Protein AF-A0A482VA42-F1 (afdb_monomer_lite)

Radius of gyration: 31.92 Å; chains: 1; bounding box: 86×44×91 Å

pLDDT: mean 88.84, std 9.42, range [51.97, 98.12]

Sequence (417 aa):
MNITETLIDIFECDCSTSEVISRLQKSSRRYNEFVSIDVYLVGKILGKVHQDNEINLKALVEIVSNLHQIQRKILLKSQEDMRSTDTILYYIDQILMNHRYDQQVHITSDNFYILISDINESNFSGLALLEHNQTFQMQILEGDIEIEEVANYENLTGAVVLSAELKKQMDEDAKIVVTFFPDDAFFNENTTKSKDVSKIFGVILPNLTEFSGPVSVLHKVTKNHYQDQCSYWYYNQSVAGFWFDDRIGKRLASMVNCEFWHTTHFALLLLDQDKFHDEALKWITYINCSISLVSLFGIILTAVLFKKWRKNAGNQILLNFTCVMVIQIGLLYVSNAINQTSQHNVLCIVTGSLLHYSVISEFCWMLVISFLQYKRFVKVLEATPTHVLLKACLCGWLLPLIPVVSLLLSNPSSYIH

Foldseek 3Di:
DQLLVQLVCLLPDPDDLAVSLVSLLVSLQVLARDALVSLQSVLSSLVVNLQDQAHPVQSVQSSVQSPLPRPLVRLLVSCVPPVRLVSSVVSVLSNLLSHDDPAWDWYDDLFKTKTKDQCQVQQFFKWWWAADPNDTDIDTDHHDDDVLVSLPDPRTAKMKGDDPQQSVVDDRRWMKMKMWGQACSSQHDPDPDDWGKGIKIFIDGPVDDWGRFWTKMKHFDDDDFPFFFKWFWDDDPVDRTDTDTDDTFDDRPRITIDTHGDTGMIITTGDHPVVVVVVVVVVVLVVVLVVLVVVLVVLVVCVVVDVVQVPDLLSVLVVVLSVLSVQLSVLVVQCVVVVVVPDDQPSLLVSQLSNQLSVQLNVQSVVLNVVVVCCVPPVVPDPDDPPSNVVSCCRNHVVSVVVSVVCCVVPSCVSRD

InterPro domains:
  IPR000832 GPCR, family 2, secretin-like [PF00002] (279-415)
  IPR017981 GPCR, family 2-like, 7TM [PS50261] (281-417)
  IPR046338 GAIN domain superfamily [G3DSA:2.60.220.50] (102-274)
  IPR053066 Adhesion G-protein coupled receptor G7 [PTHR47767] (16-410)

Structure (mmCIF, N/CA/C/O backbone):
data_AF-A0A482VA42-F1
#
_entry.id   AF-A0A482VA42-F1
#
loop_
_atom_site.group_PDB
_atom_site.id
_atom_site.type_symbol
_atom_site.label_atom_id
_atom_site.label_alt_id
_atom_site.label_comp_id
_atom_site.label_asym_id
_atom_site.label_entity_id
_atom_site.label_seq_id
_atom_site.pdbx_PDB_ins_code
_atom_site.Cartn_x
_atom_site.Cartn_y
_atom_site.Cartn_z
_atom_site.occupancy
_atom_site.B_iso_or_equiv
_atom_site.auth_seq_id
_atom_site.auth_comp_id
_atom_site.auth_asym_id
_atom_site.auth_atom_id
_atom_site.pdbx_PDB_model_num
ATOM 1 N N . MET A 1 1 ? -28.825 -18.520 -5.391 1.00 64.94 1 MET A N 1
ATOM 2 C CA . MET A 1 1 ? -29.106 -17.074 -5.401 1.00 64.94 1 MET A CA 1
ATOM 3 C C . MET A 1 1 ? -27.804 -16.362 -5.703 1.00 64.94 1 MET A C 1
ATOM 5 O O . MET A 1 1 ? -26.773 -16.760 -5.152 1.00 64.94 1 MET A O 1
ATOM 9 N N . ASN A 1 2 ? -27.832 -15.409 -6.633 1.00 90.75 2 ASN A N 1
ATOM 10 C CA . ASN A 1 2 ? -26.654 -14.605 -6.949 1.00 90.75 2 ASN A CA 1
ATOM 11 C C . ASN A 1 2 ? -26.266 -13.757 -5.713 1.00 90.75 2 ASN A C 1
ATOM 13 O O . ASN A 1 2 ? -27.133 -13.454 -4.886 1.00 90.75 2 ASN A O 1
ATOM 17 N N . ILE A 1 3 ? -24.983 -13.411 -5.544 1.00 94.25 3 ILE A N 1
ATOM 18 C CA . ILE A 1 3 ? -24.530 -12.591 -4.403 1.00 94.25 3 ILE A CA 1
ATOM 19 C C . ILE A 1 3 ? -25.252 -11.252 -4.396 1.00 94.25 3 ILE A C 1
ATOM 21 O O . ILE A 1 3 ? -25.805 -10.878 -3.366 1.00 94.25 3 ILE A O 1
ATOM 25 N N . THR A 1 4 ? -25.340 -10.597 -5.551 1.00 95.81 4 THR A N 1
ATOM 26 C CA . THR A 1 4 ? -26.015 -9.305 -5.692 1.00 95.81 4 THR A CA 1
ATOM 27 C C . THR A 1 4 ? -27.456 -9.346 -5.189 1.00 95.81 4 THR A C 1
ATOM 29 O O . THR A 1 4 ? -27.848 -8.510 -4.385 1.00 95.81 4 THR A O 1
ATOM 32 N N . GLU A 1 5 ? -28.235 -10.358 -5.581 1.00 95.94 5 GLU A N 1
ATOM 33 C CA . GLU A 1 5 ? -29.622 -10.527 -5.116 1.00 95.94 5 GLU A CA 1
ATOM 34 C C . GLU A 1 5 ? -29.692 -10.746 -3.601 1.00 95.94 5 GLU A C 1
ATOM 36 O O . GLU A 1 5 ? -30.587 -10.237 -2.937 1.00 95.94 5 GLU A O 1
ATOM 41 N N . THR A 1 6 ? -28.728 -11.486 -3.047 1.00 96.25 6 THR A N 1
ATOM 42 C CA . THR A 1 6 ? -28.658 -11.747 -1.604 1.00 96.25 6 THR A CA 1
ATOM 43 C C . THR A 1 6 ? -28.338 -10.469 -0.829 1.00 96.25 6 THR A C 1
ATOM 45 O O . THR A 1 6 ? -28.927 -10.231 0.220 1.00 96.25 6 THR A O 1
ATOM 48 N N . LEU A 1 7 ? -27.422 -9.638 -1.336 1.00 97.19 7 LEU A N 1
ATOM 49 C CA . LEU A 1 7 ? -27.067 -8.358 -0.721 1.00 97.19 7 LEU A CA 1
ATOM 50 C C . LEU A 1 7 ? -28.205 -7.338 -0.826 1.00 97.19 7 LEU A C 1
ATOM 52 O O . LEU A 1 7 ? -28.447 -6.621 0.140 1.00 97.19 7 LEU A O 1
ATOM 56 N N . ILE A 1 8 ? -28.931 -7.304 -1.948 1.00 97.19 8 ILE A N 1
ATOM 57 C CA . ILE A 1 8 ? -30.141 -6.480 -2.088 1.00 97.19 8 ILE A CA 1
ATOM 58 C C . ILE A 1 8 ? -31.188 -6.907 -1.055 1.00 97.19 8 ILE A C 1
ATOM 60 O O . ILE A 1 8 ? -31.688 -6.059 -0.326 1.00 97.19 8 ILE A O 1
ATOM 64 N N . ASP A 1 9 ? -31.450 -8.209 -0.912 1.00 96.88 9 ASP A N 1
ATOM 65 C CA . ASP A 1 9 ? -32.397 -8.714 0.091 1.00 96.88 9 ASP A CA 1
ATOM 66 C C . ASP A 1 9 ? -31.972 -8.358 1.528 1.00 96.88 9 ASP A C 1
ATOM 68 O O . ASP A 1 9 ? -32.798 -7.948 2.340 1.00 96.88 9 ASP A O 1
ATOM 72 N N . ILE A 1 10 ? -30.673 -8.438 1.848 1.00 96.50 10 ILE A N 1
ATOM 73 C CA . ILE A 1 10 ? -30.147 -7.996 3.152 1.00 96.50 10 ILE A CA 1
ATOM 74 C C . ILE A 1 10 ? -30.359 -6.489 3.350 1.00 96.50 10 ILE A C 1
ATOM 76 O O . ILE A 1 10 ? -30.734 -6.059 4.441 1.00 96.50 10 ILE A O 1
ATOM 80 N N . PHE A 1 11 ? -30.116 -5.687 2.313 1.00 96.00 11 PHE A N 1
ATOM 81 C CA . PHE A 1 11 ? -30.267 -4.236 2.366 1.00 96.00 11 PHE A CA 1
ATOM 82 C C . PHE A 1 11 ? -31.733 -3.812 2.553 1.00 96.00 11 PHE A C 1
ATOM 84 O O . PHE A 1 11 ? -32.027 -2.946 3.384 1.00 96.00 11 PHE A O 1
ATOM 91 N N . GLU A 1 12 ? -32.649 -4.450 1.827 1.00 95.25 12 GLU A N 1
ATOM 92 C CA . GLU A 1 12 ? -34.086 -4.164 1.856 1.00 95.25 12 GLU A CA 1
ATOM 93 C C . GLU A 1 12 ? -34.799 -4.774 3.069 1.00 95.25 12 GLU A C 1
ATOM 95 O O . GLU A 1 12 ? -35.849 -4.272 3.459 1.00 95.25 12 GLU A O 1
ATOM 100 N N . CYS A 1 13 ? -34.237 -5.802 3.715 1.00 92.38 13 CYS A N 1
ATOM 101 C CA . CYS A 1 13 ? -34.879 -6.422 4.872 1.00 92.38 13 CYS A CA 1
ATOM 102 C C . CYS A 1 13 ? -35.039 -5.445 6.049 1.00 92.38 13 CYS A C 1
ATOM 104 O O . CYS A 1 13 ? -34.057 -4.864 6.520 1.00 92.38 13 CYS A O 1
ATOM 106 N N . ASP A 1 14 ? -36.237 -5.379 6.632 1.00 91.50 14 ASP A N 1
ATOM 107 C CA . ASP A 1 14 ? -36.506 -4.779 7.951 1.00 91.50 14 ASP A CA 1
ATOM 108 C C . ASP A 1 14 ? -36.104 -5.731 9.098 1.00 91.50 14 ASP A C 1
ATOM 110 O O . ASP A 1 14 ? -36.857 -6.022 10.027 1.00 91.50 14 ASP A O 1
ATOM 114 N N . CYS A 1 15 ? -34.896 -6.278 8.984 1.00 91.88 15 CYS A N 1
ATOM 115 C CA . CYS A 1 15 ? -34.277 -7.195 9.930 1.00 91.88 15 CYS A CA 1
ATOM 116 C C . CYS A 1 15 ? -33.627 -6.416 11.089 1.00 91.88 15 CYS A C 1
ATOM 118 O O . CYS A 1 15 ? -33.268 -5.247 10.945 1.00 91.88 15 CYS A O 1
ATOM 120 N N . SER A 1 16 ? -33.392 -7.079 12.226 1.00 94.62 16 SER A N 1
ATOM 121 C CA . SER A 1 16 ? -32.540 -6.513 13.280 1.00 94.62 16 SER A CA 1
ATOM 122 C C . SER A 1 16 ? -31.086 -6.394 12.808 1.00 94.62 16 SER A C 1
ATOM 124 O O . SER A 1 16 ? -30.632 -7.173 11.966 1.00 94.62 16 SER A O 1
ATOM 126 N N . THR A 1 17 ? -30.323 -5.466 13.388 1.00 94.06 17 THR A N 1
ATOM 127 C CA . THR A 1 17 ? -28.899 -5.272 13.068 1.00 94.06 17 THR A CA 1
ATOM 128 C C . THR A 1 17 ? -28.083 -6.558 13.184 1.00 94.06 17 THR A C 1
ATOM 130 O O . THR A 1 17 ? -27.279 -6.869 12.306 1.00 94.06 17 THR A O 1
ATOM 133 N N . SER A 1 18 ? -28.319 -7.340 14.241 1.00 94.56 18 SER A N 1
ATOM 134 C CA . SER A 1 18 ? -27.634 -8.619 14.464 1.00 94.56 18 SER A CA 1
ATOM 135 C C . SER A 1 18 ? -27.883 -9.612 13.322 1.00 94.56 18 SER A C 1
ATOM 137 O O . SER A 1 18 ? -26.946 -10.249 12.834 1.00 94.56 18 SER A O 1
ATOM 139 N N . GLU A 1 19 ? -29.121 -9.683 12.823 1.00 95.62 19 GLU A N 1
ATOM 140 C CA . GLU A 1 19 ? -29.465 -10.536 11.683 1.00 95.62 19 GLU A CA 1
ATOM 141 C C . GLU A 1 19 ? -28.823 -10.025 10.386 1.00 95.62 19 GLU A C 1
ATOM 143 O O . GLU A 1 19 ? -28.248 -10.810 9.632 1.00 95.62 19 GLU A O 1
ATOM 148 N N . VAL A 1 20 ? -28.841 -8.708 10.144 1.00 97.00 20 VAL A N 1
ATOM 149 C CA . VAL A 1 20 ? -28.183 -8.089 8.978 1.00 97.00 20 VAL A CA 1
ATOM 150 C C . VAL A 1 20 ? -26.689 -8.424 8.951 1.00 97.00 20 VAL A C 1
ATOM 152 O O . VAL A 1 20 ? -26.186 -8.899 7.932 1.00 97.00 20 VAL A O 1
ATOM 155 N N . ILE A 1 21 ? -25.988 -8.243 10.075 1.00 97.25 21 ILE A N 1
ATOM 156 C CA . ILE A 1 21 ? -24.553 -8.534 10.199 1.00 97.25 21 ILE A CA 1
ATOM 157 C C . ILE A 1 21 ? -24.269 -10.030 10.022 1.00 97.25 21 ILE A C 1
ATOM 159 O O . ILE A 1 21 ? -23.360 -10.392 9.277 1.00 97.25 21 ILE A O 1
ATOM 163 N N . SER A 1 22 ? -25.069 -10.909 10.629 1.00 96.94 22 SER A N 1
ATOM 164 C CA . SER A 1 22 ? -24.937 -12.367 10.482 1.00 96.94 22 SER A CA 1
ATOM 165 C C . SER A 1 22 ? -25.094 -12.820 9.022 1.00 96.94 22 SER A C 1
ATOM 167 O O . SER A 1 22 ? -24.274 -13.574 8.478 1.00 96.94 22 SER A O 1
ATOM 169 N N . ARG A 1 23 ? -26.118 -12.309 8.326 1.00 97.00 23 ARG A N 1
ATOM 170 C CA . ARG A 1 23 ? -26.357 -12.612 6.907 1.00 97.00 23 ARG A CA 1
ATOM 171 C C . ARG A 1 23 ? -25.270 -12.032 6.000 1.00 97.00 23 ARG A C 1
ATOM 173 O O . ARG A 1 23 ? -24.865 -12.691 5.033 1.00 97.00 23 ARG A O 1
ATOM 180 N N . LEU A 1 24 ? -24.772 -10.836 6.316 1.00 97.56 24 LEU A N 1
ATOM 181 C CA . LEU A 1 24 ? -23.669 -10.202 5.596 1.00 97.56 24 LEU A CA 1
ATOM 182 C C . LEU A 1 24 ? -22.364 -10.994 5.762 1.00 97.56 24 LEU A C 1
ATOM 184 O O . LEU A 1 24 ? -21.707 -11.272 4.762 1.00 97.56 24 LEU A O 1
ATOM 188 N N . GLN A 1 25 ? -22.047 -11.456 6.975 1.00 97.69 25 GLN A N 1
ATOM 189 C CA . GLN A 1 25 ? -20.894 -12.321 7.271 1.00 97.69 25 GLN A CA 1
ATOM 190 C C . GLN A 1 25 ? -20.934 -13.623 6.471 1.00 97.69 25 GLN A C 1
ATOM 192 O O . GLN A 1 25 ? -19.932 -14.062 5.906 1.00 97.69 25 GLN A O 1
ATOM 197 N N . LYS A 1 26 ? -22.110 -14.248 6.353 1.00 97.00 26 LYS A N 1
ATOM 198 C CA . LYS A 1 26 ? -22.260 -15.445 5.516 1.00 97.00 26 LYS A CA 1
ATOM 199 C C . LYS A 1 26 ? -22.018 -15.144 4.034 1.00 97.00 26 LYS A C 1
ATOM 201 O O . LYS A 1 26 ? -21.452 -15.980 3.329 1.00 97.00 26 LYS A O 1
ATOM 206 N N . SER A 1 27 ? -22.444 -13.972 3.569 1.00 97.19 27 SER A N 1
ATOM 207 C CA . SER A 1 27 ? -22.295 -13.548 2.173 1.00 97.19 27 SER A CA 1
ATOM 208 C C . SER A 1 27 ? -20.850 -13.165 1.840 1.00 97.19 27 SER A C 1
ATOM 210 O O . SER A 1 27 ? -20.357 -13.547 0.779 1.00 97.19 27 SER A O 1
ATOM 212 N N . SER A 1 28 ? -20.135 -12.504 2.759 1.00 97.12 28 SER A N 1
ATOM 213 C CA . SER A 1 28 ? -18.742 -12.076 2.564 1.00 97.12 28 SER A CA 1
ATOM 214 C C . SER A 1 28 ? -17.780 -13.248 2.358 1.00 97.12 28 SER A C 1
ATOM 216 O O . SER A 1 28 ? -16.800 -13.108 1.639 1.00 97.12 28 SER A O 1
ATOM 218 N N . ARG A 1 29 ? -18.075 -14.439 2.897 1.00 96.81 29 ARG A N 1
ATOM 219 C CA . ARG A 1 29 ? -17.264 -15.656 2.679 1.00 96.81 29 ARG A CA 1
ATOM 220 C C . ARG A 1 29 ? -17.160 -16.083 1.212 1.00 96.81 29 ARG A C 1
ATOM 222 O O . ARG A 1 29 ? -16.255 -16.829 0.857 1.00 96.81 29 ARG A O 1
ATOM 229 N N . ARG A 1 30 ? -18.075 -15.624 0.354 1.00 96.19 30 ARG A N 1
ATOM 230 C CA . ARG A 1 30 ? -18.049 -15.855 -1.099 1.00 96.19 30 ARG A CA 1
ATOM 231 C C . ARG A 1 30 ? -17.419 -14.676 -1.854 1.00 96.19 30 ARG A C 1
ATOM 233 O O . ARG A 1 30 ? -17.802 -14.401 -2.986 1.00 96.19 30 ARG A O 1
ATOM 240 N N . TYR A 1 31 ? -16.450 -13.987 -1.243 1.00 94.94 31 TYR A N 1
ATOM 241 C CA . TYR A 1 31 ? -15.773 -12.803 -1.797 1.00 94.94 31 TYR A CA 1
ATOM 242 C C . TYR A 1 31 ? -15.255 -12.993 -3.236 1.00 94.94 31 TYR A C 1
ATOM 244 O O . TYR A 1 31 ? -15.248 -12.048 -4.017 1.00 94.94 31 TYR A O 1
ATOM 252 N N . ASN A 1 32 ? -14.886 -14.219 -3.626 1.00 95.31 32 ASN A N 1
ATOM 253 C CA . ASN A 1 32 ? -14.415 -14.549 -4.977 1.00 95.31 32 ASN A CA 1
ATOM 254 C C . ASN A 1 32 ? -15.461 -14.345 -6.088 1.00 95.31 32 ASN A C 1
ATOM 256 O O . ASN A 1 32 ? -15.091 -14.248 -7.256 1.00 95.31 32 ASN A O 1
ATOM 260 N N . GLU A 1 33 ? -16.750 -14.306 -5.749 1.00 95.94 33 GLU A N 1
ATOM 261 C CA . GLU A 1 33 ? -17.845 -14.112 -6.707 1.00 95.94 33 GLU A CA 1
ATOM 262 C C . GLU A 1 33 ? -18.352 -12.656 -6.740 1.00 95.94 33 GLU A C 1
ATOM 264 O O . GLU A 1 33 ? -19.265 -12.354 -7.506 1.00 95.94 33 GLU A O 1
ATOM 269 N N . PHE A 1 34 ? -17.792 -11.757 -5.918 1.00 96.94 34 PHE A N 1
ATOM 270 C CA . PHE A 1 34 ? -18.224 -10.358 -5.857 1.00 96.94 34 PHE A CA 1
ATOM 271 C C . PHE A 1 34 ? -17.914 -9.624 -7.159 1.00 96.94 34 PHE A C 1
ATOM 273 O O . PHE A 1 34 ? -16.850 -9.798 -7.751 1.00 96.94 34 PHE A O 1
ATOM 280 N N . VAL A 1 35 ? -18.807 -8.719 -7.551 1.00 95.75 35 VAL A N 1
ATOM 281 C CA . VAL A 1 35 ? -18.570 -7.714 -8.594 1.00 95.75 35 VAL A CA 1
ATOM 282 C C . VAL A 1 35 ? -18.676 -6.299 -8.010 1.00 95.75 35 VAL A C 1
ATOM 284 O O . VAL A 1 35 ? -19.013 -6.113 -6.844 1.00 95.75 35 VAL A O 1
ATOM 287 N N . SER A 1 36 ? -18.378 -5.264 -8.801 1.00 95.94 36 SER A N 1
ATOM 288 C CA . SER A 1 36 ? -18.240 -3.892 -8.280 1.00 95.94 36 SER A CA 1
ATOM 289 C C . SER A 1 36 ? -19.494 -3.355 -7.573 1.00 95.94 36 SER A C 1
ATOM 291 O O . SER A 1 36 ? -19.360 -2.606 -6.610 1.00 95.94 36 SER A O 1
ATOM 293 N N . ILE A 1 37 ? -20.699 -3.753 -8.008 1.00 96.44 37 ILE A N 1
ATOM 294 C CA . ILE A 1 37 ? -21.957 -3.352 -7.351 1.00 96.44 37 ILE A CA 1
ATOM 295 C C . ILE A 1 37 ? -22.140 -4.013 -5.980 1.00 96.44 37 ILE A C 1
ATOM 297 O O . ILE A 1 37 ? -22.754 -3.425 -5.096 1.00 96.44 37 ILE A O 1
ATOM 301 N N . ASP A 1 38 ? -21.581 -5.205 -5.771 1.00 97.75 38 ASP A N 1
ATOM 302 C CA . ASP A 1 38 ? -21.704 -5.919 -4.501 1.00 97.75 38 ASP A CA 1
ATOM 303 C C . ASP A 1 38 ? -20.930 -5.185 -3.404 1.00 97.75 38 ASP A C 1
ATOM 305 O O . ASP A 1 38 ? -21.446 -4.990 -2.308 1.00 97.75 38 ASP A O 1
ATOM 309 N N . VAL A 1 39 ? -19.731 -4.682 -3.721 1.00 97.69 39 VAL A N 1
ATOM 310 C CA . VAL A 1 39 ? -18.924 -3.857 -2.802 1.00 97.69 39 VAL A CA 1
ATOM 311 C C . VAL A 1 39 ? -19.684 -2.588 -2.403 1.00 97.69 39 VAL A C 1
ATOM 313 O O . VAL A 1 39 ? -19.739 -2.237 -1.225 1.00 97.69 39 VAL A O 1
ATOM 316 N N . TYR A 1 40 ? -20.335 -1.933 -3.369 1.00 97.25 40 TYR A N 1
ATOM 317 C CA . TYR A 1 40 ? -21.197 -0.780 -3.105 1.00 97.25 40 TYR A CA 1
ATOM 318 C C . TYR A 1 40 ? -22.350 -1.125 -2.152 1.00 97.25 40 TYR A C 1
ATOM 320 O O . TYR A 1 40 ? -22.581 -0.409 -1.173 1.00 97.25 40 TYR A O 1
ATOM 328 N N . LEU A 1 41 ? -23.053 -2.234 -2.409 1.00 98.06 41 LEU A N 1
ATOM 329 C CA . LEU A 1 41 ? -24.162 -2.692 -1.571 1.00 98.06 41 LEU A CA 1
ATOM 330 C C . LEU A 1 41 ? -23.702 -2.975 -0.141 1.00 98.06 41 LEU A C 1
ATOM 332 O O . LEU A 1 41 ? -24.385 -2.572 0.797 1.00 98.06 41 LEU A O 1
ATOM 336 N N . VAL A 1 42 ? -22.529 -3.584 0.048 1.00 98.12 42 VAL A N 1
ATOM 337 C CA . VAL A 1 42 ? -21.967 -3.789 1.390 1.00 98.12 42 VAL A CA 1
ATOM 338 C C . VAL A 1 42 ? -21.758 -2.464 2.120 1.00 98.12 42 VAL A C 1
ATOM 340 O O . VAL A 1 42 ? -22.185 -2.339 3.267 1.00 98.12 42 VAL A O 1
ATOM 343 N N . GLY A 1 43 ? -21.193 -1.450 1.457 1.00 96.88 43 GLY A N 1
ATOM 344 C CA . GLY A 1 43 ? -21.071 -0.110 2.038 1.00 96.88 43 GLY A CA 1
ATOM 345 C C . GLY A 1 43 ? -22.424 0.479 2.459 1.00 96.88 43 GLY A C 1
ATOM 346 O O . GLY A 1 43 ? -22.538 1.069 3.532 1.00 96.88 43 GLY A O 1
ATOM 347 N N . LYS A 1 44 ? -23.482 0.267 1.665 1.00 97.31 44 LYS A N 1
ATOM 348 C CA . LYS A 1 44 ? -24.847 0.701 2.014 1.00 97.31 44 LYS A CA 1
ATOM 349 C C . LYS A 1 44 ? -25.463 -0.084 3.168 1.00 97.31 44 LYS A C 1
ATOM 351 O O . LYS A 1 44 ? -26.140 0.518 3.997 1.00 97.31 44 LYS A O 1
ATOM 356 N N . ILE A 1 45 ? -25.207 -1.387 3.254 1.00 97.81 45 ILE A N 1
ATOM 357 C CA . ILE A 1 45 ? -25.659 -2.225 4.370 1.00 97.81 45 ILE A CA 1
ATOM 358 C C . ILE A 1 45 ? -24.978 -1.783 5.670 1.00 97.81 45 ILE A C 1
ATOM 360 O O . ILE A 1 45 ? -25.669 -1.575 6.664 1.00 97.81 45 ILE A O 1
ATOM 364 N N . LEU A 1 46 ? -23.659 -1.554 5.656 1.00 97.38 46 LEU A N 1
ATOM 365 C CA . LEU A 1 46 ? -22.936 -0.999 6.809 1.00 97.38 46 LEU A CA 1
ATOM 366 C C . LEU A 1 46 ? -23.493 0.377 7.204 1.00 97.38 46 LEU A C 1
ATOM 368 O O . LEU A 1 46 ? -23.744 0.638 8.378 1.00 97.38 46 LEU A O 1
ATOM 372 N N . GLY A 1 47 ? -23.810 1.215 6.214 1.00 96.00 47 GLY A N 1
ATOM 373 C CA . GLY A 1 47 ? -24.492 2.488 6.431 1.00 96.00 47 GLY A CA 1
ATOM 374 C C . GLY A 1 47 ? -25.901 2.377 7.017 1.00 96.00 47 GLY A C 1
ATOM 375 O O . GLY A 1 47 ? -26.353 3.317 7.659 1.00 96.00 47 GLY A O 1
ATOM 376 N N . LYS A 1 48 ? -26.600 1.248 6.872 1.00 95.12 48 LYS A N 1
ATOM 377 C CA . LYS A 1 48 ? -27.900 1.023 7.526 1.00 95.12 48 LYS A CA 1
ATOM 378 C C . LYS A 1 48 ? -27.741 0.705 9.014 1.00 95.12 48 LYS A C 1
ATOM 380 O O . LYS A 1 48 ? -28.581 1.106 9.810 1.00 95.12 48 LYS A O 1
ATOM 385 N N . VAL A 1 49 ? -26.668 0.006 9.383 1.00 95.81 49 VAL A N 1
ATOM 386 C CA . VAL A 1 49 ? -26.459 -0.500 10.750 1.00 95.81 49 VAL A CA 1
ATOM 387 C C . VAL A 1 49 ? -25.576 0.392 11.623 1.00 95.81 49 VAL A C 1
ATOM 389 O O . VAL A 1 49 ? -25.595 0.228 12.832 1.00 95.81 49 VAL A O 1
ATOM 392 N N . HIS A 1 50 ? -24.839 1.355 11.056 1.00 95.12 50 HIS A N 1
ATOM 393 C CA . HIS A 1 50 ? -23.799 2.119 11.771 1.00 95.12 50 HIS A CA 1
ATOM 394 C C . HIS A 1 50 ? -24.228 2.877 13.042 1.00 95.12 50 HIS A C 1
ATOM 396 O O . HIS A 1 50 ? -23.369 3.299 13.813 1.00 95.12 50 HIS A O 1
ATOM 402 N N . GLN A 1 51 ? -25.528 3.108 13.237 1.00 93.06 51 GLN A N 1
ATOM 403 C CA . GLN A 1 51 ? -26.064 3.791 14.421 1.00 93.06 51 GLN A CA 1
ATOM 404 C C . GLN A 1 51 ? -26.249 2.851 15.617 1.00 93.06 51 GLN A C 1
ATOM 406 O O . GLN A 1 51 ? -26.414 3.320 16.740 1.00 93.06 51 GLN A O 1
ATOM 411 N N . ASP A 1 52 ? -26.244 1.540 15.382 1.00 93.88 52 ASP A N 1
ATOM 412 C CA . ASP A 1 52 ? -26.349 0.533 16.428 1.00 93.88 52 ASP A CA 1
ATOM 413 C C . ASP A 1 52 ? -24.997 0.369 17.135 1.00 93.88 52 ASP A C 1
ATOM 415 O O . ASP A 1 52 ? -23.973 0.083 16.509 1.00 93.88 52 ASP A O 1
ATOM 419 N N . ASN A 1 53 ? -24.991 0.563 18.450 1.00 91.69 53 ASN A N 1
ATOM 420 C CA . ASN A 1 53 ? -23.791 0.503 19.273 1.00 91.69 53 ASN A CA 1
ATOM 421 C C . ASN A 1 53 ? -23.464 -0.910 19.789 1.00 91.69 53 ASN A C 1
ATOM 423 O O . ASN A 1 53 ? -22.390 -1.088 20.360 1.00 91.69 53 ASN A O 1
ATOM 427 N N . GLU A 1 54 ? -24.311 -1.916 19.551 1.00 91.88 54 GLU A N 1
ATOM 428 C CA . GLU A 1 54 ? -24.147 -3.302 20.029 1.00 91.88 54 GLU A CA 1
ATOM 429 C C . GLU A 1 54 ? -23.858 -4.299 18.884 1.00 91.88 54 GLU A C 1
ATOM 431 O O . GLU A 1 54 ? -24.119 -5.502 18.975 1.00 91.88 54 GLU A O 1
ATOM 436 N N . ILE A 1 55 ? -23.275 -3.817 17.781 1.00 93.81 55 ILE A N 1
ATOM 437 C CA . ILE A 1 55 ? -22.855 -4.661 16.654 1.00 93.81 55 ILE A CA 1
ATOM 438 C C . ILE A 1 55 ? -21.843 -5.727 17.100 1.00 93.81 55 ILE A C 1
ATOM 440 O O . ILE A 1 55 ? -20.856 -5.441 17.774 1.00 93.81 55 ILE A O 1
ATOM 444 N N . ASN A 1 56 ? -22.030 -6.968 16.635 1.00 94.88 56 ASN A N 1
ATOM 445 C CA . ASN A 1 56 ? -21.058 -8.043 16.830 1.00 94.88 56 ASN A CA 1
ATOM 446 C C . ASN A 1 56 ? -19.755 -7.754 16.060 1.00 94.88 56 ASN A C 1
ATOM 448 O O . ASN A 1 56 ? -19.635 -8.060 14.869 1.00 94.88 56 ASN A O 1
ATOM 452 N N . LEU A 1 57 ? -18.758 -7.204 16.758 1.00 95.81 57 LEU A N 1
ATOM 453 C CA . LEU A 1 57 ? -17.479 -6.813 16.166 1.00 95.81 57 LEU A CA 1
ATOM 454 C C . LEU A 1 57 ? -16.674 -7.986 15.600 1.00 95.81 57 LEU A C 1
ATOM 456 O O . LEU A 1 57 ? -15.950 -7.808 14.625 1.00 95.81 57 LEU A O 1
ATOM 460 N N . LYS A 1 58 ? -16.827 -9.203 16.134 1.00 96.25 58 LYS A N 1
ATOM 461 C CA . LYS A 1 58 ? -16.151 -10.383 15.574 1.00 96.25 58 LYS A CA 1
ATOM 462 C C . LYS A 1 58 ? -16.668 -10.704 14.172 1.00 96.25 58 LYS A C 1
ATOM 464 O O . LYS A 1 58 ? -15.882 -11.014 13.281 1.00 96.25 58 LYS A O 1
ATOM 469 N N . ALA A 1 59 ? -17.982 -10.596 13.974 1.00 97.00 59 ALA A N 1
ATOM 470 C CA . ALA A 1 59 ? -18.587 -10.755 12.658 1.00 97.00 59 ALA A CA 1
ATOM 471 C C . ALA A 1 59 ? -18.177 -9.618 11.711 1.00 97.00 59 ALA A C 1
ATOM 473 O O . ALA A 1 59 ? -17.847 -9.891 10.558 1.00 97.00 59 ALA A O 1
ATOM 474 N N . LEU A 1 60 ? -18.127 -8.371 12.199 1.00 97.38 60 LEU A N 1
ATOM 475 C CA . LEU A 1 60 ? -17.651 -7.225 11.418 1.00 97.38 60 LEU A CA 1
ATOM 476 C C . LEU A 1 60 ? -16.208 -7.424 10.936 1.00 97.38 60 LEU A C 1
ATOM 478 O O . LEU A 1 60 ? -15.939 -7.266 9.749 1.00 97.38 60 LEU A O 1
ATOM 482 N N . VAL A 1 61 ? -15.294 -7.822 11.824 1.00 97.44 61 VAL A N 1
ATOM 483 C CA . VAL A 1 61 ? -13.887 -8.053 11.470 1.00 97.44 61 VAL A CA 1
ATOM 484 C C . VAL A 1 61 ? -13.750 -9.162 10.422 1.00 97.44 61 VAL A C 1
ATOM 486 O O . VAL A 1 61 ? -13.014 -8.991 9.451 1.00 97.44 61 VAL A O 1
ATOM 489 N N . GLU A 1 62 ? -14.505 -10.260 10.547 1.00 97.69 62 GLU A N 1
ATOM 490 C CA . GLU A 1 62 ? -14.523 -11.324 9.532 1.00 97.69 62 GLU A CA 1
ATOM 491 C C . GLU A 1 62 ? -15.087 -10.824 8.189 1.00 97.69 62 GLU A C 1
ATOM 493 O O . GLU A 1 62 ? -14.562 -11.177 7.131 1.00 97.69 62 GLU A O 1
ATOM 498 N N . ILE A 1 63 ? -16.129 -9.982 8.199 1.00 98.00 63 ILE A N 1
ATOM 499 C CA . ILE A 1 63 ? -16.666 -9.354 6.981 1.00 98.00 63 ILE A CA 1
ATOM 500 C C . ILE A 1 63 ? -15.570 -8.541 6.290 1.00 98.00 63 ILE A C 1
ATOM 502 O O . ILE A 1 63 ? -15.266 -8.807 5.129 1.00 98.00 63 ILE A O 1
ATOM 506 N N . VAL A 1 64 ? -14.940 -7.601 6.999 1.00 97.81 64 VAL A N 1
ATOM 507 C CA . VAL A 1 64 ? -13.905 -6.719 6.435 1.00 97.81 64 VAL A CA 1
ATOM 508 C C . VAL A 1 64 ? -12.712 -7.530 5.928 1.00 97.81 64 VAL A C 1
ATOM 510 O O . VAL A 1 64 ? -12.271 -7.330 4.799 1.00 97.81 64 VAL A O 1
ATOM 513 N N . SER A 1 65 ? -12.261 -8.523 6.698 1.00 96.81 65 SER A N 1
ATOM 514 C CA . SER A 1 65 ? -11.148 -9.402 6.322 1.00 96.81 65 SER A CA 1
ATOM 515 C C . SER A 1 65 ? -11.432 -10.255 5.076 1.00 96.81 65 SER A C 1
ATOM 517 O O . SER A 1 65 ? -10.502 -10.595 4.341 1.00 96.81 65 SER A O 1
ATOM 519 N N . ASN A 1 66 ? -12.694 -10.625 4.830 1.00 97.62 66 ASN A N 1
ATOM 520 C CA . ASN A 1 66 ? -13.110 -11.314 3.605 1.00 97.62 66 ASN A CA 1
ATOM 521 C C . ASN A 1 66 ? -13.186 -10.354 2.412 1.00 97.62 66 ASN A C 1
ATOM 523 O O . ASN A 1 66 ? -12.717 -10.677 1.325 1.00 97.62 66 ASN A O 1
ATOM 527 N N . LEU A 1 67 ? -13.772 -9.170 2.608 1.00 97.44 67 LEU A N 1
ATOM 528 C CA . LEU A 1 67 ? -13.882 -8.144 1.568 1.00 97.44 67 LEU A CA 1
ATOM 529 C C . LEU A 1 67 ? -12.502 -7.674 1.085 1.00 97.44 67 LEU A C 1
ATOM 531 O O . LEU A 1 67 ? -12.332 -7.384 -0.096 1.00 97.44 67 LEU A O 1
ATOM 535 N N . HIS A 1 68 ? -11.513 -7.668 1.979 1.00 95.50 68 HIS A N 1
ATOM 536 C CA . HIS A 1 68 ? -10.115 -7.369 1.668 1.00 95.50 68 HIS A CA 1
ATOM 537 C C . HIS A 1 68 ? -9.507 -8.343 0.641 1.00 95.50 68 HIS A C 1
ATOM 539 O O . HIS A 1 68 ? -8.604 -7.979 -0.101 1.00 95.50 68 HIS A O 1
ATOM 545 N N . GLN A 1 69 ? -10.036 -9.569 0.538 1.00 95.88 69 GLN A N 1
ATOM 546 C CA . GLN A 1 69 ? -9.588 -10.583 -0.429 1.00 95.88 69 GLN A CA 1
ATOM 547 C C . GLN A 1 69 ? -10.269 -10.469 -1.803 1.00 95.88 69 GLN A C 1
ATOM 549 O O . GLN A 1 69 ? -9.957 -11.242 -2.714 1.00 95.88 69 GLN A O 1
ATOM 554 N N . ILE A 1 70 ? -11.213 -9.539 -1.985 1.00 96.38 70 ILE A N 1
ATOM 555 C CA . ILE A 1 70 ? -11.824 -9.290 -3.295 1.00 96.38 70 ILE A CA 1
ATOM 556 C C . ILE A 1 70 ? -10.732 -8.848 -4.274 1.00 96.38 70 ILE A C 1
ATOM 558 O O . ILE A 1 70 ? -9.827 -8.087 -3.938 1.00 96.38 70 ILE A O 1
ATOM 562 N N . GLN A 1 71 ? -10.828 -9.303 -5.524 1.00 94.00 71 GLN A N 1
ATOM 563 C CA . GLN A 1 71 ? -9.856 -8.956 -6.560 1.00 94.00 71 GLN A CA 1
ATOM 564 C C . GLN A 1 71 ? -9.654 -7.435 -6.655 1.00 94.00 71 GLN A C 1
ATOM 566 O O . GLN A 1 71 ? -10.615 -6.687 -6.858 1.00 94.00 71 GLN A O 1
ATOM 571 N N . ARG A 1 72 ? -8.391 -6.984 -6.618 1.00 91.12 72 ARG A N 1
ATOM 572 C CA . ARG A 1 72 ? -8.013 -5.556 -6.636 1.00 91.12 72 ARG A CA 1
ATOM 573 C C . ARG A 1 72 ? -8.694 -4.764 -7.756 1.00 91.12 72 ARG A C 1
ATOM 575 O O . ARG A 1 72 ? -9.164 -3.660 -7.524 1.00 91.12 72 ARG A O 1
ATOM 582 N N . LYS A 1 73 ? -8.836 -5.346 -8.953 1.00 91.31 73 LYS A N 1
ATOM 583 C CA . LYS A 1 73 ? -9.532 -4.718 -10.095 1.00 91.31 73 LYS A CA 1
ATOM 584 C C . LYS A 1 73 ? -11.002 -4.387 -9.800 1.00 91.31 73 LYS A C 1
ATOM 586 O O . LYS A 1 73 ? -11.519 -3.396 -10.306 1.00 91.31 73 LYS A O 1
ATOM 591 N N . ILE A 1 74 ? -11.681 -5.226 -9.021 1.00 93.94 74 ILE A N 1
ATOM 592 C CA . ILE A 1 74 ? -13.091 -5.050 -8.658 1.00 93.94 74 ILE A CA 1
ATOM 593 C C . ILE A 1 74 ? -13.224 -3.949 -7.608 1.00 93.94 74 ILE A C 1
ATOM 595 O O . ILE A 1 74 ? -14.094 -3.092 -7.764 1.00 93.94 74 ILE A O 1
ATOM 599 N N . LEU A 1 75 ? -12.334 -3.940 -6.606 1.00 94.62 75 LEU A N 1
ATOM 600 C CA . LEU A 1 75 ? -12.250 -2.893 -5.584 1.00 94.62 75 LEU A CA 1
ATOM 601 C C . LEU A 1 75 ? -11.952 -1.526 -6.215 1.00 94.62 75 LEU A C 1
ATOM 603 O O . LEU A 1 75 ? -12.749 -0.607 -6.028 1.00 94.62 75 LEU A O 1
ATOM 607 N N . LEU A 1 76 ? -10.917 -1.432 -7.061 1.00 92.00 76 LEU A N 1
ATOM 608 C CA . LEU A 1 76 ? -10.576 -0.229 -7.836 1.00 92.00 76 LEU A CA 1
ATOM 609 C C . LEU A 1 76 ? -11.781 0.288 -8.625 1.00 92.00 76 LEU A C 1
ATOM 611 O O . LEU A 1 76 ? -12.203 1.426 -8.443 1.00 92.00 76 LEU A O 1
ATOM 615 N N . LYS A 1 77 ? -12.407 -0.576 -9.432 1.00 92.62 77 LYS A N 1
ATOM 616 C CA . LYS A 1 77 ? -13.571 -0.187 -10.233 1.00 92.62 77 LYS A CA 1
ATOM 617 C C . LYS A 1 77 ? -14.755 0.262 -9.368 1.00 92.62 77 LYS A C 1
ATOM 619 O O . LYS A 1 77 ? -15.420 1.239 -9.685 1.00 92.62 77 LYS A O 1
ATOM 624 N N . SER A 1 78 ? -15.024 -0.428 -8.257 1.00 94.62 78 SER A N 1
ATOM 625 C CA . SER A 1 78 ? -16.103 -0.048 -7.332 1.00 94.62 78 SER A CA 1
ATOM 626 C C . SER A 1 78 ? -15.848 1.293 -6.638 1.00 94.62 78 SER A C 1
ATOM 628 O O . SER A 1 78 ? -16.797 2.002 -6.289 1.00 94.62 78 SER A O 1
ATOM 630 N N . GLN A 1 79 ? -14.577 1.635 -6.430 1.00 93.06 79 GLN A N 1
ATOM 631 C CA . GLN A 1 79 ? -14.157 2.907 -5.871 1.00 93.06 79 GLN A CA 1
ATOM 632 C C . GLN A 1 79 ? -14.282 4.031 -6.907 1.00 93.06 79 GLN A C 1
ATOM 634 O O . GLN A 1 79 ? -14.854 5.071 -6.594 1.00 93.06 79 GLN A O 1
ATOM 639 N N . GLU A 1 80 ? -13.827 3.809 -8.140 1.00 91.00 80 GLU A N 1
ATOM 640 C CA . GLU A 1 80 ? -13.944 4.775 -9.240 1.00 91.00 80 GLU A CA 1
ATOM 641 C C . GLU A 1 80 ? -15.405 5.090 -9.585 1.00 91.00 80 GLU A C 1
ATOM 643 O O . GLU A 1 80 ? -15.780 6.258 -9.680 1.00 91.00 80 GLU A O 1
ATOM 648 N N . ASP A 1 81 ? -16.239 4.055 -9.730 1.00 90.88 81 ASP A N 1
ATOM 649 C CA . ASP A 1 81 ? -17.622 4.210 -10.185 1.00 90.88 81 ASP A CA 1
ATOM 650 C C . ASP A 1 81 ? -18.550 4.722 -9.067 1.00 90.88 81 ASP A C 1
ATOM 652 O O . ASP A 1 81 ? -19.492 5.474 -9.324 1.00 90.88 81 ASP A O 1
ATOM 656 N N . MET A 1 82 ? -18.337 4.271 -7.822 1.00 92.75 82 MET A N 1
ATOM 657 C CA . MET A 1 82 ? -19.328 4.393 -6.738 1.00 92.75 82 MET A CA 1
ATOM 658 C C . MET A 1 82 ? -18.739 4.742 -5.365 1.00 92.75 82 MET A C 1
ATOM 660 O O . MET A 1 82 ? -19.491 4.830 -4.393 1.00 92.75 82 MET A O 1
ATOM 664 N N . ARG A 1 83 ? -17.418 4.950 -5.260 1.00 92.75 83 ARG A N 1
ATOM 665 C CA . ARG A 1 83 ? -16.717 5.307 -4.009 1.00 92.75 83 ARG A CA 1
ATOM 666 C C . ARG A 1 83 ? -16.943 4.298 -2.882 1.00 92.75 83 ARG A C 1
ATOM 668 O O . ARG A 1 83 ? -17.137 4.642 -1.712 1.00 92.75 83 ARG A O 1
ATOM 675 N N . SER A 1 84 ? -17.002 3.029 -3.276 1.00 93.94 84 SER A N 1
ATOM 676 C CA . SER A 1 84 ? -17.473 1.947 -2.416 1.00 93.94 84 SER A CA 1
ATOM 677 C C . SER A 1 84 ? -16.499 1.636 -1.283 1.00 93.94 84 SER A C 1
ATOM 679 O O . SER A 1 84 ? -16.945 1.419 -0.160 1.00 93.94 84 SER A O 1
ATOM 681 N N . THR A 1 85 ? -15.185 1.643 -1.540 1.00 95.19 85 THR A N 1
ATOM 682 C CA . THR A 1 85 ? -14.193 1.296 -0.511 1.00 95.19 85 THR A CA 1
ATOM 683 C C . THR A 1 85 ? -14.066 2.396 0.536 1.00 95.19 85 THR A C 1
ATOM 685 O O . THR A 1 85 ? -14.073 2.083 1.722 1.00 95.19 85 THR A O 1
ATOM 688 N N . ASP A 1 86 ? -14.101 3.672 0.134 1.00 95.06 86 ASP A N 1
ATOM 689 C CA . ASP A 1 86 ? -14.178 4.792 1.088 1.00 95.06 86 ASP A CA 1
ATOM 690 C C . ASP A 1 86 ? -15.448 4.736 1.939 1.00 95.06 86 ASP A C 1
ATOM 692 O O . ASP A 1 86 ? -15.415 5.008 3.133 1.00 95.06 86 ASP A O 1
ATOM 696 N N . THR A 1 87 ? -16.584 4.384 1.327 1.00 95.00 87 THR A N 1
ATOM 697 C CA . THR A 1 87 ? -17.861 4.273 2.045 1.00 95.00 87 THR A CA 1
ATOM 698 C C . THR A 1 87 ? -17.801 3.168 3.101 1.00 95.00 87 THR A C 1
ATOM 700 O O . THR A 1 87 ? -18.316 3.342 4.204 1.00 95.00 87 THR A O 1
ATOM 703 N N . ILE A 1 88 ? -17.163 2.039 2.780 1.00 96.25 88 ILE A N 1
ATOM 704 C CA . ILE A 1 88 ? -16.937 0.946 3.729 1.00 96.25 88 ILE A CA 1
ATOM 705 C C . ILE A 1 88 ? -16.024 1.410 4.870 1.00 96.25 88 ILE A C 1
ATOM 707 O O . ILE A 1 88 ? -16.413 1.250 6.023 1.00 96.25 88 ILE A O 1
ATOM 711 N N . LEU A 1 89 ? -14.871 2.021 4.565 1.00 95.75 89 LEU A N 1
ATOM 712 C CA . LEU A 1 89 ? -13.946 2.556 5.576 1.00 95.75 89 LEU A CA 1
ATOM 713 C C . LEU A 1 89 ? -14.658 3.541 6.512 1.00 95.75 89 LEU A C 1
ATOM 715 O O . LEU A 1 89 ? -14.632 3.360 7.725 1.00 95.75 89 LEU A O 1
ATOM 719 N N . TYR A 1 90 ? -15.401 4.497 5.948 1.00 95.06 90 TYR A N 1
ATOM 720 C CA . TYR A 1 90 ? -16.170 5.474 6.714 1.00 95.06 90 TYR A CA 1
ATOM 721 C C . TYR A 1 90 ? -17.134 4.818 7.707 1.00 95.06 90 TYR A C 1
ATOM 723 O O . TYR A 1 90 ? -17.167 5.184 8.879 1.00 95.06 90 TYR A O 1
ATOM 731 N N . TYR A 1 91 ? -17.941 3.852 7.258 1.00 96.50 91 TYR A N 1
ATOM 732 C CA . TYR A 1 91 ? -18.917 3.222 8.145 1.00 96.50 91 TYR A CA 1
ATOM 733 C C . TYR A 1 91 ? -18.284 2.251 9.139 1.00 96.50 91 TYR A C 1
ATOM 735 O O . TYR A 1 91 ? -18.819 2.117 10.236 1.00 96.50 91 TYR A O 1
ATOM 743 N N . ILE A 1 92 ? -17.149 1.623 8.815 1.00 96.25 92 ILE A N 1
ATOM 744 C CA . ILE A 1 92 ? -16.357 0.878 9.804 1.00 96.25 92 ILE A CA 1
ATOM 745 C C . ILE A 1 92 ? -15.900 1.831 10.911 1.00 96.25 92 ILE A C 1
ATOM 747 O O . ILE A 1 92 ? -16.143 1.539 12.080 1.00 96.25 92 ILE A O 1
ATOM 751 N N . ASP A 1 93 ? -15.335 2.988 10.556 1.00 95.12 93 ASP A N 1
ATOM 752 C CA . ASP A 1 93 ? -14.891 3.994 11.526 1.00 95.12 93 ASP A CA 1
ATOM 753 C C . ASP A 1 93 ? -16.050 4.453 12.420 1.00 95.12 93 ASP A C 1
ATOM 755 O O . ASP A 1 93 ? -15.916 4.480 13.642 1.00 95.12 93 ASP A O 1
ATOM 759 N N . GLN A 1 94 ? -17.219 4.746 11.834 1.00 95.12 94 GLN A N 1
ATOM 760 C CA . GLN A 1 94 ? -18.412 5.138 12.596 1.00 95.12 94 GLN A CA 1
ATOM 761 C C . GLN A 1 94 ? -18.901 4.030 13.539 1.00 95.12 94 GLN A C 1
ATOM 763 O O . GLN A 1 94 ? -19.236 4.315 14.689 1.00 95.12 94 GLN A O 1
ATOM 768 N N . ILE A 1 95 ? -18.922 2.773 13.084 1.00 96.25 95 ILE A N 1
ATOM 769 C CA . ILE A 1 95 ? -19.319 1.630 13.917 1.00 96.25 95 ILE A CA 1
ATOM 770 C C . ILE A 1 95 ? -18.358 1.478 15.097 1.00 96.25 95 ILE A C 1
ATOM 772 O O . ILE A 1 95 ? -18.801 1.394 16.240 1.00 96.25 95 ILE A O 1
ATOM 776 N N . LEU A 1 96 ? -17.046 1.472 14.844 1.00 95.88 96 LEU A N 1
ATOM 777 C CA . LEU A 1 96 ? -16.042 1.298 15.894 1.00 95.88 96 LEU A CA 1
ATOM 778 C C . LEU A 1 96 ? -16.054 2.469 16.883 1.00 95.88 96 LEU A C 1
ATOM 780 O O . LEU A 1 96 ? -15.958 2.256 18.094 1.00 95.88 96 LEU A O 1
ATOM 784 N N . MET A 1 97 ? -16.240 3.694 16.385 1.00 92.81 97 MET A N 1
ATOM 785 C CA . MET A 1 97 ? -16.358 4.902 17.197 1.00 92.81 97 MET A CA 1
ATOM 786 C C . MET A 1 97 ? -17.573 4.854 18.131 1.00 92.81 97 MET A C 1
ATOM 788 O O . MET A 1 97 ? -17.428 5.135 19.320 1.00 92.81 97 MET A O 1
ATOM 792 N N . ASN A 1 98 ? -18.735 4.418 17.641 1.00 92.56 98 ASN A N 1
ATOM 793 C CA . ASN A 1 98 ? -19.981 4.400 18.414 1.00 92.56 98 ASN A CA 1
ATOM 794 C C . ASN A 1 98 ? -20.185 3.123 19.245 1.00 92.56 98 ASN A C 1
ATOM 796 O O . ASN A 1 98 ? -21.077 3.088 20.091 1.00 92.56 98 ASN A O 1
ATOM 800 N N . HIS A 1 99 ? -19.383 2.076 19.021 1.00 94.00 99 HIS A N 1
ATOM 801 C CA . HIS A 1 99 ? -19.548 0.797 19.707 1.00 94.00 99 HIS A CA 1
ATOM 802 C C . HIS A 1 99 ? -19.404 0.927 21.225 1.00 94.00 99 HIS A C 1
ATOM 804 O O . HIS A 1 99 ? -18.438 1.527 21.717 1.00 94.00 99 HIS A O 1
ATOM 810 N N . ARG A 1 100 ? -20.338 0.311 21.952 1.00 92.25 100 ARG A N 1
ATOM 811 C CA . ARG A 1 100 ? -20.308 0.205 23.407 1.00 92.25 100 ARG A CA 1
ATOM 812 C C . ARG A 1 100 ? -19.578 -1.070 23.814 1.00 92.25 100 ARG A C 1
ATOM 814 O O . ARG A 1 100 ? -19.899 -2.148 23.331 1.00 92.25 100 ARG A O 1
ATOM 821 N N . TYR A 1 101 ? -18.636 -0.940 24.736 1.00 89.94 101 TYR A N 1
ATOM 822 C CA . TYR A 1 101 ? -17.883 -2.050 25.302 1.00 89.94 101 TYR A CA 1
ATOM 823 C C . TYR A 1 101 ? -17.745 -1.841 26.809 1.00 89.94 101 TYR A C 1
ATOM 825 O O . TYR A 1 101 ? -17.685 -0.706 27.270 1.00 89.94 101 TYR A O 1
ATOM 833 N N . ASP A 1 102 ? -17.724 -2.939 27.563 1.00 85.19 102 ASP A N 1
ATOM 834 C CA . ASP A 1 102 ? -17.490 -2.914 29.016 1.00 85.19 102 ASP A CA 1
ATOM 835 C C . ASP A 1 102 ? -16.033 -3.259 29.367 1.00 85.19 102 ASP A C 1
ATOM 837 O O . ASP A 1 102 ? -15.587 -3.058 30.491 1.00 85.19 102 ASP A O 1
ATOM 841 N N . GLN A 1 103 ? -15.306 -3.856 28.420 1.00 85.12 103 GLN A N 1
ATOM 842 C CA . GLN A 1 103 ? -13.909 -4.253 28.548 1.00 85.12 103 GLN A CA 1
ATOM 843 C C . GLN A 1 103 ? -13.193 -3.990 27.232 1.00 85.12 103 GLN A C 1
ATOM 845 O O . GLN A 1 103 ? -13.815 -4.019 26.167 1.00 85.12 103 GLN A O 1
ATOM 850 N N . GLN A 1 104 ? -11.880 -3.794 27.317 1.00 87.44 104 GLN A N 1
ATOM 851 C CA . GLN A 1 104 ? -11.009 -3.641 26.161 1.00 87.44 104 GLN A CA 1
ATOM 852 C C . GLN A 1 104 ? -11.301 -4.705 25.090 1.00 87.44 104 GLN A C 1
ATOM 854 O O . GLN A 1 104 ? -11.330 -5.909 25.361 1.00 87.44 104 GLN A O 1
ATOM 859 N N . VAL A 1 105 ? -11.502 -4.253 23.853 1.00 91.69 105 VAL A N 1
ATOM 860 C CA . VAL A 1 105 ? -11.807 -5.118 22.714 1.00 91.69 105 VAL A CA 1
ATOM 861 C C . VAL A 1 105 ? -10.551 -5.308 21.887 1.00 91.69 105 VAL A C 1
ATOM 863 O O . VAL A 1 105 ? -9.984 -4.348 21.378 1.00 91.69 105 VAL A O 1
ATOM 866 N N . HIS A 1 106 ? -10.154 -6.559 21.692 1.00 92.00 106 HIS A N 1
ATOM 867 C CA . HIS A 1 106 ? -9.031 -6.932 20.844 1.00 92.00 106 HIS A CA 1
ATOM 868 C C . HIS A 1 106 ? -9.445 -8.099 19.943 1.00 92.00 106 HIS A C 1
ATOM 870 O O . HIS A 1 106 ? -9.679 -9.213 20.423 1.00 92.00 106 HIS A O 1
ATOM 876 N N . ILE A 1 107 ? -9.572 -7.843 18.638 1.00 93.69 107 ILE A N 1
ATOM 877 C CA . ILE A 1 107 ? -10.012 -8.845 17.659 1.00 93.69 107 ILE A CA 1
ATOM 878 C C . ILE A 1 107 ? -9.061 -8.838 16.468 1.00 93.69 107 ILE A C 1
ATOM 880 O O . ILE A 1 107 ? -8.786 -7.797 15.872 1.00 93.69 107 ILE A O 1
ATOM 884 N N . THR A 1 108 ? -8.591 -10.029 16.109 1.00 90.88 108 THR A N 1
ATOM 885 C CA . THR A 1 108 ? -7.661 -10.260 15.006 1.00 90.88 108 THR A CA 1
ATOM 886 C C . THR A 1 108 ? -8.282 -11.172 13.953 1.00 90.88 108 THR A C 1
ATOM 888 O O . THR A 1 108 ? -9.090 -12.051 14.263 1.00 90.88 108 THR A O 1
ATOM 891 N N . SER A 1 109 ? -7.908 -10.948 12.699 1.00 91.56 109 SER A N 1
ATOM 892 C CA . SER A 1 109 ? -8.227 -11.783 11.538 1.00 91.56 109 SER A CA 1
ATOM 893 C C . SER A 1 109 ? -7.067 -11.696 10.548 1.00 91.56 109 SER A C 1
ATOM 895 O O . SER A 1 109 ? -6.115 -10.970 10.799 1.00 91.56 109 SER A O 1
ATOM 897 N N . ASP A 1 110 ? -7.125 -12.408 9.426 1.00 89.44 110 ASP A N 1
ATOM 898 C CA . ASP A 1 110 ? -6.005 -12.467 8.478 1.00 89.44 110 ASP A CA 1
ATOM 899 C C . ASP A 1 110 ? -5.666 -11.100 7.855 1.00 89.44 110 ASP A C 1
ATOM 901 O O . ASP A 1 110 ? -4.495 -10.775 7.677 1.00 89.44 110 ASP A O 1
ATOM 905 N N . ASN A 1 111 ? -6.684 -10.285 7.546 1.00 93.06 111 ASN A N 1
ATOM 906 C CA . ASN A 1 111 ? -6.515 -9.040 6.784 1.00 93.06 111 ASN A CA 1
ATOM 907 C C . ASN A 1 111 ? -7.050 -7.779 7.475 1.00 93.06 111 ASN A C 1
ATOM 909 O O . ASN A 1 111 ? -7.054 -6.707 6.877 1.00 93.06 111 ASN A O 1
ATOM 913 N N . PHE A 1 112 ? -7.549 -7.889 8.705 1.00 95.44 112 PHE A N 1
ATOM 914 C CA . PHE A 1 112 ? -8.068 -6.739 9.438 1.00 95.44 112 PHE A CA 1
ATOM 915 C C . PHE A 1 112 ? -8.050 -6.999 10.938 1.00 95.44 112 PHE A C 1
ATOM 917 O O . PHE A 1 112 ? -8.419 -8.081 11.401 1.00 95.44 112 PHE A O 1
ATOM 924 N N . TYR A 1 113 ? -7.616 -5.996 11.689 1.00 95.06 113 TYR A N 1
ATOM 925 C CA . TYR A 1 113 ? -7.411 -6.085 13.124 1.00 95.06 113 TYR A CA 1
ATOM 926 C C . TYR A 1 113 ? -7.953 -4.822 13.776 1.00 95.06 113 TYR A C 1
ATOM 928 O O . TYR A 1 113 ? -7.808 -3.731 13.220 1.00 95.06 113 TYR A O 1
ATOM 936 N N . ILE A 1 114 ? -8.555 -4.972 14.953 1.00 95.94 114 ILE A N 1
ATOM 937 C CA . ILE A 1 114 ? -9.071 -3.848 15.732 1.00 95.94 114 ILE A CA 1
ATOM 938 C C . ILE A 1 114 ? -8.653 -3.961 17.196 1.00 95.94 114 ILE A C 1
ATOM 940 O O . ILE A 1 114 ? -8.634 -5.050 17.781 1.00 95.94 114 ILE A O 1
ATOM 944 N N . LEU A 1 115 ? -8.381 -2.804 17.781 1.00 95.00 115 LEU A N 1
ATOM 945 C CA . LEU A 1 115 ? -8.225 -2.586 19.206 1.00 95.00 115 LEU A CA 1
ATOM 946 C C . LEU A 1 115 ? -9.128 -1.418 19.609 1.00 95.00 115 LEU A C 1
ATOM 948 O O . LEU A 1 115 ? -9.068 -0.357 18.992 1.00 95.00 115 LEU A O 1
ATOM 952 N N . ILE A 1 116 ? -9.936 -1.607 20.646 1.00 94.56 116 ILE A N 1
ATOM 953 C CA . ILE A 1 116 ? -10.708 -0.546 21.294 1.00 94.56 116 ILE A CA 1
ATOM 954 C C . ILE A 1 116 ? -10.363 -0.573 22.778 1.00 94.56 116 ILE A C 1
ATOM 956 O O . ILE A 1 116 ? -10.467 -1.627 23.405 1.00 94.56 116 ILE A O 1
ATOM 960 N N . SER A 1 117 ? -9.933 0.560 23.324 1.00 91.44 117 SER A N 1
ATOM 961 C CA . SER A 1 117 ? -9.485 0.657 24.714 1.00 91.44 117 SER A CA 1
ATOM 962 C C . SER A 1 117 ? -9.788 2.028 25.299 1.00 91.44 117 SER A C 1
ATOM 964 O O . SER A 1 117 ? -9.771 3.021 24.571 1.00 91.44 117 SER A O 1
ATOM 966 N N . ASP A 1 118 ? -9.972 2.084 26.615 1.00 89.06 118 ASP A N 1
ATOM 967 C CA . ASP A 1 118 ? -9.959 3.332 27.378 1.00 89.06 118 ASP A CA 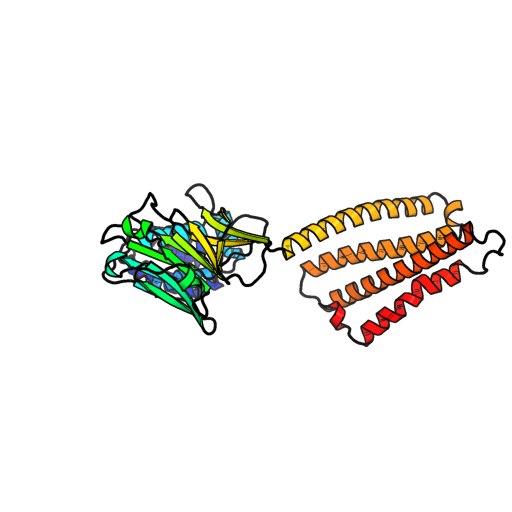1
ATOM 968 C C . ASP A 1 118 ? -8.530 3.648 27.799 1.00 89.06 118 ASP A C 1
ATOM 970 O O . ASP A 1 118 ? -7.835 2.802 28.372 1.00 89.06 118 ASP A O 1
ATOM 974 N N . ILE A 1 119 ? -8.061 4.853 27.485 1.00 83.75 119 ILE A N 1
ATOM 975 C CA . ILE A 1 119 ? -6.636 5.183 27.574 1.00 83.75 119 ILE A CA 1
ATOM 976 C C . ILE A 1 119 ? -6.127 5.120 29.013 1.00 83.75 119 ILE A C 1
ATOM 978 O O . ILE A 1 119 ? -5.084 4.518 29.263 1.00 83.75 119 ILE A O 1
ATOM 982 N N . ASN A 1 120 ? -6.867 5.687 29.966 1.00 78.25 120 ASN A N 1
ATOM 983 C CA . ASN A 1 120 ? -6.404 5.781 31.348 1.00 78.25 120 ASN A CA 1
ATOM 984 C C . ASN A 1 120 ? -6.666 4.500 32.154 1.00 78.25 120 ASN A C 1
ATOM 986 O O . ASN A 1 120 ? -5.783 4.087 32.905 1.00 78.25 120 ASN A O 1
ATOM 990 N N . GLU A 1 121 ? -7.797 3.809 31.953 1.00 74.38 121 GLU A N 1
ATOM 991 C CA . GLU A 1 121 ? -8.064 2.530 32.640 1.00 74.38 121 GLU A CA 1
ATOM 992 C C . GLU A 1 121 ? -7.022 1.454 32.305 1.00 74.38 121 GLU A C 1
ATOM 994 O O . GLU A 1 121 ? -6.639 0.662 33.166 1.00 74.38 121 GLU A O 1
ATOM 999 N N . SER A 1 122 ? -6.533 1.448 31.061 1.00 70.12 122 SER A N 1
ATOM 1000 C CA . SER A 1 122 ? -5.546 0.475 30.581 1.00 70.12 122 SER A CA 1
ATOM 1001 C C . SER A 1 122 ? -4.101 0.982 30.605 1.00 70.12 122 SER A C 1
ATOM 1003 O O . SER A 1 122 ? -3.206 0.277 30.148 1.00 70.12 122 SER A O 1
ATOM 1005 N N . ASN A 1 123 ? -3.853 2.197 31.121 1.00 84.94 123 ASN A N 1
ATOM 1006 C CA . ASN A 1 123 ? -2.546 2.863 31.047 1.00 84.94 123 ASN A CA 1
ATOM 1007 C C . ASN A 1 123 ? -1.955 2.831 29.616 1.00 84.94 123 ASN A C 1
ATOM 1009 O O . ASN A 1 123 ? -0.748 2.658 29.416 1.00 84.94 123 ASN A O 1
ATOM 1013 N N . PHE A 1 124 ? -2.826 2.943 28.610 1.00 88.50 124 PHE A N 1
ATOM 1014 C CA . PHE A 1 124 ? -2.503 2.721 27.209 1.00 88.50 124 PHE A CA 1
ATOM 1015 C C . PHE A 1 124 ? -1.540 3.781 26.699 1.00 88.50 124 PHE A C 1
ATOM 1017 O O . PHE A 1 124 ? -1.761 4.985 26.834 1.00 88.50 124 PHE A O 1
ATOM 1024 N N . SER A 1 125 ? -0.489 3.325 26.033 1.00 90.81 125 SER A N 1
ATOM 1025 C CA . SER A 1 125 ? 0.490 4.199 25.386 1.00 90.81 125 SER A CA 1
ATOM 1026 C C . SER A 1 125 ? 0.748 3.851 23.939 1.00 90.81 125 SER A C 1
ATOM 1028 O O . SER A 1 125 ? 1.291 4.669 23.200 1.00 90.81 125 SER A O 1
ATOM 1030 N N . GLY A 1 126 ? 0.305 2.682 23.496 1.00 92.12 126 GLY A N 1
ATOM 1031 C CA . GLY A 1 126 ? 0.418 2.308 22.105 1.00 92.12 126 GLY A CA 1
ATOM 1032 C C . GLY A 1 126 ? 0.090 0.853 21.831 1.00 92.12 126 GLY A C 1
ATOM 1033 O O . GLY A 1 126 ? -0.342 0.092 22.693 1.00 92.12 126 GLY A O 1
ATOM 1034 N N . LEU A 1 127 ? 0.336 0.469 20.591 1.00 94.38 127 LEU A N 1
ATOM 1035 C CA . LEU A 1 127 ? 0.156 -0.866 20.062 1.00 94.38 127 LEU A CA 1
ATOM 1036 C C . LEU A 1 127 ? 1.375 -1.204 19.209 1.00 94.38 127 LEU A C 1
ATOM 1038 O O . LEU A 1 127 ? 1.649 -0.510 18.233 1.00 94.38 127 LEU A O 1
ATOM 1042 N N . ALA A 1 128 ? 2.087 -2.271 19.547 1.00 94.69 128 ALA A N 1
ATOM 1043 C CA . ALA A 1 128 ? 3.144 -2.837 18.723 1.00 94.69 128 ALA A CA 1
ATOM 1044 C C . ALA A 1 128 ? 2.614 -4.036 17.931 1.00 94.69 128 ALA A C 1
ATOM 1046 O O . ALA A 1 128 ? 1.874 -4.871 18.450 1.00 94.69 128 ALA A O 1
ATOM 1047 N N . LEU A 1 129 ? 3.022 -4.132 16.670 1.00 94.12 129 LEU A N 1
ATOM 1048 C CA . LEU A 1 129 ? 2.729 -5.249 15.787 1.00 94.12 129 LEU A CA 1
ATOM 1049 C C . LEU A 1 129 ? 4.004 -6.056 15.550 1.00 94.12 129 LEU A C 1
ATOM 1051 O O . LEU A 1 129 ? 4.955 -5.576 14.925 1.00 94.12 129 LEU A O 1
ATOM 1055 N N . LEU A 1 130 ? 4.005 -7.289 16.036 1.00 92.94 130 LEU A N 1
ATOM 1056 C CA . LEU A 1 130 ? 5.114 -8.227 15.930 1.00 92.94 130 LEU A CA 1
ATOM 1057 C C . LEU A 1 130 ? 4.783 -9.292 14.885 1.00 92.94 130 LEU A C 1
ATOM 1059 O O . LEU A 1 130 ? 3.665 -9.799 14.840 1.00 92.94 130 LEU A O 1
ATOM 1063 N N . GLU A 1 131 ? 5.748 -9.654 14.045 1.00 89.19 131 GLU A N 1
ATOM 1064 C CA . GLU A 1 131 ? 5.571 -10.690 13.024 1.00 89.19 131 GLU A CA 1
ATOM 1065 C C . GLU A 1 131 ? 6.263 -11.989 13.448 1.00 89.19 131 GLU A C 1
ATOM 1067 O O . GLU A 1 131 ? 7.482 -12.043 13.596 1.00 89.19 131 GLU A O 1
ATOM 1072 N N . HIS A 1 132 ? 5.497 -13.067 13.601 1.00 86.00 132 HIS A N 1
ATOM 1073 C CA . HIS A 1 132 ? 6.034 -14.387 13.915 1.00 86.00 132 HIS A CA 1
ATOM 1074 C C . HIS A 1 132 ? 5.460 -15.434 12.960 1.00 86.00 132 HIS A C 1
ATOM 1076 O O . HIS A 1 132 ? 4.246 -15.596 12.868 1.00 86.00 132 HIS A O 1
ATOM 1082 N N . ASN A 1 133 ? 6.324 -16.153 12.236 1.00 82.44 133 ASN A N 1
ATOM 1083 C CA . ASN A 1 133 ? 5.925 -17.188 11.270 1.00 82.44 133 ASN A CA 1
ATOM 1084 C C . ASN A 1 133 ? 4.824 -16.730 10.289 1.00 82.44 133 ASN A C 1
ATOM 1086 O O . ASN A 1 133 ? 3.860 -17.456 10.071 1.00 82.44 133 ASN A O 1
ATOM 1090 N N . GLN A 1 134 ? 4.961 -15.524 9.718 1.00 75.81 134 GLN A N 1
ATOM 1091 C CA . GLN A 1 134 ? 3.985 -14.915 8.791 1.00 75.81 134 GLN A CA 1
ATOM 1092 C C . GLN A 1 134 ? 2.616 -14.588 9.414 1.00 75.81 134 GLN A C 1
ATOM 1094 O O . GLN A 1 134 ? 1.659 -14.315 8.695 1.00 75.81 134 GLN A O 1
ATOM 1099 N N . THR A 1 135 ? 2.514 -14.592 10.744 1.00 82.50 135 THR A N 1
ATOM 1100 C CA . THR A 1 135 ? 1.328 -14.135 11.476 1.00 82.50 135 THR A CA 1
ATOM 1101 C C . THR A 1 135 ? 1.662 -12.893 12.284 1.00 82.50 135 THR A C 1
ATOM 1103 O O . THR A 1 135 ? 2.753 -12.790 12.850 1.00 82.50 135 THR A O 1
ATOM 1106 N N . PHE A 1 136 ? 0.730 -11.945 12.339 1.00 86.12 136 PHE A N 1
ATOM 1107 C CA . PHE A 1 136 ? 0.891 -10.744 13.148 1.00 86.12 136 PHE A CA 1
ATOM 1108 C C . PHE A 1 136 ? 0.298 -10.941 14.541 1.00 86.12 136 PHE A C 1
ATOM 1110 O O . PHE A 1 136 ? -0.845 -11.379 14.691 1.00 86.12 136 PHE A O 1
ATOM 1117 N N . GLN A 1 137 ? 1.077 -10.589 15.557 1.00 88.25 137 GLN A N 1
ATOM 1118 C CA . GLN A 1 137 ? 0.664 -10.530 16.950 1.00 88.25 137 GLN A CA 1
ATOM 1119 C C . GLN A 1 137 ? 0.662 -9.074 17.399 1.00 88.25 137 GLN A C 1
ATOM 1121 O O . GLN A 1 137 ? 1.643 -8.355 17.216 1.00 88.25 137 GLN A O 1
ATOM 1126 N N . MET A 1 138 ? -0.455 -8.641 17.973 1.00 88.00 138 MET A N 1
ATOM 1127 C CA . MET A 1 138 ? -0.583 -7.308 18.546 1.00 88.00 138 MET A CA 1
ATOM 1128 C C . MET A 1 138 ? -0.225 -7.365 20.029 1.00 88.00 138 MET A C 1
ATOM 1130 O O . MET A 1 138 ? -0.721 -8.220 20.763 1.00 88.00 138 MET A O 1
ATOM 1134 N N . GLN A 1 139 ? 0.641 -6.454 20.454 1.00 91.00 139 GLN A N 1
ATOM 1135 C CA . GLN A 1 139 ? 1.035 -6.263 21.840 1.00 91.00 139 GLN A CA 1
ATOM 1136 C C . GLN A 1 139 ? 0.670 -4.840 22.257 1.00 91.00 139 GLN A C 1
ATOM 1138 O O . GLN A 1 139 ? 1.116 -3.873 21.640 1.00 91.00 139 GLN A O 1
ATOM 1143 N N . ILE A 1 140 ? -0.143 -4.713 23.301 1.00 91.38 140 ILE A N 1
ATOM 1144 C CA . ILE A 1 140 ? -0.475 -3.414 23.888 1.00 91.38 140 ILE A CA 1
ATOM 1145 C C . ILE A 1 140 ? 0.750 -2.894 24.647 1.00 91.38 140 ILE A C 1
ATOM 1147 O O . ILE A 1 140 ? 1.450 -3.650 25.322 1.00 91.38 140 ILE A O 1
ATOM 1151 N N . LEU A 1 141 ? 1.024 -1.606 24.479 1.00 92.12 141 LEU A N 1
ATOM 1152 C CA . LEU A 1 141 ? 2.104 -0.876 25.125 1.00 92.12 141 LEU A CA 1
ATOM 1153 C C . LEU A 1 141 ? 1.497 -0.040 26.254 1.00 92.12 141 LEU A C 1
ATOM 1155 O O . LEU A 1 141 ? 0.589 0.755 26.005 1.00 92.12 141 LEU A O 1
ATOM 1159 N N . GLU A 1 142 ? 1.995 -0.209 27.476 1.00 90.62 142 GLU A N 1
ATOM 1160 C CA . GLU A 1 142 ? 1.446 0.411 28.688 1.00 90.62 142 GLU A CA 1
ATOM 1161 C C . GLU A 1 142 ? 2.494 1.279 29.404 1.00 90.62 142 GLU A C 1
ATOM 1163 O O . GLU A 1 142 ? 3.675 0.936 29.437 1.00 90.62 142 GLU A O 1
ATOM 1168 N N . GLY A 1 143 ? 2.069 2.379 30.029 1.00 85.81 143 GLY A N 1
ATOM 1169 C CA . GLY A 1 143 ? 2.944 3.244 30.831 1.00 85.81 143 GLY A CA 1
ATOM 1170 C C . GLY A 1 143 ? 3.791 4.235 30.030 1.00 85.81 143 GLY A C 1
ATOM 1171 O O . GLY A 1 143 ? 3.448 4.639 28.929 1.00 85.81 143 GLY A O 1
ATOM 1172 N N . ASP A 1 144 ? 4.896 4.711 30.589 1.00 83.81 144 ASP A N 1
ATOM 1173 C CA . ASP A 1 144 ? 5.734 5.696 29.897 1.00 83.81 144 ASP A CA 1
ATOM 1174 C C . ASP A 1 144 ? 6.784 4.987 29.044 1.00 83.81 144 ASP A C 1
ATOM 1176 O O . ASP A 1 144 ? 7.837 4.591 29.536 1.00 83.81 144 ASP A O 1
ATOM 1180 N N . ILE A 1 145 ? 6.453 4.800 27.765 1.00 87.56 145 ILE A N 1
ATOM 1181 C CA . ILE A 1 145 ? 7.291 4.112 26.781 1.00 87.56 145 ILE A CA 1
ATOM 1182 C C . ILE A 1 145 ? 7.891 5.129 25.811 1.00 87.56 145 ILE A C 1
ATOM 1184 O O . ILE A 1 145 ? 7.179 5.947 25.224 1.00 87.56 145 ILE A O 1
ATOM 1188 N N . GLU A 1 146 ? 9.206 5.046 25.618 1.00 89.81 146 GLU A N 1
ATOM 1189 C CA . GLU A 1 146 ? 9.927 5.830 24.616 1.00 89.81 146 GLU A CA 1
ATOM 1190 C C . GLU A 1 146 ? 9.870 5.145 23.247 1.00 89.81 146 GLU A C 1
ATOM 1192 O O . GLU A 1 146 ? 9.951 3.919 23.124 1.00 89.81 146 GLU A O 1
ATOM 1197 N N . ILE A 1 147 ? 9.754 5.933 22.180 1.00 90.38 147 ILE A N 1
ATOM 1198 C CA . ILE A 1 147 ? 9.591 5.378 20.833 1.00 90.38 147 ILE A CA 1
ATOM 1199 C C . ILE A 1 147 ? 10.855 4.674 20.329 1.00 90.38 147 ILE A C 1
ATOM 1201 O O . ILE A 1 147 ? 10.772 3.710 19.566 1.00 90.38 147 ILE A O 1
ATOM 1205 N N . GLU A 1 148 ? 12.024 5.119 20.786 1.00 91.31 148 GLU A N 1
ATOM 1206 C CA . GLU A 1 148 ? 13.316 4.490 20.535 1.00 91.31 148 GLU A CA 1
ATOM 1207 C C . GLU A 1 148 ? 13.394 3.082 21.138 1.00 91.31 148 GLU A C 1
ATOM 1209 O O . GLU A 1 148 ? 14.030 2.204 20.553 1.00 91.31 148 GLU A O 1
ATOM 1214 N N . GLU A 1 149 ? 12.738 2.843 22.277 1.00 91.62 149 GLU A N 1
ATOM 1215 C CA . GLU A 1 149 ? 12.657 1.515 22.884 1.00 91.62 149 GLU A CA 1
ATOM 1216 C C . GLU A 1 149 ? 11.821 0.582 22.004 1.00 91.62 149 GLU A C 1
ATOM 1218 O O . GLU A 1 149 ? 12.287 -0.492 21.616 1.00 91.62 149 GLU A O 1
ATOM 1223 N N . VAL A 1 150 ? 10.627 1.039 21.606 1.00 92.88 150 VAL A N 1
ATOM 1224 C CA . VAL A 1 150 ? 9.715 0.274 20.743 1.00 92.88 150 VAL A CA 1
ATOM 1225 C C . VAL A 1 150 ? 10.391 -0.062 19.421 1.00 92.88 150 VAL A C 1
ATOM 1227 O O . VAL A 1 150 ? 10.362 -1.213 19.003 1.00 92.88 150 VAL A O 1
ATOM 1230 N N . ALA A 1 151 ? 11.066 0.900 18.784 1.00 92.31 151 ALA A N 1
ATOM 1231 C CA . ALA A 1 151 ? 11.735 0.703 17.496 1.00 92.31 151 ALA A CA 1
ATOM 1232 C C . ALA A 1 151 ? 12.807 -0.408 17.500 1.00 92.31 151 ALA A C 1
ATOM 1234 O O . ALA A 1 151 ? 13.180 -0.890 16.427 1.00 92.31 151 ALA A O 1
ATOM 1235 N N . ASN A 1 152 ? 13.287 -0.821 18.678 1.00 91.81 152 ASN A N 1
ATOM 1236 C CA . ASN A 1 152 ? 14.268 -1.891 18.850 1.00 91.81 152 ASN A CA 1
ATOM 1237 C C . ASN A 1 152 ? 13.650 -3.259 19.199 1.00 91.81 152 ASN A C 1
ATOM 1239 O O . ASN A 1 152 ? 14.396 -4.221 19.385 1.00 91.81 152 ASN A O 1
ATOM 1243 N N . TYR A 1 153 ? 12.321 -3.379 19.279 1.00 92.44 153 TYR A N 1
ATOM 1244 C CA . TYR A 1 153 ? 11.662 -4.659 19.549 1.00 92.44 153 TYR A CA 1
ATOM 1245 C C . TYR A 1 153 ? 11.962 -5.680 18.445 1.00 92.44 153 TYR A C 1
ATOM 1247 O O . TYR A 1 153 ? 11.881 -5.394 17.245 1.00 92.44 153 TYR A O 1
ATOM 1255 N N . GLU A 1 154 ? 12.291 -6.908 18.847 1.00 89.69 154 GLU A N 1
ATOM 1256 C CA . GLU A 1 154 ? 12.533 -7.989 17.897 1.00 89.69 154 GLU A CA 1
ATOM 1257 C C . GLU A 1 154 ? 11.265 -8.309 17.103 1.00 89.69 154 GLU A C 1
ATOM 1259 O O . GLU A 1 154 ? 10.169 -8.400 17.648 1.00 89.69 154 GLU A O 1
ATOM 1264 N N . ASN A 1 155 ? 11.422 -8.522 15.796 1.00 90.69 155 ASN A N 1
ATOM 1265 C CA . ASN A 1 155 ? 10.326 -8.827 14.874 1.00 90.69 155 ASN A CA 1
ATOM 1266 C C . ASN A 1 155 ? 9.228 -7.754 14.774 1.00 90.69 155 ASN A C 1
ATOM 1268 O O . ASN A 1 155 ? 8.155 -8.027 14.227 1.00 90.69 155 ASN A O 1
ATOM 1272 N N . LEU A 1 156 ? 9.499 -6.521 15.208 1.00 93.38 156 LEU A N 1
ATOM 1273 C CA . LEU A 1 156 ? 8.583 -5.411 14.990 1.00 93.38 156 LEU A CA 1
ATOM 1274 C C . LEU A 1 156 ? 8.338 -5.200 13.489 1.00 93.38 156 LEU A C 1
ATOM 1276 O O . LEU A 1 156 ? 9.266 -5.202 12.671 1.00 93.38 156 LEU A O 1
ATOM 1280 N N . THR A 1 157 ? 7.067 -5.054 13.122 1.00 92.62 157 THR A N 1
ATOM 1281 C CA . THR A 1 157 ? 6.618 -4.727 11.759 1.00 92.62 157 THR A CA 1
ATOM 1282 C C . THR A 1 157 ? 5.953 -3.365 11.661 1.00 92.62 157 THR A C 1
ATOM 1284 O O . THR A 1 157 ? 5.994 -2.744 10.597 1.00 92.62 157 THR A O 1
ATOM 1287 N N . GLY A 1 158 ? 5.398 -2.883 12.765 1.00 94.44 158 GLY A N 1
ATOM 1288 C CA . GLY A 1 158 ? 4.956 -1.509 12.923 1.00 94.44 158 GLY A CA 1
ATOM 1289 C C . GLY A 1 158 ? 4.433 -1.266 14.329 1.00 94.44 158 GLY A C 1
ATOM 1290 O O . GLY A 1 158 ? 4.280 -2.209 15.100 1.00 94.44 158 GLY A O 1
ATOM 1291 N N . ALA A 1 159 ? 4.190 -0.011 14.674 1.00 95.88 159 ALA A N 1
ATOM 1292 C CA . ALA A 1 159 ? 3.592 0.344 15.954 1.00 95.88 159 ALA A CA 1
ATOM 1293 C C . ALA A 1 159 ? 2.843 1.669 15.854 1.00 95.88 159 ALA A C 1
ATOM 1295 O O . ALA A 1 159 ? 3.173 2.501 15.015 1.00 95.88 159 ALA A O 1
ATOM 1296 N N . VAL A 1 160 ? 1.889 1.878 16.749 1.00 96.50 160 VAL A N 1
ATOM 1297 C CA . VAL A 1 160 ? 1.255 3.169 17.020 1.00 96.50 160 VAL A CA 1
ATOM 1298 C C . VAL A 1 160 ? 1.588 3.532 18.459 1.00 96.50 160 VAL A C 1
ATOM 1300 O O . VAL A 1 160 ? 1.373 2.715 19.346 1.00 96.50 160 VAL A O 1
ATOM 1303 N N . VAL A 1 161 ? 2.109 4.728 18.708 1.00 95.62 161 VAL A N 1
ATOM 1304 C CA . VAL A 1 161 ? 2.492 5.208 20.041 1.00 95.62 161 VAL A CA 1
ATOM 1305 C C . VAL A 1 161 ? 1.938 6.616 20.239 1.00 95.62 161 VAL A C 1
ATOM 1307 O O . VAL A 1 161 ? 2.138 7.493 19.398 1.00 95.62 161 VAL A O 1
ATOM 1310 N N . LEU A 1 162 ? 1.232 6.842 21.344 1.00 93.69 162 LEU A N 1
ATOM 1311 C CA . LEU A 1 162 ? 0.729 8.162 21.724 1.00 93.69 162 LEU A CA 1
ATOM 1312 C C . LEU A 1 162 ? 1.814 8.927 22.484 1.00 93.69 162 LEU A C 1
ATOM 1314 O O . LEU A 1 162 ? 2.431 8.379 23.399 1.00 93.69 162 LEU A O 1
ATOM 1318 N N . SER A 1 163 ? 2.033 10.200 22.148 1.00 93.00 163 SER A N 1
ATOM 1319 C CA . SER A 1 163 ? 2.978 11.021 22.909 1.00 93.00 163 SER A CA 1
ATOM 1320 C C . SER A 1 163 ? 2.484 11.286 24.337 1.00 93.00 163 SER A C 1
ATOM 1322 O O . SER A 1 163 ? 1.283 11.276 24.623 1.00 93.00 163 SER A O 1
ATOM 1324 N N . ALA A 1 164 ? 3.412 11.569 25.253 1.00 90.25 164 ALA A N 1
ATOM 1325 C CA . ALA A 1 164 ? 3.070 11.879 26.639 1.00 90.25 164 ALA A CA 1
ATOM 1326 C C . ALA A 1 164 ? 2.215 13.155 26.763 1.00 90.25 164 ALA A C 1
ATOM 1328 O O . ALA A 1 164 ? 1.358 13.240 27.642 1.00 90.25 164 ALA A O 1
ATOM 1329 N N . GLU A 1 165 ? 2.430 14.147 25.895 1.00 90.81 165 GLU A N 1
ATOM 1330 C CA . GLU A 1 165 ? 1.622 15.370 25.828 1.00 90.81 165 GLU A CA 1
ATOM 1331 C C . GLU A 1 165 ? 0.187 15.065 25.405 1.00 90.81 165 GLU A C 1
ATOM 1333 O O . GLU A 1 165 ? -0.747 15.591 26.015 1.00 90.81 165 GLU A O 1
ATOM 1338 N N . LEU A 1 166 ? 0.025 14.190 24.404 1.00 90.56 166 LEU A N 1
ATOM 1339 C CA . LEU A 1 166 ? -1.280 13.770 23.911 1.00 90.56 166 LEU A CA 1
ATOM 1340 C C . LEU A 1 166 ? -2.040 13.017 25.004 1.00 90.56 166 LEU A C 1
ATOM 1342 O O . LEU A 1 166 ? -3.150 13.414 25.333 1.00 90.56 166 LEU A O 1
ATOM 1346 N N . LYS A 1 167 ? -1.410 12.027 25.655 1.00 89.31 167 LYS A N 1
ATOM 1347 C CA . LYS A 1 167 ? -2.013 11.291 26.784 1.00 89.31 167 LYS A CA 1
ATOM 1348 C C . LYS A 1 167 ? -2.495 12.226 27.901 1.00 89.31 167 LYS A C 1
ATOM 1350 O O . LYS A 1 167 ? -3.596 12.058 28.406 1.00 89.31 167 LYS A O 1
ATOM 1355 N N . LYS A 1 168 ? -1.703 13.246 28.261 1.00 88.06 168 LYS A N 1
ATOM 1356 C CA . LYS A 1 168 ? -2.051 14.220 29.319 1.00 88.06 168 LYS A CA 1
ATOM 1357 C C . LYS A 1 168 ? -3.241 15.118 28.984 1.00 88.06 168 LYS A C 1
ATOM 1359 O O . LYS A 1 168 ? -3.824 15.687 29.902 1.00 88.06 168 LYS A O 1
ATOM 1364 N N . GLN A 1 169 ? -3.550 15.311 27.703 1.00 89.81 169 GLN A N 1
ATOM 1365 C CA . GLN A 1 169 ? -4.698 16.111 27.276 1.00 89.81 169 GLN A CA 1
ATOM 1366 C C . GLN A 1 169 ? -6.020 15.339 27.411 1.00 89.81 169 GLN A C 1
ATOM 1368 O O . GLN A 1 169 ? -7.078 15.959 27.438 1.00 89.81 169 GLN A O 1
ATOM 1373 N N . MET A 1 170 ? -5.969 14.009 27.455 1.00 86.12 170 MET A N 1
ATOM 1374 C CA . MET A 1 170 ? -7.148 13.158 27.334 1.00 86.12 170 MET A CA 1
ATOM 1375 C C . MET A 1 170 ? -7.799 12.870 28.690 1.00 86.12 170 MET A C 1
ATOM 1377 O O . MET A 1 170 ? -7.112 12.645 29.687 1.00 86.12 170 MET A O 1
ATOM 1381 N N . ASP A 1 171 ? -9.133 12.863 28.699 1.00 82.19 171 ASP A N 1
ATOM 1382 C CA . ASP A 1 171 ? -9.955 12.556 29.873 1.00 82.19 171 ASP A CA 1
ATOM 1383 C C . ASP A 1 171 ? -9.818 11.083 30.325 1.00 82.19 171 ASP A C 1
ATOM 1385 O O . ASP A 1 171 ? -9.287 10.232 29.610 1.00 82.19 171 ASP A O 1
ATOM 1389 N N . GLU A 1 172 ? -10.290 10.762 31.536 1.00 75.25 172 GLU A N 1
ATOM 1390 C CA . GLU A 1 172 ? -10.222 9.408 32.126 1.00 75.25 172 GLU A CA 1
ATOM 1391 C C . GLU A 1 172 ? -10.951 8.333 31.304 1.00 75.25 172 GLU A C 1
ATOM 1393 O O . GLU A 1 172 ? -10.455 7.214 31.194 1.00 75.25 172 GLU A O 1
ATOM 1398 N N . ASP A 1 173 ? -12.059 8.688 30.658 1.00 80.38 173 ASP A N 1
ATOM 1399 C CA . ASP A 1 173 ? -12.889 7.823 29.811 1.00 80.38 173 ASP A CA 1
ATOM 1400 C C . ASP A 1 173 ? -12.591 7.991 28.310 1.00 80.38 173 ASP A C 1
ATOM 1402 O O . ASP A 1 173 ? -13.408 7.671 27.441 1.00 80.38 173 ASP A O 1
ATOM 1406 N N . ALA A 1 174 ? -11.416 8.531 27.974 1.00 88.75 174 ALA A N 1
ATOM 1407 C CA . ALA A 1 174 ? -11.038 8.735 26.590 1.00 88.75 174 ALA A CA 1
ATOM 1408 C C . ALA A 1 174 ? -10.854 7.402 25.850 1.00 88.75 174 ALA A C 1
ATOM 1410 O O . ALA A 1 174 ? -9.896 6.656 26.071 1.00 88.75 174 ALA A O 1
ATOM 1411 N N . LYS A 1 175 ? -11.754 7.162 24.898 1.00 91.62 175 LYS A N 1
ATOM 1412 C CA . LYS A 1 175 ? -11.725 6.026 23.979 1.00 91.62 175 LYS A CA 1
ATOM 1413 C C . LYS A 1 175 ? -10.660 6.201 22.896 1.00 91.62 175 LYS A C 1
ATOM 1415 O O . LYS A 1 175 ? -10.610 7.233 22.222 1.00 91.62 175 LYS A O 1
ATOM 1420 N N . ILE A 1 176 ? -9.886 5.148 22.645 1.00 93.25 176 ILE A N 1
ATOM 1421 C CA . ILE A 1 176 ? -9.067 4.994 21.440 1.00 93.25 176 ILE A CA 1
ATOM 1422 C C . ILE A 1 176 ? -9.529 3.787 20.631 1.00 93.25 176 ILE A C 1
ATOM 1424 O O . ILE A 1 176 ? -9.801 2.714 21.170 1.00 93.25 176 ILE A O 1
ATOM 1428 N N . VAL A 1 177 ? -9.575 3.961 19.312 1.00 95.62 177 VAL A N 1
ATOM 1429 C CA . VAL A 1 177 ? -9.707 2.865 18.354 1.00 95.62 177 VAL A CA 1
ATOM 1430 C C . VAL A 1 177 ? -8.453 2.832 17.493 1.00 95.62 177 VAL A C 1
ATOM 1432 O O . VAL A 1 177 ? -8.101 3.832 16.868 1.00 95.62 177 VAL A O 1
ATOM 1435 N N . VAL A 1 178 ? -7.801 1.675 17.437 1.00 96.25 178 VAL A N 1
ATOM 1436 C CA . VAL A 1 178 ? -6.707 1.406 16.503 1.00 96.25 178 VAL A CA 1
ATOM 1437 C C . VAL A 1 178 ? -7.142 0.294 15.562 1.00 96.25 178 VAL A C 1
ATOM 1439 O O . VAL A 1 178 ? -7.572 -0.771 16.005 1.00 96.25 178 VAL A O 1
ATOM 1442 N N . THR A 1 179 ? -7.037 0.533 14.262 1.00 96.81 179 THR A N 1
ATOM 1443 C CA . THR A 1 179 ? -7.280 -0.465 13.223 1.00 96.81 179 THR A CA 1
ATOM 1444 C C . THR A 1 179 ? -6.001 -0.734 12.451 1.00 96.81 179 THR A C 1
ATOM 1446 O O . THR A 1 179 ? -5.126 0.125 12.335 1.00 96.81 179 THR A O 1
ATOM 1449 N N . PHE A 1 180 ? -5.868 -1.944 11.925 1.00 95.62 180 PHE A N 1
ATOM 1450 C CA . PHE A 1 180 ? -4.699 -2.319 11.147 1.00 95.62 180 PHE A CA 1
ATOM 1451 C C . PHE A 1 180 ? -5.093 -3.114 9.902 1.00 95.62 180 PHE A C 1
ATOM 1453 O O . PHE A 1 180 ? -5.841 -4.094 9.984 1.00 95.62 180 PHE A O 1
ATOM 1460 N N . PHE A 1 181 ? -4.556 -2.677 8.761 1.00 95.38 181 PHE A N 1
ATOM 1461 C CA . PHE A 1 181 ? -4.690 -3.320 7.458 1.00 95.38 181 PHE A CA 1
ATOM 1462 C C . PHE A 1 181 ? -3.297 -3.737 6.953 1.00 95.38 181 PHE A C 1
ATOM 1464 O O . PHE A 1 181 ? -2.406 -2.885 6.843 1.00 95.38 181 PHE A O 1
ATOM 1471 N N . PRO A 1 182 ? -3.079 -5.024 6.620 1.00 92.44 182 PRO A N 1
ATOM 1472 C CA . PRO A 1 182 ? -1.780 -5.495 6.140 1.00 92.44 182 PRO A CA 1
ATOM 1473 C C . PRO A 1 182 ? -1.335 -4.903 4.799 1.00 92.44 182 PRO A C 1
ATOM 1475 O O . PRO A 1 182 ? -0.131 -4.815 4.556 1.00 92.44 182 PRO A O 1
ATOM 1478 N N . ASP A 1 183 ? -2.280 -4.509 3.943 1.00 91.19 183 ASP A N 1
ATOM 1479 C CA . ASP A 1 183 ? -2.028 -3.924 2.625 1.00 91.19 183 ASP A CA 1
ATOM 1480 C C . ASP A 1 183 ? -3.100 -2.884 2.241 1.00 91.19 183 ASP A C 1
ATOM 1482 O O . ASP A 1 183 ? -4.042 -2.617 2.993 1.00 91.19 183 ASP A O 1
ATOM 1486 N N . ASP A 1 184 ? -2.947 -2.288 1.057 1.00 92.12 184 ASP A N 1
ATOM 1487 C CA . ASP A 1 184 ? -3.731 -1.157 0.576 1.00 92.12 184 ASP A CA 1
ATOM 1488 C C . ASP A 1 184 ? -5.049 -1.526 -0.136 1.00 92.12 184 ASP A C 1
ATOM 1490 O O . ASP A 1 184 ? -5.627 -0.650 -0.782 1.00 92.12 184 ASP A O 1
ATOM 1494 N N . ALA A 1 185 ? -5.573 -2.760 -0.025 1.00 92.75 185 ALA A N 1
ATOM 1495 C CA . ALA A 1 185 ? -6.721 -3.253 -0.808 1.00 92.75 185 ALA A CA 1
ATOM 1496 C C . ALA A 1 185 ? -7.968 -2.341 -0.790 1.00 92.75 185 ALA A C 1
ATOM 1498 O O . ALA A 1 185 ? -8.636 -2.212 -1.822 1.00 92.75 185 ALA A O 1
ATOM 1499 N N . PHE A 1 186 ? -8.260 -1.652 0.320 1.00 93.25 186 PHE A N 1
ATOM 1500 C CA . PHE A 1 186 ? -9.348 -0.660 0.406 1.00 93.25 186 PHE A CA 1
ATOM 1501 C C . PHE A 1 186 ? -8.940 0.783 0.070 1.00 93.25 186 PHE A C 1
ATOM 1503 O O . PHE A 1 186 ? -9.803 1.607 -0.231 1.00 93.25 186 PHE A O 1
ATOM 1510 N N . PHE A 1 187 ? -7.645 1.080 0.042 1.00 93.75 187 PHE A N 1
ATOM 1511 C CA . PHE A 1 187 ? -7.069 2.407 -0.176 1.00 93.75 187 PHE A CA 1
ATOM 1512 C C . PHE A 1 187 ? -6.736 2.596 -1.662 1.00 93.75 187 PHE A C 1
ATOM 1514 O O . PHE A 1 187 ? -5.589 2.531 -2.105 1.00 93.75 187 PHE A O 1
ATOM 1521 N N . ASN A 1 188 ? -7.792 2.726 -2.463 1.00 89.75 188 ASN A N 1
ATOM 1522 C CA . ASN A 1 188 ? -7.736 2.759 -3.923 1.00 89.75 188 ASN A CA 1
ATOM 1523 C C . ASN A 1 188 ? -7.719 4.211 -4.428 1.00 89.75 188 ASN A C 1
ATOM 1525 O O . ASN A 1 188 ? -8.771 4.846 -4.492 1.00 89.75 188 ASN A O 1
ATOM 1529 N N . GLU A 1 189 ? -6.548 4.746 -4.788 1.00 86.69 189 GLU A N 1
ATOM 1530 C CA . GLU A 1 189 ? -6.441 6.087 -5.387 1.00 86.69 189 GLU A CA 1
ATOM 1531 C C . GLU A 1 189 ? -6.503 6.025 -6.920 1.00 86.69 189 GLU A C 1
ATOM 1533 O O . GLU A 1 189 ? -5.934 5.131 -7.546 1.00 86.69 189 GLU A O 1
ATOM 1538 N N . ASN A 1 190 ? -7.160 7.003 -7.548 1.00 80.44 190 ASN A N 1
ATOM 1539 C CA . ASN A 1 190 ? -7.180 7.130 -9.007 1.00 80.44 190 ASN A CA 1
ATOM 1540 C C . ASN A 1 190 ? -5.896 7.822 -9.494 1.00 80.44 190 ASN A C 1
ATOM 1542 O O . ASN A 1 190 ? -5.902 9.001 -9.859 1.00 80.44 190 ASN A O 1
ATOM 1546 N N . THR A 1 191 ? -4.768 7.111 -9.433 1.00 71.06 191 THR A N 1
ATOM 1547 C CA . THR A 1 191 ? -3.484 7.607 -9.942 1.00 71.06 191 THR A CA 1
ATOM 1548 C C . THR A 1 191 ? -2.822 6.587 -10.862 1.00 71.06 191 THR A C 1
ATOM 1550 O O . THR A 1 191 ? -2.955 5.376 -10.711 1.00 71.06 191 THR A O 1
ATOM 1553 N N . THR A 1 192 ? -2.073 7.081 -11.849 1.00 58.56 192 THR A N 1
ATOM 1554 C CA . THR A 1 192 ? -1.309 6.229 -12.775 1.00 58.56 192 THR A CA 1
ATOM 1555 C C . THR A 1 192 ? 0.010 5.737 -12.178 1.00 58.56 192 THR A C 1
ATOM 1557 O O . THR A 1 192 ? 0.733 4.995 -12.838 1.00 58.56 192 THR A O 1
ATOM 1560 N N . LYS A 1 193 ? 0.370 6.178 -10.964 1.00 62.41 193 LYS A N 1
ATOM 1561 C CA . LYS A 1 193 ? 1.646 5.854 -10.323 1.00 62.41 193 LYS A CA 1
ATOM 1562 C C . LYS A 1 193 ? 1.422 4.768 -9.279 1.00 62.41 193 LYS A C 1
ATOM 1564 O O . LYS A 1 193 ? 0.801 5.014 -8.256 1.00 62.41 193 LYS A O 1
ATOM 1569 N N . SER A 1 194 ? 1.980 3.583 -9.512 1.00 61.88 194 SER A N 1
ATOM 1570 C CA . SER A 1 194 ? 2.025 2.530 -8.494 1.00 61.88 194 SER A CA 1
ATOM 1571 C C . SER A 1 194 ? 2.995 2.942 -7.384 1.00 61.88 194 SER A C 1
ATOM 1573 O O . SER A 1 194 ? 4.215 2.856 -7.556 1.00 61.88 194 SER A O 1
ATOM 1575 N N . LYS A 1 195 ? 2.447 3.409 -6.261 1.00 72.75 195 LYS A N 1
ATOM 1576 C CA . LYS A 1 195 ? 3.192 3.643 -5.022 1.00 72.75 195 LYS A CA 1
ATOM 1577 C C . LYS A 1 195 ? 3.217 2.348 -4.217 1.00 72.75 195 LYS A C 1
ATOM 1579 O O . LYS A 1 195 ? 2.199 1.664 -4.142 1.00 72.75 195 LYS A O 1
ATOM 1584 N N . ASP A 1 196 ? 4.361 2.019 -3.631 1.00 79.94 196 ASP A N 1
ATOM 1585 C CA . ASP A 1 196 ? 4.425 0.923 -2.669 1.00 79.94 196 ASP A CA 1
ATOM 1586 C C . ASP A 1 196 ? 3.960 1.487 -1.321 1.00 79.94 196 ASP A C 1
ATOM 1588 O O . ASP A 1 196 ? 4.571 2.407 -0.775 1.00 79.94 196 ASP A O 1
ATOM 1592 N N . VAL A 1 197 ? 2.831 0.991 -0.822 1.00 88.69 197 VAL A N 1
ATOM 1593 C CA . VAL A 1 197 ? 2.242 1.433 0.446 1.00 88.69 197 VAL A CA 1
ATOM 1594 C C . VAL A 1 197 ? 2.685 0.464 1.534 1.00 88.69 197 VAL A C 1
ATOM 1596 O O . VAL A 1 197 ? 2.605 -0.755 1.361 1.00 88.69 197 VAL A O 1
ATOM 1599 N N . SER A 1 198 ? 3.186 0.984 2.653 1.00 91.38 198 SER A N 1
ATOM 1600 C CA . SER A 1 198 ? 3.430 0.155 3.831 1.00 91.38 198 SER A CA 1
ATOM 1601 C C . SER A 1 198 ? 2.110 -0.323 4.454 1.00 91.38 198 SER A C 1
ATOM 1603 O O . SER A 1 198 ? 1.017 0.008 3.998 1.00 91.38 198 SER A O 1
ATOM 1605 N N . LYS A 1 199 ? 2.200 -1.117 5.522 1.00 92.69 199 LYS A N 1
ATOM 1606 C CA . LYS A 1 199 ? 1.010 -1.509 6.282 1.00 92.69 199 LYS A CA 1
ATOM 1607 C C . LYS A 1 199 ? 0.296 -0.266 6.834 1.00 92.69 199 LYS A C 1
ATOM 1609 O O . LYS A 1 199 ? 0.971 0.670 7.277 1.00 92.69 199 LYS A O 1
ATOM 1614 N N . ILE A 1 200 ? -1.035 -0.281 6.847 1.00 95.81 200 ILE A N 1
ATOM 1615 C CA . ILE A 1 200 ? -1.849 0.885 7.204 1.00 95.81 200 ILE A CA 1
ATOM 1616 C C . ILE A 1 200 ? -2.364 0.768 8.637 1.00 95.81 200 ILE A C 1
ATOM 1618 O O . ILE A 1 200 ? -2.932 -0.256 9.021 1.00 95.81 200 ILE A O 1
ATOM 1622 N N . PHE A 1 201 ? -2.203 1.844 9.404 1.00 96.94 201 PHE A N 1
ATOM 1623 C CA . PHE A 1 201 ? -2.711 1.972 10.768 1.00 96.94 201 PHE A CA 1
ATOM 1624 C C . PHE A 1 201 ? -3.791 3.053 10.815 1.00 96.94 201 PHE A C 1
ATOM 1626 O O . PHE A 1 201 ? -3.505 4.222 10.565 1.00 96.94 201 PHE A O 1
ATOM 1633 N N . GLY A 1 202 ? -5.028 2.677 11.127 1.00 96.75 202 GLY A N 1
ATOM 1634 C CA . GLY A 1 202 ? -6.085 3.628 11.454 1.00 96.75 202 GLY A CA 1
ATOM 1635 C C . GLY A 1 202 ? -6.048 3.968 12.935 1.00 96.75 202 GLY A C 1
ATOM 1636 O O . GLY A 1 202 ? -5.938 3.075 13.772 1.00 96.75 202 GLY A O 1
ATOM 1637 N N . VAL A 1 203 ? -6.126 5.252 13.271 1.00 96.38 203 VAL A N 1
ATOM 1638 C CA . VAL A 1 203 ? -6.190 5.715 14.663 1.00 96.38 203 VAL A CA 1
ATOM 1639 C C . VAL A 1 203 ? -7.325 6.712 14.782 1.00 96.38 203 VAL A C 1
ATOM 1641 O O . VAL A 1 203 ? -7.344 7.717 14.073 1.00 96.38 203 VAL A O 1
ATOM 1644 N N . ILE A 1 204 ? -8.258 6.442 15.692 1.00 95.12 204 ILE A N 1
ATOM 1645 C CA . ILE A 1 204 ? -9.422 7.287 15.952 1.00 95.12 204 ILE A CA 1
ATOM 1646 C C . ILE A 1 204 ? -9.466 7.610 17.444 1.00 95.12 204 ILE A C 1
ATOM 1648 O O . ILE A 1 204 ? -9.479 6.716 18.290 1.00 95.12 204 ILE A O 1
ATOM 1652 N N . LEU A 1 205 ? -9.524 8.907 17.743 1.00 93.31 205 LEU A N 1
ATOM 1653 C CA . LEU A 1 205 ? -9.714 9.474 19.077 1.00 93.31 205 LEU A CA 1
ATOM 1654 C C . LEU A 1 205 ? -11.003 10.312 19.024 1.00 93.31 205 LEU A C 1
ATOM 1656 O O . LEU A 1 205 ? -10.949 11.465 18.597 1.00 93.31 205 LEU A O 1
ATOM 1660 N N . PRO A 1 206 ? -12.176 9.745 19.365 1.00 89.12 206 PRO A N 1
ATOM 1661 C CA . PRO A 1 206 ? -13.477 10.362 19.079 1.00 89.12 206 PRO A CA 1
ATOM 1662 C C . PRO A 1 206 ? -13.699 11.716 19.764 1.00 89.12 206 PRO A C 1
ATOM 1664 O O . PRO A 1 206 ? -14.343 12.597 19.201 1.00 89.12 206 PRO A O 1
ATOM 1667 N N . ASN A 1 207 ? -13.142 11.887 20.965 1.00 84.31 207 ASN A N 1
ATOM 1668 C CA . ASN A 1 207 ? -13.355 13.071 21.802 1.00 84.31 207 ASN A CA 1
ATOM 1669 C C . ASN A 1 207 ? -12.302 14.170 21.572 1.00 84.31 207 ASN A C 1
ATOM 1671 O O . ASN A 1 207 ? -12.263 15.142 22.323 1.00 84.31 207 ASN A O 1
ATOM 1675 N N . LEU A 1 208 ? -11.438 14.032 20.557 1.00 86.81 208 LEU A N 1
ATOM 1676 C CA . LEU A 1 208 ? -10.302 14.926 20.352 1.00 86.81 208 LEU A CA 1
ATOM 1677 C C . LEU A 1 208 ? -10.324 15.591 18.972 1.00 86.81 208 LEU A C 1
ATOM 1679 O O . LEU A 1 208 ? -10.232 14.930 17.941 1.00 86.81 208 LEU A O 1
ATOM 1683 N N . THR A 1 209 ? -10.389 16.923 18.961 1.00 84.19 209 THR A N 1
ATOM 1684 C CA . THR A 1 209 ? -10.312 17.736 17.733 1.00 84.19 209 THR A CA 1
ATOM 1685 C C . THR A 1 209 ? -8.985 18.474 17.581 1.00 84.19 209 THR A C 1
ATOM 1687 O O . THR A 1 209 ? -8.560 18.744 16.462 1.00 84.19 209 THR A O 1
ATOM 1690 N N . GLU A 1 210 ? -8.328 18.810 18.693 1.00 89.50 210 GLU A N 1
ATOM 1691 C CA . GLU A 1 210 ? -7.038 19.504 18.728 1.00 89.50 210 GLU A CA 1
ATOM 1692 C C . GLU A 1 210 ? -6.007 18.638 19.452 1.00 89.50 210 GLU A C 1
ATOM 1694 O O . GLU A 1 210 ? -6.314 18.057 20.489 1.00 89.50 210 GLU A O 1
ATOM 1699 N N . PHE A 1 211 ? -4.787 18.570 18.919 1.00 93.56 211 PHE A N 1
ATOM 1700 C CA . PHE A 1 211 ? -3.739 17.665 19.390 1.00 93.56 211 PHE A CA 1
ATOM 1701 C C . PHE A 1 211 ? -2.603 18.462 20.038 1.00 93.56 211 PHE A C 1
ATOM 1703 O O . PHE A 1 211 ? -1.902 19.215 19.357 1.00 93.56 211 PHE A O 1
ATOM 1710 N N . SER A 1 212 ? -2.391 18.279 21.343 1.00 93.75 212 SER A N 1
ATOM 1711 C CA . SER A 1 212 ? -1.257 18.844 22.093 1.00 93.75 212 SER A CA 1
ATOM 1712 C C . SER A 1 212 ? 0.078 18.178 21.739 1.00 93.75 212 SER A C 1
ATOM 1714 O O . SER A 1 212 ? 1.137 18.784 21.908 1.00 93.75 212 SER A O 1
ATOM 1716 N N . GLY A 1 213 ? 0.028 16.947 21.228 1.00 93.75 213 GLY A N 1
ATOM 1717 C CA . GLY A 1 213 ? 1.174 16.141 20.833 1.00 93.75 213 GLY A CA 1
ATOM 1718 C C . GLY A 1 213 ? 0.821 15.137 19.731 1.00 93.75 213 GLY A C 1
ATOM 1719 O O . GLY A 1 213 ? -0.358 14.951 19.422 1.00 93.75 213 GLY A O 1
ATOM 1720 N N . PRO A 1 214 ? 1.829 14.520 19.096 1.00 95.12 214 PRO A N 1
ATOM 1721 C CA . PRO A 1 214 ? 1.605 13.647 17.956 1.00 95.12 214 PRO A CA 1
ATOM 1722 C C . PRO A 1 214 ? 1.184 12.222 18.332 1.00 95.12 214 PRO A C 1
ATOM 1724 O O . PRO A 1 214 ? 1.587 11.665 19.353 1.00 95.12 214 PRO A O 1
ATOM 1727 N N . VAL A 1 215 ? 0.466 11.586 17.410 1.00 95.38 215 VAL A N 1
ATOM 1728 C CA . VAL A 1 215 ? 0.404 10.130 17.273 1.00 95.38 215 VAL A CA 1
ATOM 1729 C C . VAL A 1 215 ? 1.595 9.700 16.421 1.00 95.38 215 VAL A C 1
ATOM 1731 O O . VAL A 1 215 ? 1.719 10.108 15.267 1.00 95.38 215 VAL A O 1
ATOM 1734 N N . SER A 1 216 ? 2.483 8.891 16.985 1.00 95.88 216 SER A N 1
ATOM 1735 C CA . SER A 1 216 ? 3.650 8.365 16.282 1.00 95.88 216 SER A CA 1
ATOM 1736 C C . SER A 1 216 ? 3.350 6.986 15.704 1.00 95.88 216 SER A C 1
ATOM 1738 O O . SER A 1 216 ? 2.915 6.092 16.426 1.00 95.88 216 SER A O 1
ATOM 1740 N N . VAL A 1 217 ? 3.604 6.791 14.414 1.00 96.62 217 VAL A N 1
ATOM 1741 C CA . VAL A 1 217 ? 3.426 5.512 13.722 1.00 96.62 217 VAL A CA 1
ATOM 1742 C C . VAL A 1 217 ? 4.773 5.035 13.197 1.00 96.62 217 VAL A C 1
ATOM 1744 O O . VAL A 1 217 ? 5.423 5.710 12.397 1.00 96.62 217 VAL A O 1
ATOM 1747 N N . LEU A 1 218 ? 5.199 3.861 13.656 1.00 95.56 218 LEU A N 1
ATOM 1748 C CA . LEU A 1 218 ? 6.409 3.192 13.201 1.00 95.56 218 LEU A CA 1
ATOM 1749 C C . LEU A 1 218 ? 6.081 2.245 12.050 1.00 95.56 218 LEU A C 1
ATOM 1751 O O . LEU A 1 218 ? 5.228 1.368 12.178 1.00 95.56 218 LEU A O 1
ATOM 1755 N N . HIS A 1 219 ? 6.828 2.361 10.958 1.00 94.06 219 HIS A N 1
ATOM 1756 C CA . HIS A 1 219 ? 6.752 1.453 9.817 1.00 94.06 219 HIS A CA 1
ATOM 1757 C C . HIS A 1 219 ? 8.097 0.763 9.601 1.00 94.06 219 HIS A C 1
ATOM 1759 O O . HIS A 1 219 ? 9.133 1.425 9.527 1.00 94.06 219 HIS A O 1
ATOM 1765 N N . LYS A 1 220 ? 8.092 -0.569 9.472 1.00 90.88 220 LYS A N 1
ATOM 1766 C CA . LYS A 1 220 ? 9.295 -1.324 9.104 1.00 90.88 220 LYS A CA 1
ATOM 1767 C C . LYS A 1 220 ? 9.658 -1.067 7.650 1.00 90.88 220 LYS A C 1
ATOM 1769 O O . LYS A 1 220 ? 8.818 -1.237 6.766 1.00 90.88 220 LYS A O 1
ATOM 1774 N N . VAL A 1 221 ? 10.921 -0.736 7.401 1.00 83.69 221 VAL A N 1
ATOM 1775 C CA . VAL A 1 221 ? 11.438 -0.506 6.049 1.00 83.69 221 VAL A CA 1
ATOM 1776 C C . VAL A 1 221 ? 12.453 -1.590 5.702 1.00 83.69 221 VAL A C 1
ATOM 1778 O O . VAL A 1 221 ? 13.416 -1.816 6.427 1.00 83.69 221 VAL A O 1
ATOM 1781 N N . THR A 1 222 ? 12.220 -2.298 4.596 1.00 71.62 222 THR A N 1
ATOM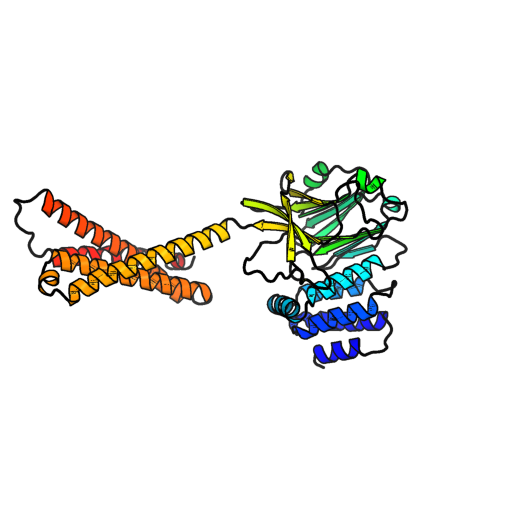 1782 C CA . THR A 1 222 ? 13.057 -3.431 4.159 1.00 71.62 222 THR A CA 1
ATOM 1783 C C . THR A 1 222 ? 13.986 -3.090 2.996 1.00 71.62 222 THR A C 1
ATOM 1785 O O . THR A 1 222 ? 14.955 -3.814 2.767 1.00 71.62 222 THR A O 1
ATOM 1788 N N . LYS A 1 223 ? 13.728 -1.997 2.269 1.00 68.25 223 LYS A N 1
ATOM 1789 C CA . LYS A 1 223 ? 14.528 -1.554 1.120 1.00 68.25 223 LYS A CA 1
ATOM 1790 C C . LYS A 1 223 ? 14.969 -0.100 1.284 1.00 68.25 223 LYS A C 1
ATOM 1792 O O . LYS A 1 223 ? 14.341 0.685 1.987 1.00 68.25 223 LYS A O 1
ATOM 1797 N N . ASN A 1 224 ? 16.055 0.271 0.611 1.00 62.34 224 ASN A N 1
ATOM 1798 C CA . ASN A 1 224 ? 16.472 1.667 0.535 1.00 62.34 224 ASN A CA 1
ATOM 1799 C C . ASN A 1 224 ? 15.581 2.404 -0.467 1.00 62.34 224 ASN A C 1
ATOM 1801 O O . ASN A 1 224 ? 15.711 2.199 -1.670 1.00 62.34 224 ASN A O 1
ATOM 1805 N N . HIS A 1 225 ? 14.695 3.260 0.033 1.00 67.81 225 HIS A N 1
ATOM 1806 C CA . HIS A 1 225 ? 13.876 4.146 -0.791 1.00 67.81 225 HIS A CA 1
ATOM 1807 C C . HIS A 1 225 ? 14.485 5.549 -0.856 1.00 67.81 225 HIS A C 1
ATOM 1809 O O . HIS A 1 225 ? 15.195 5.970 0.062 1.00 67.81 225 HIS A O 1
ATOM 1815 N N . TYR A 1 226 ? 14.212 6.265 -1.953 1.00 63.88 226 TYR A N 1
ATOM 1816 C CA . TYR A 1 226 ? 14.702 7.632 -2.171 1.00 63.88 226 TYR A CA 1
ATOM 1817 C C . TYR A 1 226 ? 14.141 8.609 -1.130 1.00 63.88 226 TYR A C 1
ATOM 1819 O O . TYR A 1 226 ? 14.843 9.514 -0.680 1.00 63.88 226 TYR A O 1
ATOM 1827 N N . GLN A 1 227 ? 12.882 8.411 -0.738 1.00 72.81 227 GLN A N 1
ATOM 1828 C CA . GLN A 1 227 ? 12.198 9.226 0.254 1.00 72.81 227 GLN A CA 1
ATOM 1829 C C . GLN A 1 227 ? 11.133 8.391 0.966 1.00 72.81 227 GLN A C 1
ATOM 1831 O O . GLN A 1 227 ? 10.294 7.766 0.318 1.00 72.81 227 GLN A O 1
ATOM 1836 N N . ASP A 1 228 ? 11.178 8.419 2.296 1.00 85.88 228 ASP A N 1
ATOM 1837 C CA . ASP A 1 228 ? 10.205 7.776 3.174 1.00 85.88 228 ASP A CA 1
ATOM 1838 C C . ASP A 1 228 ? 9.113 8.815 3.493 1.00 85.88 228 ASP A C 1
ATOM 1840 O O . ASP A 1 228 ? 9.256 9.632 4.410 1.00 85.88 228 ASP A O 1
ATOM 1844 N N . GLN A 1 229 ? 8.065 8.857 2.666 1.00 90.69 229 GLN A N 1
ATOM 1845 C CA . GLN A 1 229 ? 7.008 9.863 2.763 1.00 90.69 229 GLN A CA 1
ATOM 1846 C C . GLN A 1 229 ? 5.887 9.369 3.684 1.00 90.69 229 GLN A C 1
ATOM 1848 O O . GLN A 1 229 ? 5.214 8.386 3.383 1.00 90.69 229 GLN A O 1
ATOM 1853 N N . CYS A 1 230 ? 5.686 10.053 4.811 1.00 93.44 230 CYS A N 1
ATOM 1854 C CA . CYS A 1 230 ? 4.556 9.805 5.697 1.00 93.44 230 CYS A CA 1
ATOM 1855 C C . CYS A 1 230 ? 3.308 10.447 5.102 1.00 93.44 230 CYS A C 1
ATOM 1857 O O . CYS A 1 230 ? 3.296 11.654 4.813 1.00 93.44 230 CYS A O 1
ATOM 1859 N N . SER A 1 231 ? 2.260 9.648 4.962 1.00 94.44 231 SER A N 1
ATOM 1860 C CA . SER A 1 231 ? 1.032 10.067 4.305 1.00 94.44 231 SER A CA 1
ATOM 1861 C C . SER A 1 231 ? -0.181 9.500 5.024 1.00 94.44 231 SER A C 1
ATOM 1863 O O . SER A 1 231 ? -0.096 8.538 5.791 1.00 94.44 231 SER A O 1
ATOM 1865 N N . TYR A 1 232 ? -1.327 10.113 4.768 1.00 95.00 232 TYR A N 1
ATOM 1866 C CA . TYR A 1 232 ? -2.596 9.678 5.324 1.00 95.00 232 TYR A CA 1
ATOM 1867 C C . TYR A 1 232 ? -3.671 9.599 4.248 1.00 95.00 232 TYR A C 1
ATOM 1869 O O . TYR A 1 232 ? -3.603 10.283 3.224 1.00 95.00 232 TYR A O 1
ATOM 1877 N N . TRP A 1 233 ? -4.660 8.740 4.467 1.00 95.12 233 TRP A N 1
ATOM 1878 C CA . TRP A 1 233 ? -5.786 8.604 3.555 1.00 95.12 233 TRP A CA 1
ATOM 1879 C C . TRP A 1 233 ? -6.756 9.765 3.762 1.00 95.12 233 TRP A C 1
ATOM 1881 O O . TRP A 1 233 ? -7.458 9.826 4.774 1.00 95.12 233 TRP A O 1
ATOM 1891 N N . TYR A 1 234 ? -6.794 10.692 2.807 1.00 92.31 234 TYR A N 1
ATOM 1892 C CA . TYR A 1 234 ? -7.743 11.795 2.812 1.00 92.31 234 TYR A CA 1
ATOM 1893 C C . TYR A 1 234 ? -8.934 11.453 1.926 1.00 92.31 234 TYR A C 1
ATOM 1895 O O . TYR A 1 234 ? -8.796 11.270 0.718 1.00 92.31 234 TYR A O 1
ATOM 1903 N N . TYR A 1 235 ? -10.119 11.425 2.523 1.00 88.62 235 TYR A N 1
ATOM 1904 C CA . TYR A 1 235 ? -11.382 11.248 1.824 1.00 88.62 235 TYR A CA 1
ATOM 1905 C C . TYR A 1 235 ? -12.458 12.097 2.510 1.00 88.62 235 TYR A C 1
ATOM 1907 O O . TYR A 1 235 ? -12.420 12.325 3.718 1.00 88.62 235 TYR A O 1
ATOM 1915 N N . ASN A 1 236 ? -13.414 12.619 1.744 1.00 81.00 236 ASN A N 1
ATOM 1916 C CA . ASN A 1 236 ? -14.547 13.376 2.294 1.00 81.00 236 ASN A CA 1
ATOM 1917 C C . ASN A 1 236 ? -15.809 13.097 1.471 1.00 81.00 236 ASN A C 1
ATOM 1919 O O . ASN A 1 236 ? -15.717 12.459 0.437 1.00 81.00 236 ASN A O 1
ATOM 1923 N N . GLN A 1 237 ? -16.994 13.585 1.844 1.00 69.44 237 GLN A N 1
ATOM 1924 C CA . GLN A 1 237 ? -18.234 13.275 1.100 1.00 69.44 237 GLN A CA 1
ATOM 1925 C C . GLN A 1 237 ? -18.243 13.712 -0.379 1.00 69.44 237 GLN A C 1
ATOM 1927 O O . GLN A 1 237 ? -19.027 13.177 -1.159 1.00 69.44 237 GLN A O 1
ATOM 1932 N N . SER A 1 238 ? -17.345 14.600 -0.801 1.00 74.94 238 SER A N 1
ATOM 1933 C CA . SER A 1 238 ? -17.250 15.142 -2.165 1.00 74.94 238 SER A CA 1
ATOM 1934 C C . SER A 1 238 ? -16.025 14.655 -2.948 1.00 74.94 238 SER A C 1
ATOM 1936 O O . SER A 1 238 ? -15.997 14.774 -4.169 1.00 74.94 238 SER A O 1
ATOM 1938 N N . VAL A 1 239 ? -15.013 14.118 -2.268 1.00 77.94 239 VAL A N 1
ATOM 1939 C CA . VAL A 1 239 ? -13.699 13.788 -2.824 1.00 77.94 239 VAL A CA 1
ATOM 1940 C C . VAL A 1 239 ? -13.431 12.305 -2.601 1.00 77.94 239 VAL A C 1
ATOM 1942 O O . VAL A 1 239 ? -13.476 11.826 -1.467 1.00 77.94 239 VAL A O 1
ATOM 1945 N N . ALA A 1 240 ? -13.199 11.579 -3.698 1.00 86.50 240 ALA A N 1
ATOM 1946 C CA . ALA A 1 240 ? -12.735 10.197 -3.642 1.00 86.50 240 ALA A CA 1
ATOM 1947 C C . ALA A 1 240 ? -11.375 10.140 -2.945 1.00 86.50 240 ALA A C 1
ATOM 1949 O O . ALA A 1 240 ? -10.558 11.044 -3.118 1.00 86.50 240 ALA A O 1
ATOM 1950 N N . GLY A 1 241 ? -11.163 9.096 -2.156 1.00 90.38 241 GLY A N 1
ATOM 1951 C CA . GLY A 1 241 ? -9.992 8.957 -1.320 1.00 90.38 241 GLY A CA 1
ATOM 1952 C C . GLY A 1 241 ? -8.692 8.954 -2.114 1.00 90.38 241 GLY A C 1
ATOM 1953 O O . GLY A 1 241 ? -8.606 8.408 -3.219 1.00 90.38 241 GLY A O 1
ATOM 1954 N N . PHE A 1 242 ? -7.683 9.598 -1.542 1.00 91.75 242 PHE A N 1
ATOM 1955 C CA . PHE A 1 242 ? -6.323 9.595 -2.055 1.00 91.75 242 PHE A CA 1
ATOM 1956 C C . PHE A 1 242 ? -5.320 9.734 -0.911 1.00 91.75 242 PHE A C 1
ATOM 1958 O O . PHE A 1 242 ? -5.647 10.222 0.175 1.00 91.75 242 PHE A O 1
ATOM 1965 N N . TRP A 1 243 ? -4.078 9.325 -1.161 1.00 92.62 243 TRP A N 1
ATOM 1966 C CA . TRP A 1 243 ? -3.010 9.512 -0.190 1.00 92.62 243 TRP A CA 1
ATOM 1967 C C . TRP A 1 243 ? -2.511 10.959 -0.205 1.00 92.62 243 TRP A C 1
ATOM 1969 O O . TRP A 1 243 ? -1.997 11.429 -1.224 1.00 92.62 243 TRP A O 1
ATOM 1979 N N . PHE A 1 244 ? -2.647 11.653 0.924 1.00 91.44 244 PHE A N 1
ATOM 1980 C CA . PHE A 1 244 ? -2.137 13.004 1.124 1.00 91.44 244 PHE A CA 1
ATOM 1981 C C . PHE A 1 244 ? -0.808 12.963 1.883 1.00 91.44 244 PHE A C 1
ATOM 1983 O O . PHE A 1 244 ? -0.699 12.337 2.936 1.00 91.44 244 PHE A O 1
ATOM 1990 N N . ASP A 1 245 ? 0.195 13.653 1.352 1.00 91.62 245 ASP A N 1
ATOM 1991 C CA . ASP A 1 245 ? 1.532 13.736 1.936 1.00 91.62 245 ASP A CA 1
ATOM 1992 C C . ASP A 1 245 ? 1.544 14.692 3.139 1.00 91.62 245 ASP A C 1
ATOM 1994 O O . ASP A 1 245 ? 1.223 15.871 3.002 1.00 91.62 245 ASP A O 1
ATOM 1998 N N . ASP A 1 246 ? 1.921 14.195 4.321 1.00 91.44 246 ASP A N 1
ATOM 1999 C CA . ASP A 1 246 ? 2.010 15.002 5.549 1.00 91.44 246 ASP A CA 1
ATOM 2000 C C . ASP A 1 246 ? 3.440 15.519 5.746 1.00 91.44 246 ASP A C 1
ATOM 2002 O O . ASP A 1 246 ? 3.704 16.721 5.703 1.00 91.44 246 ASP A O 1
ATOM 2006 N N . ARG A 1 247 ? 4.395 14.594 5.910 1.00 90.94 247 ARG A N 1
ATOM 2007 C CA . ARG A 1 247 ? 5.786 14.914 6.259 1.00 90.94 247 ARG A CA 1
ATOM 2008 C C . ARG A 1 247 ? 6.770 13.831 5.856 1.00 90.94 247 ARG A C 1
ATOM 2010 O O . ARG A 1 247 ? 6.398 12.716 5.513 1.00 90.94 247 ARG A O 1
ATOM 2017 N N . ILE A 1 248 ? 8.049 14.162 5.950 1.00 89.62 248 ILE A N 1
ATOM 2018 C CA . ILE A 1 248 ? 9.130 13.196 5.768 1.00 89.62 248 ILE A CA 1
ATOM 2019 C C . ILE A 1 248 ? 9.316 12.419 7.073 1.00 89.62 248 ILE A C 1
ATOM 2021 O O . ILE A 1 248 ? 9.408 13.021 8.147 1.00 89.62 248 ILE A O 1
ATOM 2025 N N . GLY A 1 249 ? 9.370 11.093 6.971 1.00 90.19 249 GLY A N 1
ATOM 2026 C CA . GLY A 1 249 ? 9.574 10.216 8.115 1.00 90.19 249 GLY A CA 1
ATOM 2027 C C . GLY A 1 249 ? 10.984 10.312 8.694 1.00 90.19 249 GLY A C 1
ATOM 2028 O O . GLY A 1 249 ? 11.966 10.528 7.980 1.00 90.19 249 GLY A O 1
ATOM 2029 N N . LYS A 1 250 ? 11.096 10.136 10.012 1.00 91.69 250 LYS A N 1
ATOM 2030 C CA . LYS A 1 250 ? 12.382 10.089 10.719 1.00 91.69 250 LYS A CA 1
ATOM 2031 C C . LYS A 1 250 ? 12.839 8.636 10.818 1.00 91.69 250 LYS A C 1
ATOM 2033 O O . LYS A 1 250 ? 12.126 7.807 11.372 1.00 91.69 250 LYS A O 1
ATOM 2038 N N . ARG A 1 251 ? 14.027 8.308 10.308 1.00 89.12 251 ARG A N 1
ATOM 2039 C CA . ARG A 1 251 ? 14.582 6.950 10.441 1.00 89.12 251 ARG A CA 1
ATOM 2040 C C . ARG A 1 251 ? 15.038 6.681 11.874 1.00 89.12 251 ARG A C 1
ATOM 2042 O O . ARG A 1 251 ? 15.879 7.412 12.393 1.00 89.12 251 ARG A O 1
ATOM 2049 N N . LE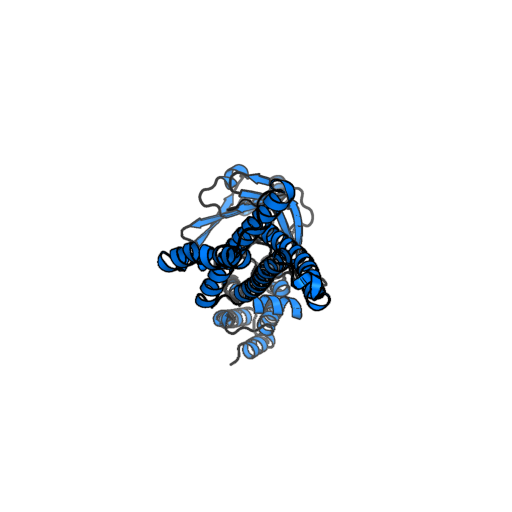U A 1 252 ? 14.523 5.608 12.469 1.00 87.88 252 LEU A N 1
ATOM 2050 C CA . LEU A 1 252 ? 14.932 5.061 13.761 1.00 87.88 252 LEU A CA 1
ATOM 2051 C C . LEU A 1 252 ? 15.314 3.588 13.565 1.00 87.88 252 LEU A C 1
ATOM 2053 O O . LEU A 1 252 ? 14.451 2.729 13.404 1.00 87.88 252 LEU A O 1
ATOM 2057 N N . ALA A 1 253 ? 16.615 3.292 13.570 1.00 83.00 253 ALA A N 1
ATOM 2058 C CA . ALA A 1 253 ? 17.146 1.950 13.313 1.00 83.00 253 ALA A CA 1
ATOM 2059 C C . ALA A 1 253 ? 16.620 1.339 11.991 1.00 83.00 253 ALA A C 1
ATOM 2061 O O . ALA A 1 253 ? 16.968 1.825 10.915 1.00 83.00 253 ALA A O 1
ATOM 2062 N N . SER A 1 254 ? 15.808 0.278 12.066 1.00 86.69 254 SER A N 1
ATOM 2063 C CA . SER A 1 254 ? 15.183 -0.396 10.908 1.00 86.69 254 SER A CA 1
ATOM 2064 C C . SER A 1 254 ? 13.742 0.061 10.626 1.00 86.69 254 SER A C 1
ATOM 2066 O O . SER A 1 254 ? 13.050 -0.501 9.771 1.00 86.69 254 SER A O 1
ATOM 2068 N N . MET A 1 255 ? 13.295 1.094 11.339 1.00 91.69 255 MET A N 1
ATOM 2069 C CA . MET A 1 255 ? 11.951 1.650 11.275 1.00 91.69 255 MET A CA 1
ATOM 2070 C C . MET A 1 255 ? 11.991 3.101 10.788 1.00 91.69 255 MET A C 1
ATOM 2072 O O . MET A 1 255 ? 12.999 3.805 10.892 1.00 91.69 255 MET A O 1
ATOM 2076 N N . VAL A 1 256 ? 10.856 3.571 10.289 1.00 93.31 256 VAL A N 1
ATOM 2077 C CA . VAL A 1 256 ? 10.587 4.986 10.039 1.00 93.31 256 VAL A CA 1
ATOM 2078 C C . VAL A 1 256 ? 9.458 5.423 10.956 1.00 93.31 256 VAL A C 1
ATOM 2080 O O . VAL A 1 256 ? 8.402 4.795 10.968 1.00 93.31 256 VAL A O 1
ATOM 2083 N N . ASN A 1 257 ? 9.691 6.493 11.711 1.00 95.12 257 ASN A N 1
ATOM 2084 C CA . ASN A 1 257 ? 8.696 7.149 12.544 1.00 95.12 257 ASN A CA 1
ATOM 2085 C C . ASN A 1 257 ? 7.997 8.279 11.782 1.00 95.12 257 ASN A C 1
ATOM 2087 O O . ASN A 1 257 ? 8.651 9.183 11.248 1.00 95.12 257 ASN A O 1
ATOM 2091 N N . CYS A 1 258 ? 6.671 8.233 11.793 1.00 95.38 258 CYS A N 1
ATOM 2092 C CA . CYS A 1 258 ? 5.775 9.241 11.258 1.00 95.38 258 CYS A CA 1
ATOM 2093 C C . CYS A 1 258 ? 4.931 9.838 12.388 1.00 95.38 258 CYS A C 1
ATOM 2095 O O . CYS A 1 258 ? 4.146 9.136 13.011 1.00 95.38 258 CYS A O 1
ATOM 2097 N N . GLU A 1 259 ? 5.077 11.136 12.643 1.00 95.44 259 GLU A N 1
ATOM 2098 C CA . GLU A 1 259 ? 4.345 11.854 13.696 1.00 95.44 259 GLU A CA 1
ATOM 2099 C C . GLU A 1 259 ? 3.154 12.619 13.095 1.00 95.44 259 GLU A C 1
ATOM 2101 O O . GLU A 1 259 ? 3.358 13.497 12.257 1.00 95.44 259 GLU A O 1
ATOM 2106 N N . PHE A 1 260 ? 1.928 12.339 13.537 1.00 95.19 260 PHE A N 1
ATOM 2107 C CA . PHE A 1 260 ? 0.697 12.955 13.024 1.00 95.19 260 PHE A CA 1
ATOM 2108 C C . PHE A 1 260 ? -0.062 13.720 14.118 1.00 95.19 260 PHE A C 1
ATOM 2110 O O . PHE A 1 260 ? -0.130 13.275 15.257 1.00 95.19 260 PHE A O 1
ATOM 2117 N N . TRP A 1 261 ? -0.664 14.861 13.768 1.00 95.00 261 TRP A N 1
ATOM 2118 C CA . TRP A 1 261 ? -1.463 15.717 14.674 1.00 95.00 261 TRP A CA 1
ATOM 2119 C C . TRP A 1 261 ? -2.964 15.650 14.356 1.00 95.00 261 TRP A C 1
ATOM 2121 O O . TRP A 1 261 ? -3.692 16.635 14.463 1.00 95.00 261 TRP A O 1
ATOM 2131 N N . HIS A 1 262 ? -3.415 14.497 13.877 1.00 93.56 262 HIS A N 1
ATOM 2132 C CA . HIS A 1 262 ? -4.808 14.223 13.539 1.00 93.56 262 HIS A CA 1
ATOM 2133 C C . HIS A 1 262 ? -5.070 12.721 13.645 1.00 93.56 262 HIS A C 1
ATOM 2135 O O . HIS A 1 262 ? -4.163 11.952 13.957 1.00 93.56 262 HIS A O 1
ATOM 2141 N N . THR A 1 263 ? -6.312 12.309 13.418 1.00 91.75 263 THR A N 1
ATOM 2142 C CA . THR A 1 263 ? -6.776 10.917 13.454 1.00 91.75 263 THR A CA 1
ATOM 2143 C C . THR A 1 263 ? -7.343 10.535 12.101 1.00 91.75 263 THR A C 1
ATOM 2145 O O . THR A 1 263 ? -8.343 11.090 11.652 1.00 91.75 263 THR A O 1
ATOM 2148 N N . THR A 1 264 ? -6.681 9.605 11.421 1.00 93.25 264 THR A N 1
ATOM 2149 C CA . THR A 1 264 ? -7.084 9.099 10.103 1.00 93.25 264 THR A CA 1
ATOM 2150 C C . THR A 1 264 ? -6.497 7.691 9.910 1.00 93.25 264 THR A C 1
ATOM 2152 O O . THR A 1 264 ? -6.317 6.950 10.876 1.00 93.25 264 THR A O 1
ATOM 2155 N N . HIS A 1 265 ? -6.203 7.314 8.664 1.00 96.44 265 HIS A N 1
ATOM 2156 C CA . HIS A 1 265 ? -5.470 6.110 8.304 1.00 96.44 265 HIS A CA 1
ATOM 2157 C C . HIS A 1 265 ? -4.085 6.496 7.799 1.00 96.44 265 HIS A C 1
ATOM 2159 O O . HIS A 1 265 ? -3.972 7.211 6.803 1.00 96.44 265 HIS A O 1
ATOM 2165 N N . PHE A 1 266 ? -3.047 6.010 8.468 1.00 96.75 266 PHE A N 1
ATOM 2166 C CA . PHE A 1 266 ? -1.655 6.361 8.223 1.00 96.75 266 PHE A CA 1
ATOM 2167 C C . PHE A 1 266 ? -0.912 5.259 7.490 1.00 96.75 266 PHE A C 1
ATOM 2169 O O . PHE A 1 266 ? -1.051 4.077 7.815 1.00 96.75 266 PHE A O 1
ATOM 2176 N N . ALA A 1 267 ? -0.070 5.661 6.546 1.00 94.56 267 ALA A N 1
ATOM 2177 C CA . ALA A 1 267 ? 0.851 4.774 5.862 1.00 94.56 267 ALA A CA 1
ATOM 2178 C C . ALA A 1 267 ? 2.152 5.499 5.508 1.00 94.56 267 ALA A C 1
ATOM 2180 O O . ALA A 1 267 ? 2.234 6.729 5.456 1.00 94.56 267 ALA A O 1
ATOM 2181 N N . LEU A 1 268 ? 3.173 4.704 5.211 1.00 92.31 268 LEU A N 1
ATOM 2182 C CA . LEU A 1 268 ? 4.409 5.170 4.607 1.00 92.31 268 LEU A CA 1
ATOM 2183 C C . LEU A 1 268 ? 4.347 4.866 3.110 1.00 92.31 268 LEU A C 1
ATOM 2185 O O . LEU A 1 268 ? 4.269 3.701 2.716 1.00 92.31 268 LEU A O 1
ATOM 2189 N N . LEU A 1 269 ? 4.377 5.908 2.284 1.00 88.31 269 LEU A N 1
ATOM 2190 C CA . LEU A 1 269 ? 4.491 5.779 0.838 1.00 88.31 269 LEU A CA 1
ATOM 2191 C C . LEU A 1 269 ? 5.963 5.688 0.464 1.00 88.31 269 LEU A C 1
ATOM 2193 O O . LEU A 1 269 ? 6.748 6.620 0.653 1.00 88.31 269 LEU A O 1
ATOM 2197 N N . LEU A 1 270 ? 6.318 4.543 -0.095 1.00 77.50 270 LEU A N 1
ATOM 2198 C CA . LEU A 1 270 ? 7.657 4.231 -0.539 1.00 77.50 270 LEU A CA 1
ATOM 2199 C C . LEU A 1 270 ? 7.726 4.523 -2.039 1.00 77.50 270 LEU A C 1
ATOM 2201 O O . LEU A 1 270 ? 7.160 3.812 -2.875 1.00 77.50 270 LEU A O 1
ATOM 2205 N N . LEU A 1 271 ? 8.399 5.618 -2.392 1.00 67.12 271 LEU A N 1
ATOM 2206 C CA . LEU A 1 271 ? 8.713 5.917 -3.785 1.00 67.12 271 LEU A CA 1
ATOM 2207 C C . LEU A 1 271 ? 9.855 4.994 -4.216 1.00 67.12 271 LEU A C 1
ATOM 2209 O O . LEU A 1 271 ? 11.012 5.182 -3.833 1.00 67.12 271 LEU A O 1
ATOM 2213 N N . ASP A 1 272 ? 9.497 3.958 -4.971 1.00 60.56 272 ASP A N 1
ATOM 2214 C CA . ASP A 1 272 ? 10.440 2.967 -5.472 1.00 60.56 272 ASP A CA 1
ATOM 2215 C C . ASP A 1 272 ? 11.437 3.615 -6.448 1.00 60.56 272 ASP A C 1
ATOM 2217 O O . ASP A 1 272 ? 11.064 4.159 -7.495 1.00 60.56 272 ASP A O 1
ATOM 2221 N N . GLN A 1 273 ? 12.719 3.579 -6.081 1.00 55.25 273 GLN A N 1
ATOM 2222 C CA . GLN A 1 273 ? 13.815 4.125 -6.878 1.00 55.25 273 GLN A CA 1
ATOM 2223 C C . GLN A 1 273 ? 13.951 3.378 -8.213 1.00 55.25 273 GLN A C 1
ATOM 2225 O O . GLN A 1 273 ? 14.279 3.998 -9.229 1.00 55.25 273 GLN A O 1
ATOM 2230 N N . ASP A 1 274 ? 13.632 2.081 -8.226 1.00 57.84 274 ASP A N 1
ATOM 2231 C CA . ASP A 1 274 ? 13.761 1.229 -9.406 1.00 57.84 274 ASP A CA 1
ATOM 2232 C C . ASP A 1 274 ? 12.695 1.585 -10.455 1.00 57.84 274 ASP A C 1
ATOM 2234 O O . ASP A 1 274 ? 13.013 1.758 -11.632 1.00 57.84 274 ASP A O 1
ATOM 2238 N N . LYS A 1 275 ? 11.449 1.856 -10.030 1.00 59.50 275 LYS A N 1
ATOM 2239 C CA . LYS A 1 275 ? 10.369 2.291 -10.939 1.00 59.50 275 LYS A CA 1
ATOM 2240 C C . LYS A 1 275 ? 10.664 3.640 -11.598 1.00 59.50 275 LYS A C 1
ATOM 2242 O O . LYS A 1 275 ? 10.401 3.812 -12.789 1.00 59.50 275 LYS A O 1
ATOM 2247 N N . PHE A 1 276 ? 11.223 4.599 -10.853 1.00 61.00 276 PHE A N 1
ATOM 2248 C CA . PHE A 1 276 ? 11.610 5.894 -11.423 1.00 61.00 276 PHE A CA 1
ATOM 2249 C C . PHE A 1 276 ? 12.747 5.743 -12.442 1.00 61.00 276 PHE A C 1
ATOM 2251 O O . PHE A 1 276 ? 12.716 6.368 -13.506 1.00 61.00 276 PHE A O 1
ATOM 2258 N N . HIS A 1 277 ? 13.738 4.900 -12.137 1.00 65.12 277 HIS A N 1
ATOM 2259 C CA . HIS A 1 277 ? 14.847 4.636 -13.048 1.00 65.12 277 HIS A CA 1
ATOM 2260 C C . HIS A 1 277 ? 14.372 3.950 -14.337 1.00 65.12 277 HIS A C 1
ATOM 2262 O O . HIS A 1 277 ? 14.751 4.374 -15.431 1.00 65.12 277 HIS A O 1
ATOM 2268 N N . ASP A 1 278 ? 13.478 2.967 -14.223 1.00 68.75 278 ASP A N 1
ATOM 2269 C CA . ASP A 1 278 ? 12.905 2.248 -15.360 1.00 68.75 278 ASP A CA 1
ATOM 2270 C C . ASP A 1 278 ? 12.067 3.151 -16.271 1.00 68.75 278 ASP A C 1
ATOM 2272 O O . ASP A 1 278 ? 12.169 3.068 -17.499 1.00 68.75 278 ASP A O 1
ATOM 2276 N N . GLU A 1 279 ? 11.242 4.039 -15.706 1.00 73.12 279 GLU A N 1
ATOM 2277 C CA . GLU A 1 279 ? 10.481 5.005 -16.505 1.00 73.12 279 GLU A CA 1
ATOM 2278 C C . GLU A 1 279 ? 11.391 6.015 -17.206 1.00 73.12 279 GLU A C 1
ATOM 2280 O O . GLU A 1 279 ? 11.218 6.276 -18.401 1.00 73.12 279 GLU A O 1
ATOM 2285 N N . ALA A 1 280 ? 12.386 6.557 -16.500 1.00 77.88 280 ALA A N 1
ATOM 2286 C CA . ALA A 1 280 ? 13.347 7.482 -17.090 1.00 77.88 280 ALA A CA 1
ATOM 2287 C C . ALA A 1 280 ? 14.127 6.820 -18.237 1.00 77.88 280 ALA A C 1
ATOM 2289 O O . ALA A 1 280 ? 14.251 7.402 -19.320 1.00 77.88 280 ALA A O 1
ATOM 2290 N N . LEU A 1 281 ? 14.596 5.583 -18.036 1.00 81.19 281 LEU A N 1
ATOM 2291 C CA . LEU A 1 281 ? 15.316 4.823 -19.052 1.00 81.19 281 LEU A CA 1
ATOM 2292 C C . LEU A 1 281 ? 14.433 4.559 -20.276 1.00 81.19 281 LEU A C 1
ATOM 2294 O O . LEU A 1 281 ? 14.880 4.786 -21.400 1.00 81.19 281 LEU A O 1
ATOM 2298 N N . LYS A 1 282 ? 13.159 4.187 -20.077 1.00 82.75 282 LYS A N 1
ATOM 2299 C CA . LYS A 1 282 ? 12.188 4.035 -21.174 1.00 82.75 282 LYS A CA 1
ATOM 2300 C C . LYS A 1 282 ? 12.086 5.314 -21.999 1.00 82.75 282 LYS A C 1
ATOM 2302 O O . LYS A 1 282 ? 12.256 5.259 -23.218 1.00 82.75 282 LYS A O 1
ATOM 2307 N N . TRP A 1 283 ? 11.849 6.464 -21.366 1.00 84.19 283 TRP A N 1
ATOM 2308 C CA . TRP A 1 283 ? 11.724 7.743 -22.076 1.00 84.19 283 TRP A CA 1
ATOM 2309 C C . TRP A 1 283 ? 12.985 8.109 -22.860 1.00 84.19 283 TRP A C 1
ATOM 2311 O O . TRP A 1 283 ? 12.894 8.491 -24.031 1.00 84.19 283 TRP A O 1
ATOM 2321 N N . ILE A 1 284 ? 14.162 7.927 -22.256 1.00 87.56 284 ILE A N 1
ATOM 2322 C CA . ILE A 1 284 ? 15.450 8.142 -22.924 1.00 87.56 284 ILE A CA 1
ATOM 2323 C C . ILE A 1 284 ? 15.576 7.223 -24.148 1.00 87.56 284 ILE A C 1
ATOM 2325 O O . ILE A 1 284 ? 15.945 7.688 -25.230 1.00 87.56 284 ILE A O 1
ATOM 2329 N N . THR A 1 285 ? 15.233 5.939 -24.026 1.00 87.38 285 THR A N 1
ATOM 2330 C CA . THR A 1 285 ? 15.270 4.987 -25.146 1.00 87.38 285 THR A CA 1
ATOM 2331 C C . THR A 1 285 ? 14.307 5.384 -26.264 1.00 87.38 285 THR A C 1
ATOM 2333 O O . THR A 1 285 ? 14.713 5.390 -27.426 1.00 87.38 285 THR A O 1
ATOM 2336 N N . TYR A 1 286 ? 13.068 5.778 -25.948 1.00 87.00 286 TYR A N 1
ATOM 2337 C CA . TYR A 1 286 ? 12.078 6.201 -26.948 1.00 87.00 286 TYR A CA 1
ATOM 2338 C C . TYR A 1 286 ? 12.542 7.419 -27.754 1.00 87.00 286 TYR A C 1
ATOM 2340 O O . TYR A 1 286 ? 12.440 7.424 -28.987 1.00 87.00 286 TYR A O 1
ATOM 2348 N N . ILE A 1 287 ? 13.087 8.433 -27.078 1.00 91.38 287 ILE A N 1
ATOM 2349 C CA . ILE A 1 287 ? 13.593 9.646 -27.731 1.00 91.38 287 ILE A CA 1
ATOM 2350 C C . ILE A 1 287 ? 14.780 9.299 -28.641 1.00 91.38 287 ILE A C 1
ATOM 2352 O O . ILE A 1 287 ? 14.779 9.657 -29.822 1.00 91.38 287 ILE A O 1
ATOM 2356 N N . ASN A 1 288 ? 15.755 8.537 -28.137 1.00 88.56 288 ASN A N 1
ATOM 2357 C CA . ASN A 1 288 ? 16.941 8.150 -28.907 1.00 88.56 288 ASN A CA 1
ATOM 2358 C C . ASN A 1 288 ? 16.606 7.256 -30.113 1.00 88.56 288 ASN A C 1
ATOM 2360 O O . ASN A 1 288 ? 17.155 7.453 -31.202 1.00 88.56 288 ASN A O 1
ATOM 2364 N N . CYS A 1 289 ? 15.671 6.312 -29.961 1.00 90.12 289 CYS A N 1
ATOM 2365 C CA . CYS A 1 289 ? 15.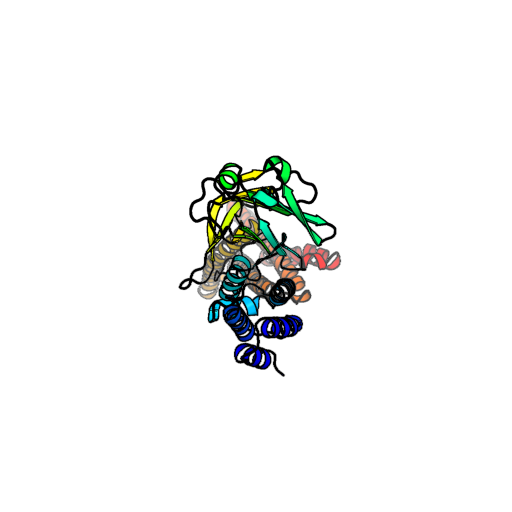204 5.474 -31.068 1.00 90.12 289 CYS A CA 1
ATOM 2366 C C . CYS A 1 289 ? 14.496 6.309 -32.142 1.00 90.12 289 CYS A C 1
ATOM 2368 O O . CYS A 1 289 ? 14.732 6.101 -33.331 1.00 90.12 289 CYS A O 1
ATOM 2370 N N . SER A 1 290 ? 13.693 7.300 -31.744 1.00 91.12 290 SER A N 1
ATOM 2371 C CA . SER A 1 290 ? 12.987 8.188 -32.679 1.00 91.12 290 SER A CA 1
ATOM 2372 C C . SER A 1 290 ? 13.957 9.029 -33.513 1.00 91.12 290 SER A C 1
ATOM 2374 O O . SER A 1 290 ? 13.842 9.087 -34.738 1.00 91.12 290 SER A O 1
ATOM 2376 N N . ILE A 1 291 ? 14.965 9.625 -32.868 1.00 93.12 291 ILE A N 1
ATOM 2377 C CA . ILE A 1 291 ? 16.017 10.395 -33.552 1.00 93.12 291 ILE A CA 1
ATOM 2378 C C . ILE A 1 291 ? 16.807 9.493 -34.515 1.00 93.12 291 ILE A C 1
ATOM 2380 O O . ILE A 1 291 ? 17.084 9.875 -35.660 1.00 93.12 291 ILE A O 1
ATOM 2384 N N . SER A 1 292 ? 17.128 8.272 -34.079 1.00 93.44 292 SER A N 1
ATOM 2385 C CA . SER A 1 292 ? 17.830 7.283 -34.902 1.00 93.44 292 SER A CA 1
ATOM 2386 C C . SER A 1 292 ? 17.009 6.886 -36.132 1.00 93.44 292 SER A C 1
ATOM 2388 O O . SER A 1 292 ? 17.542 6.883 -37.239 1.00 93.44 292 SER A O 1
ATOM 2390 N N . LEU A 1 293 ? 15.703 6.636 -35.986 1.00 92.31 293 LEU A N 1
ATOM 2391 C CA . LEU A 1 293 ? 14.810 6.291 -37.099 1.00 92.31 293 LEU A CA 1
ATOM 2392 C C . LEU A 1 293 ? 14.753 7.385 -38.169 1.00 92.31 293 LEU A C 1
ATOM 2394 O O . LEU A 1 293 ? 14.870 7.081 -39.356 1.00 92.31 293 LEU A O 1
ATOM 2398 N N . VAL A 1 294 ? 14.636 8.654 -37.764 1.00 94.62 294 VAL A N 1
ATOM 2399 C CA . VAL A 1 294 ? 14.649 9.794 -38.698 1.00 94.62 294 VAL A CA 1
ATOM 2400 C C . VAL A 1 294 ? 15.974 9.853 -39.466 1.00 94.62 294 VAL A C 1
ATOM 2402 O O . VAL A 1 294 ? 15.988 10.036 -40.686 1.00 94.62 294 VAL A O 1
ATOM 2405 N N . SER A 1 295 ? 17.090 9.626 -38.771 1.00 92.62 295 SER A N 1
ATOM 2406 C CA . SER A 1 295 ? 18.428 9.628 -39.370 1.00 92.62 295 SER A CA 1
ATOM 2407 C C . SER A 1 295 ? 18.613 8.475 -40.367 1.00 92.62 295 SER A C 1
ATOM 2409 O O . SER A 1 295 ? 19.061 8.689 -41.497 1.00 92.62 295 SER A O 1
ATOM 2411 N N . LEU A 1 296 ? 18.212 7.255 -39.992 1.00 93.88 296 LEU A N 1
ATOM 2412 C CA . LEU A 1 296 ? 18.275 6.067 -40.851 1.00 93.88 296 LEU A CA 1
ATOM 2413 C C . LEU A 1 296 ? 17.377 6.228 -42.084 1.00 93.88 296 LEU A C 1
ATOM 2415 O O . LEU A 1 296 ? 17.793 5.895 -43.196 1.00 93.88 296 LEU A O 1
ATOM 2419 N N . PHE A 1 297 ? 16.185 6.810 -41.917 1.00 94.38 297 PHE A N 1
ATOM 2420 C CA . PHE A 1 297 ? 15.285 7.125 -43.025 1.00 94.38 297 PHE A CA 1
ATOM 2421 C C . PHE A 1 297 ? 15.938 8.076 -44.036 1.00 94.38 297 PHE A C 1
ATOM 2423 O O . PHE A 1 297 ? 15.880 7.823 -45.240 1.00 94.38 297 PHE A O 1
ATOM 2430 N N . GLY A 1 298 ? 16.638 9.115 -43.570 1.00 94.81 298 GLY A N 1
ATOM 2431 C CA . GLY A 1 298 ? 17.395 10.023 -44.437 1.00 94.81 298 GLY A CA 1
ATOM 2432 C C . GLY A 1 298 ? 18.492 9.319 -45.251 1.00 94.81 298 GLY A C 1
ATOM 2433 O O . GLY A 1 298 ? 18.647 9.583 -46.450 1.00 94.81 298 GLY A O 1
ATOM 2434 N N . ILE A 1 299 ? 19.220 8.377 -44.639 1.00 93.44 299 ILE A N 1
ATOM 2435 C CA . ILE A 1 299 ? 20.255 7.576 -45.321 1.00 93.44 299 ILE A CA 1
ATOM 2436 C C . ILE A 1 299 ? 19.624 6.688 -46.402 1.00 93.44 299 ILE A C 1
ATOM 2438 O O . ILE A 1 299 ? 20.102 6.658 -47.540 1.00 93.44 299 ILE A O 1
ATOM 2442 N N . ILE A 1 300 ? 18.526 6.001 -46.075 1.00 93.06 300 ILE A N 1
ATOM 2443 C CA . ILE A 1 300 ? 17.802 5.133 -47.013 1.00 93.06 300 ILE A CA 1
ATOM 2444 C C . ILE A 1 300 ? 17.240 5.954 -48.179 1.00 93.06 300 ILE A C 1
ATOM 2446 O O . ILE A 1 300 ? 17.435 5.589 -49.340 1.00 93.06 300 ILE A O 1
ATOM 2450 N N . LEU A 1 301 ? 16.613 7.097 -47.894 1.00 94.25 301 LEU A N 1
ATOM 2451 C CA . LEU A 1 301 ? 16.086 8.005 -48.911 1.00 94.25 301 LEU A CA 1
ATOM 2452 C C . LEU A 1 301 ? 17.193 8.473 -49.866 1.00 94.25 301 LEU A C 1
ATOM 2454 O O . LEU A 1 301 ? 17.038 8.410 -51.087 1.00 94.25 301 LEU A O 1
ATOM 2458 N N . THR A 1 302 ? 18.353 8.853 -49.325 1.00 93.31 302 THR A N 1
ATOM 2459 C CA . THR A 1 302 ? 19.531 9.231 -50.122 1.00 93.31 302 THR A CA 1
ATOM 2460 C C . THR A 1 302 ? 19.989 8.080 -51.024 1.00 93.31 302 THR A C 1
ATOM 2462 O O . THR A 1 302 ? 20.281 8.284 -52.206 1.00 93.31 302 THR A O 1
ATOM 2465 N N . ALA A 1 303 ? 20.006 6.850 -50.509 1.00 91.25 303 ALA A N 1
ATOM 2466 C CA . ALA A 1 303 ? 20.395 5.667 -51.273 1.00 91.25 303 ALA A CA 1
ATOM 2467 C C . ALA A 1 303 ? 19.451 5.364 -52.448 1.00 91.25 303 ALA A C 1
ATOM 2469 O O . ALA A 1 303 ? 19.909 4.916 -53.509 1.00 91.25 303 ALA A O 1
ATOM 2470 N N . VAL A 1 304 ? 18.150 5.612 -52.260 1.00 91.25 304 VAL A N 1
ATOM 2471 C CA . VAL A 1 304 ? 17.105 5.433 -53.278 1.00 91.25 304 VAL A CA 1
ATOM 2472 C C . VAL A 1 304 ? 17.210 6.506 -54.361 1.00 91.25 304 VAL A C 1
ATOM 2474 O O . VAL A 1 304 ? 17.236 6.176 -55.550 1.00 91.25 304 VAL A O 1
ATOM 2477 N N . LEU A 1 305 ? 17.328 7.777 -53.966 1.00 93.62 305 LEU A N 1
ATOM 2478 C CA . LEU A 1 305 ? 17.351 8.912 -54.892 1.00 93.62 305 LEU A CA 1
ATOM 2479 C C . LEU A 1 305 ? 18.665 8.994 -55.688 1.00 93.62 305 LEU A C 1
ATOM 2481 O O . LEU A 1 305 ? 18.657 9.277 -56.888 1.00 93.62 305 LEU A O 1
ATOM 2485 N N . PHE A 1 306 ? 19.807 8.685 -55.066 1.00 92.94 306 PHE A N 1
ATOM 2486 C CA . PHE A 1 306 ? 21.127 8.894 -55.666 1.00 92.94 306 PHE A CA 1
ATOM 2487 C C . PHE A 1 306 ? 21.832 7.579 -56.019 1.00 92.94 306 PHE A C 1
ATOM 2489 O O . PHE A 1 306 ? 22.732 7.097 -55.328 1.00 92.94 306 PHE A O 1
ATOM 2496 N N . LYS A 1 307 ? 21.516 7.026 -57.199 1.00 86.69 307 LYS A N 1
ATOM 2497 C CA . LYS A 1 307 ? 22.154 5.792 -57.711 1.00 86.69 307 LYS A CA 1
ATOM 2498 C C . LYS A 1 307 ? 23.688 5.867 -57.774 1.00 86.69 307 LYS A C 1
ATOM 2500 O O . LYS A 1 307 ? 24.342 4.850 -57.556 1.00 86.69 307 LYS A O 1
ATOM 2505 N N . LYS A 1 308 ? 24.269 7.039 -58.069 1.00 85.75 308 LYS A N 1
ATOM 2506 C CA . LYS A 1 308 ? 25.733 7.241 -58.080 1.00 85.75 308 LYS A CA 1
ATOM 2507 C C . LYS A 1 308 ? 26.337 7.116 -56.677 1.00 85.75 308 LYS A C 1
ATOM 2509 O O . LYS A 1 308 ? 27.386 6.499 -56.533 1.00 85.75 308 LYS A O 1
ATOM 2514 N N . TRP A 1 309 ? 25.647 7.623 -55.655 1.00 88.31 309 TRP A N 1
ATOM 2515 C CA . TRP A 1 309 ? 26.063 7.518 -54.255 1.00 88.31 309 TRP A CA 1
ATOM 2516 C C . TRP A 1 309 ? 26.056 6.056 -53.784 1.00 88.31 309 TRP A C 1
ATOM 2518 O O . TRP A 1 309 ? 27.042 5.589 -53.221 1.00 88.31 309 TRP A O 1
ATOM 2528 N N . ARG A 1 310 ? 25.010 5.289 -54.118 1.00 86.94 310 ARG A N 1
ATOM 2529 C CA . ARG A 1 310 ? 24.875 3.862 -53.754 1.00 86.94 310 ARG A CA 1
ATOM 2530 C C . ARG A 1 310 ? 25.926 2.935 -54.385 1.00 86.94 310 ARG A C 1
ATOM 2532 O O . ARG A 1 310 ? 26.181 1.853 -53.865 1.00 86.94 310 ARG A O 1
ATOM 2539 N N . LYS A 1 311 ? 26.530 3.318 -55.514 1.00 83.19 311 LYS A N 1
ATOM 2540 C CA . LYS A 1 311 ? 27.563 2.508 -56.190 1.00 83.19 311 LYS A CA 1
ATOM 2541 C C . LYS A 1 311 ? 28.923 2.540 -55.485 1.00 83.19 311 LYS A C 1
ATOM 2543 O O . LYS A 1 311 ? 29.766 1.703 -55.786 1.00 83.19 311 LYS A O 1
ATOM 2548 N N . ASN A 1 312 ? 29.147 3.484 -54.571 1.00 85.19 312 ASN A N 1
ATOM 2549 C CA . ASN A 1 312 ? 30.387 3.558 -53.809 1.00 85.19 312 ASN A CA 1
ATOM 2550 C C . ASN A 1 312 ? 30.446 2.433 -52.759 1.00 85.19 312 ASN A C 1
ATOM 2552 O O . ASN A 1 312 ? 29.532 2.304 -51.946 1.00 85.19 312 ASN A O 1
ATOM 2556 N N . ALA A 1 313 ? 31.533 1.656 -52.737 1.00 80.00 313 ALA A N 1
ATOM 2557 C CA . ALA A 1 313 ? 31.708 0.525 -51.822 1.00 80.00 313 ALA A CA 1
ATOM 2558 C C . ALA A 1 313 ? 31.614 0.930 -50.337 1.00 80.00 313 ALA A C 1
ATOM 2560 O O . ALA A 1 313 ? 31.028 0.202 -49.540 1.00 80.00 313 ALA A O 1
ATOM 2561 N N . GLY A 1 314 ? 32.111 2.118 -49.966 1.00 83.50 314 GLY A N 1
ATOM 2562 C CA . GLY A 1 314 ? 31.967 2.640 -48.598 1.00 83.50 314 GLY A CA 1
ATOM 2563 C C . GLY A 1 314 ? 30.507 2.909 -48.212 1.00 83.50 314 GLY A C 1
ATOM 2564 O O . GLY A 1 314 ? 30.096 2.615 -47.094 1.00 83.50 314 GLY A O 1
ATOM 2565 N N . ASN A 1 315 ? 29.693 3.372 -49.163 1.00 88.50 315 ASN A N 1
ATOM 2566 C CA . ASN A 1 315 ? 28.268 3.617 -48.938 1.00 88.50 315 ASN A CA 1
ATOM 2567 C C . ASN A 1 315 ? 27.463 2.309 -48.911 1.00 88.50 315 ASN A C 1
ATOM 2569 O O . ASN A 1 315 ? 26.466 2.221 -48.208 1.00 88.50 315 ASN A O 1
ATOM 2573 N N . GLN A 1 316 ? 27.899 1.268 -49.628 1.00 88.44 316 GLN A N 1
ATOM 2574 C CA . GLN A 1 316 ? 27.306 -0.073 -49.523 1.00 88.44 316 GLN A CA 1
ATOM 2575 C C . GLN A 1 316 ? 27.542 -0.690 -48.140 1.00 88.44 316 GLN A C 1
ATOM 2577 O O . GLN A 1 316 ? 26.648 -1.327 -47.590 1.00 88.44 316 GLN A O 1
ATOM 2582 N N . ILE A 1 317 ? 28.719 -0.465 -47.557 1.00 90.50 317 ILE A N 1
ATOM 2583 C CA . ILE A 1 317 ? 29.042 -0.871 -46.184 1.00 90.50 317 ILE A CA 1
ATOM 2584 C C . ILE A 1 317 ? 28.191 -0.093 -45.176 1.00 90.50 317 ILE A C 1
ATOM 2586 O O . ILE A 1 317 ? 27.575 -0.704 -44.307 1.00 90.50 317 ILE A O 1
ATOM 2590 N N . LEU A 1 318 ? 28.072 1.229 -45.352 1.00 90.69 318 LEU A N 1
ATOM 2591 C CA . LEU A 1 318 ? 27.181 2.064 -44.542 1.00 90.69 318 LEU A CA 1
ATOM 2592 C C . LEU A 1 318 ? 25.727 1.567 -44.593 1.00 90.69 318 LEU A C 1
ATOM 2594 O O . LEU A 1 318 ? 25.065 1.526 -43.565 1.00 90.69 318 LEU A O 1
ATOM 2598 N N . LEU A 1 319 ? 25.242 1.132 -45.760 1.00 92.56 319 LEU A N 1
ATOM 2599 C CA . LEU A 1 319 ? 23.892 0.581 -45.891 1.00 92.56 319 LEU A CA 1
ATOM 2600 C C . LEU A 1 319 ? 23.709 -0.754 -45.160 1.00 92.56 319 LEU A C 1
ATOM 2602 O O . LEU A 1 319 ? 22.649 -0.966 -44.581 1.00 92.56 319 LEU A O 1
ATOM 2606 N N . ASN A 1 320 ? 24.717 -1.632 -45.139 1.00 93.62 320 ASN A N 1
ATOM 2607 C CA . ASN A 1 320 ? 24.641 -2.866 -44.348 1.00 93.62 320 ASN A CA 1
ATOM 2608 C C . ASN A 1 320 ? 24.552 -2.557 -42.845 1.00 93.62 320 ASN A C 1
ATOM 2610 O O . ASN A 1 320 ? 23.718 -3.136 -42.156 1.00 93.62 320 ASN A O 1
ATOM 2614 N N . PHE A 1 321 ? 25.337 -1.590 -42.362 1.00 93.44 321 PHE A N 1
ATOM 2615 C CA . PHE A 1 321 ? 25.234 -1.082 -40.992 1.00 93.44 321 PHE A CA 1
ATOM 2616 C C . PHE A 1 321 ? 23.841 -0.501 -40.690 1.00 93.44 321 PHE A C 1
ATOM 2618 O O . PHE A 1 321 ? 23.222 -0.856 -39.691 1.00 93.44 321 PHE A O 1
ATOM 2625 N N . THR A 1 322 ? 23.303 0.330 -41.592 1.00 94.38 322 THR A N 1
ATOM 2626 C CA . THR A 1 322 ? 21.934 0.865 -41.495 1.00 94.38 322 THR A CA 1
ATOM 2627 C C . THR A 1 322 ? 20.889 -0.253 -41.413 1.00 94.38 322 THR A C 1
ATOM 2629 O O . THR A 1 322 ? 19.954 -0.143 -40.626 1.00 94.38 322 THR A O 1
ATOM 2632 N N . CYS A 1 323 ? 21.042 -1.345 -42.170 1.00 93.44 323 CYS A N 1
ATOM 2633 C CA . CYS A 1 323 ? 20.132 -2.490 -42.091 1.00 93.44 323 CYS A CA 1
ATOM 2634 C C . CYS A 1 323 ? 20.158 -3.165 -40.712 1.00 93.44 323 CYS A C 1
ATOM 2636 O O . CYS A 1 323 ? 19.093 -3.440 -40.165 1.00 93.44 323 CYS A O 1
ATOM 2638 N N . VAL A 1 324 ? 21.344 -3.393 -40.137 1.00 94.69 324 VAL A N 1
ATOM 2639 C CA . VAL A 1 324 ? 21.479 -3.971 -38.786 1.00 94.69 324 VAL A CA 1
ATOM 2640 C C . VAL A 1 324 ? 20.819 -3.073 -37.739 1.00 94.69 324 VAL A C 1
ATOM 2642 O O . VAL A 1 324 ? 20.050 -3.562 -36.917 1.00 94.69 324 VAL A O 1
ATOM 2645 N N . MET A 1 325 ? 21.027 -1.757 -37.830 1.00 93.69 325 MET A N 1
ATOM 2646 C CA . MET A 1 325 ? 20.409 -0.772 -36.935 1.00 93.69 325 MET A CA 1
ATOM 2647 C C . MET A 1 325 ? 18.878 -0.773 -37.000 1.00 93.69 325 MET A C 1
ATOM 2649 O O . MET A 1 325 ? 18.210 -0.730 -35.970 1.00 93.69 325 MET A O 1
ATOM 2653 N N . VAL A 1 326 ? 18.302 -0.858 -38.204 1.00 94.31 326 VAL A N 1
ATOM 2654 C CA . VAL A 1 326 ? 16.841 -0.951 -38.372 1.00 94.31 326 VAL A CA 1
ATOM 2655 C C . VAL A 1 326 ? 16.300 -2.242 -37.753 1.00 94.31 326 VAL A C 1
ATOM 2657 O O . VAL A 1 326 ? 15.277 -2.204 -37.070 1.00 94.31 326 VAL A O 1
ATOM 2660 N N . ILE A 1 327 ? 16.994 -3.368 -37.953 1.00 93.81 327 ILE A N 1
ATOM 2661 C CA . ILE A 1 327 ? 16.625 -4.653 -37.343 1.00 93.81 327 ILE A CA 1
ATOM 2662 C C . ILE A 1 327 ? 16.672 -4.546 -35.814 1.00 93.81 327 ILE A C 1
ATOM 2664 O O . ILE A 1 327 ? 15.709 -4.930 -35.156 1.00 93.81 327 ILE A O 1
ATOM 2668 N N . GLN A 1 328 ? 17.736 -3.969 -35.252 1.00 93.69 328 GLN A N 1
ATOM 2669 C CA . GLN A 1 328 ? 17.893 -3.783 -33.808 1.00 93.69 328 GLN A CA 1
ATOM 2670 C C . GLN A 1 328 ? 16.772 -2.934 -33.202 1.00 93.69 328 GLN A C 1
ATOM 2672 O O . GLN A 1 328 ? 16.155 -3.347 -32.225 1.00 93.69 328 GLN A O 1
ATOM 2677 N N . ILE A 1 329 ? 16.453 -1.784 -33.807 1.00 92.12 329 ILE A N 1
ATOM 2678 C CA . ILE A 1 329 ? 15.354 -0.924 -33.342 1.00 92.12 329 ILE A CA 1
ATOM 2679 C C . ILE A 1 329 ? 14.015 -1.672 -33.414 1.00 92.12 329 ILE A C 1
ATOM 2681 O O . ILE A 1 329 ? 13.238 -1.631 -32.462 1.00 92.12 329 ILE A O 1
ATOM 2685 N N . GLY A 1 330 ? 13.752 -2.400 -34.504 1.00 92.19 330 GLY A N 1
ATOM 2686 C CA . GLY A 1 330 ? 12.550 -3.228 -34.629 1.00 92.19 330 GLY A CA 1
ATOM 2687 C C . GLY A 1 330 ? 12.443 -4.286 -33.525 1.00 92.19 330 GLY A C 1
ATOM 2688 O O . GLY A 1 330 ? 11.385 -4.439 -32.916 1.00 92.19 330 GLY A O 1
ATOM 2689 N N . LEU A 1 331 ? 13.548 -4.968 -33.215 1.00 91.88 331 LEU A N 1
ATOM 2690 C CA . LEU A 1 331 ? 13.609 -5.964 -32.144 1.00 91.88 331 LEU A CA 1
ATOM 2691 C C . LEU A 1 331 ? 13.410 -5.351 -30.749 1.00 91.88 331 LEU A C 1
ATOM 2693 O O . LEU A 1 331 ? 12.784 -5.988 -29.905 1.00 91.88 331 LEU A O 1
ATOM 2697 N N . LEU A 1 332 ? 13.870 -4.118 -30.505 1.00 89.69 332 LEU A N 1
ATOM 2698 C CA . LEU A 1 332 ? 13.612 -3.401 -29.248 1.00 89.69 332 LEU A CA 1
ATOM 2699 C C . LEU A 1 332 ? 12.114 -3.127 -29.045 1.00 89.69 332 LEU A C 1
ATOM 2701 O O . LEU A 1 332 ? 11.594 -3.347 -27.950 1.00 89.69 332 LEU A O 1
ATOM 2705 N N . TYR A 1 333 ? 11.394 -2.721 -30.097 1.00 88.00 333 TYR A N 1
ATOM 2706 C CA . TYR A 1 333 ? 9.937 -2.550 -30.027 1.00 88.00 333 TYR A CA 1
ATOM 2707 C C . TYR A 1 333 ? 9.208 -3.874 -29.779 1.00 88.00 333 TYR A C 1
ATOM 2709 O O . TYR A 1 333 ? 8.292 -3.926 -28.956 1.00 88.00 333 TYR A O 1
ATOM 2717 N N . VAL A 1 334 ? 9.632 -4.948 -30.453 1.00 88.12 334 VAL A N 1
ATOM 2718 C CA . VAL A 1 334 ? 9.078 -6.297 -30.250 1.00 88.12 334 VAL A CA 1
ATOM 2719 C C . VAL A 1 334 ? 9.325 -6.780 -28.819 1.00 88.12 334 VAL A C 1
ATOM 2721 O O . VAL A 1 334 ? 8.399 -7.270 -28.177 1.00 88.12 334 VAL A O 1
ATOM 2724 N N . SER A 1 335 ? 10.530 -6.571 -28.283 1.00 85.56 335 SER A N 1
ATOM 2725 C CA . SER A 1 335 ? 10.876 -6.903 -26.896 1.00 85.56 335 SER A CA 1
ATOM 2726 C C . SER A 1 335 ? 9.964 -6.187 -25.893 1.00 85.56 335 SER A C 1
ATOM 2728 O O . SER A 1 335 ? 9.380 -6.824 -25.015 1.00 85.56 335 SER A O 1
ATOM 2730 N N . ASN A 1 336 ? 9.737 -4.881 -26.080 1.00 81.81 336 ASN A N 1
ATOM 2731 C CA . ASN A 1 336 ? 8.844 -4.111 -25.213 1.00 81.81 336 ASN A CA 1
ATOM 2732 C C . ASN A 1 336 ? 7.377 -4.583 -25.278 1.00 81.81 336 ASN A C 1
ATOM 2734 O O . ASN A 1 336 ? 6.669 -4.522 -24.273 1.00 81.81 336 ASN A O 1
ATOM 2738 N N . ALA A 1 337 ? 6.912 -5.064 -26.435 1.00 81.12 337 ALA A N 1
ATOM 2739 C CA . ALA A 1 337 ? 5.568 -5.627 -26.582 1.00 81.12 337 ALA A CA 1
ATOM 2740 C C . ALA A 1 337 ? 5.435 -7.010 -25.915 1.00 81.12 337 ALA A C 1
ATOM 2742 O O . ALA A 1 337 ? 4.426 -7.296 -25.269 1.00 81.12 337 ALA A O 1
ATOM 2743 N N . ILE A 1 338 ? 6.463 -7.859 -26.021 1.00 79.81 338 ILE A N 1
ATOM 2744 C CA . ILE A 1 338 ? 6.478 -9.188 -25.390 1.00 79.81 338 ILE A CA 1
ATOM 2745 C C . ILE A 1 338 ? 6.485 -9.065 -23.861 1.00 79.81 338 ILE A C 1
ATOM 2747 O O . ILE A 1 338 ? 5.739 -9.790 -23.202 1.00 79.81 338 ILE A O 1
ATOM 2751 N N . ASN A 1 339 ? 7.253 -8.121 -23.302 1.00 68.31 339 ASN A N 1
ATOM 2752 C CA . ASN A 1 339 ? 7.319 -7.889 -21.853 1.00 68.31 339 ASN A CA 1
ATOM 2753 C C . ASN A 1 339 ? 5.930 -7.608 -21.237 1.00 68.31 339 ASN A C 1
ATOM 2755 O O . ASN A 1 339 ? 5.609 -8.082 -20.154 1.00 68.31 339 ASN A O 1
ATOM 2759 N N . GLN A 1 340 ? 5.048 -6.925 -21.971 1.00 60.75 340 GLN A N 1
ATOM 2760 C CA . GLN A 1 340 ? 3.686 -6.618 -21.510 1.00 60.75 340 GLN A CA 1
ATOM 2761 C C . GLN A 1 340 ? 2.748 -7.839 -21.468 1.00 60.75 340 GLN A C 1
ATOM 2763 O O . GLN A 1 340 ? 1.687 -7.763 -20.856 1.00 60.75 340 GLN A O 1
ATOM 2768 N N . THR A 1 341 ? 3.119 -8.959 -22.101 1.00 59.28 341 THR A N 1
ATOM 2769 C CA . THR A 1 341 ? 2.227 -10.119 -22.311 1.00 59.28 341 THR A CA 1
ATOM 2770 C C . THR A 1 341 ? 2.642 -11.364 -21.499 1.00 59.28 341 THR A C 1
ATOM 2772 O O . THR A 1 341 ? 1.991 -12.397 -21.606 1.00 59.28 341 THR A O 1
ATOM 2775 N N . SER A 1 342 ? 3.723 -11.270 -20.707 1.00 52.97 342 SER A N 1
ATOM 2776 C CA . SER A 1 342 ? 4.205 -12.144 -19.606 1.00 52.97 342 SER A CA 1
ATOM 2777 C C . SER A 1 342 ? 4.135 -13.689 -19.699 1.00 52.97 342 SER A C 1
ATOM 2779 O O . SER A 1 342 ? 4.508 -14.353 -18.736 1.00 52.97 342 SER A O 1
ATOM 2781 N N . GLN A 1 343 ? 3.738 -14.308 -20.818 1.00 58.66 343 GLN A N 1
ATOM 2782 C CA . GLN A 1 343 ? 3.444 -15.756 -20.864 1.00 58.66 343 GLN A CA 1
ATOM 2783 C C . GLN A 1 343 ? 4.226 -16.580 -21.906 1.00 58.66 343 GLN A C 1
ATOM 2785 O O . GLN A 1 343 ? 3.941 -17.765 -22.092 1.00 58.66 343 GLN A O 1
ATOM 2790 N N . HIS A 1 344 ? 5.233 -16.020 -22.591 1.00 69.06 344 HIS A N 1
ATOM 2791 C CA . HIS A 1 344 ? 5.889 -16.709 -23.716 1.00 69.06 344 HIS A CA 1
ATOM 2792 C C . HIS A 1 344 ? 7.426 -16.760 -23.636 1.00 69.06 344 HIS A C 1
ATOM 2794 O O . HIS A 1 344 ? 8.123 -16.032 -24.343 1.00 69.06 344 HIS A O 1
ATOM 2800 N N . ASN A 1 345 ? 7.959 -17.714 -22.861 1.00 78.31 345 ASN A N 1
ATOM 2801 C CA . ASN A 1 345 ? 9.407 -17.949 -22.693 1.00 78.31 345 ASN A CA 1
ATOM 2802 C C . ASN A 1 345 ? 10.165 -18.110 -24.026 1.00 78.31 345 ASN A C 1
ATOM 2804 O O . ASN A 1 345 ? 11.275 -17.610 -24.173 1.00 78.31 345 ASN A O 1
ATOM 2808 N N . VAL A 1 346 ? 9.561 -18.755 -25.031 1.00 83.44 346 VAL A N 1
ATOM 2809 C CA . VAL A 1 346 ? 10.197 -18.961 -26.348 1.00 83.44 346 VAL A CA 1
ATOM 2810 C C . VAL A 1 346 ? 10.397 -17.639 -27.098 1.00 83.44 346 VAL A C 1
ATOM 2812 O O . VAL A 1 346 ? 11.450 -17.427 -27.696 1.00 83.44 346 VAL A O 1
ATOM 2815 N N . LEU A 1 347 ? 9.419 -16.727 -27.043 1.00 83.56 347 LEU A N 1
ATOM 2816 C CA . LEU A 1 347 ? 9.521 -15.420 -27.701 1.00 83.56 347 LEU A CA 1
ATOM 2817 C C . LEU A 1 347 ? 10.606 -14.551 -27.058 1.00 83.56 347 LEU A C 1
ATOM 2819 O O . LEU A 1 347 ? 11.307 -13.834 -27.772 1.00 83.56 347 LEU A O 1
ATOM 2823 N N . CYS A 1 348 ? 10.781 -14.659 -25.740 1.00 85.56 348 CYS A N 1
ATOM 2824 C CA . CYS A 1 348 ? 11.842 -13.973 -25.008 1.00 85.56 348 CYS A CA 1
ATOM 2825 C C . CYS A 1 348 ? 13.235 -14.462 -25.451 1.00 85.56 348 CYS A C 1
ATOM 2827 O O . CYS A 1 348 ? 14.061 -13.654 -25.867 1.00 85.56 348 CYS A O 1
ATOM 2829 N N . ILE A 1 349 ? 13.449 -15.784 -25.523 1.00 87.31 349 ILE A N 1
ATOM 2830 C CA . ILE A 1 349 ? 14.724 -16.377 -25.979 1.00 87.31 349 ILE A CA 1
ATOM 2831 C C . ILE A 1 349 ? 15.052 -15.983 -27.427 1.00 87.31 349 ILE A C 1
ATOM 2833 O O . ILE A 1 349 ? 16.186 -15.613 -27.743 1.00 87.31 349 ILE A O 1
ATOM 2837 N N . VAL A 1 350 ? 14.067 -16.044 -28.329 1.00 90.12 350 VAL A N 1
ATOM 2838 C CA . VAL A 1 350 ? 14.268 -15.673 -29.740 1.00 90.12 350 VAL A CA 1
ATOM 2839 C C . VAL A 1 350 ? 14.584 -14.184 -29.866 1.00 90.12 350 VAL A C 1
ATOM 2841 O O . VAL A 1 350 ? 15.544 -13.812 -30.536 1.00 90.12 350 VAL A O 1
ATOM 2844 N N . THR A 1 351 ? 13.823 -13.323 -29.191 1.00 90.00 351 THR A N 1
ATOM 2845 C CA . THR A 1 351 ? 14.020 -11.869 -29.283 1.00 90.00 351 THR A CA 1
ATOM 2846 C C . THR A 1 351 ? 15.340 -11.448 -28.636 1.00 90.00 351 THR A C 1
ATOM 2848 O O . THR A 1 351 ? 16.092 -10.675 -29.227 1.00 90.00 351 THR A O 1
ATOM 2851 N N . GLY A 1 352 ? 15.672 -12.012 -27.471 1.00 90.31 352 GLY A N 1
ATOM 2852 C CA . GLY A 1 352 ? 16.928 -11.761 -26.767 1.00 90.31 352 GLY A CA 1
ATOM 2853 C C . GLY A 1 352 ? 18.155 -12.228 -27.552 1.00 90.31 352 GLY A C 1
ATOM 2854 O O . GLY A 1 352 ? 19.142 -11.498 -27.647 1.00 90.31 352 GLY A O 1
ATOM 2855 N N . SER A 1 353 ? 18.095 -13.401 -28.192 1.00 92.12 353 SER A N 1
ATOM 2856 C CA . SER A 1 353 ? 19.205 -13.884 -29.026 1.00 92.12 353 SER A CA 1
ATOM 2857 C C . SER A 1 353 ? 19.408 -13.047 -30.292 1.00 92.12 353 SER A C 1
ATOM 2859 O O . SER A 1 353 ? 20.551 -12.750 -30.647 1.00 92.12 353 SER A O 1
ATOM 2861 N N . LEU A 1 354 ? 18.325 -12.591 -30.932 1.00 93.75 354 LEU A N 1
ATOM 2862 C CA . LEU A 1 354 ? 18.397 -11.687 -32.082 1.00 93.75 354 LEU A CA 1
ATOM 2863 C C . LEU A 1 354 ? 18.937 -10.297 -31.709 1.00 93.75 354 LEU A C 1
ATOM 2865 O O . LEU A 1 354 ? 19.735 -9.747 -32.467 1.00 93.75 354 LEU A O 1
ATOM 2869 N N . LEU A 1 355 ? 18.565 -9.756 -30.542 1.00 93.25 355 LEU A N 1
ATOM 2870 C CA . LEU A 1 355 ? 19.129 -8.507 -30.010 1.00 93.25 355 LEU A CA 1
ATOM 2871 C C . LEU A 1 355 ? 20.625 -8.649 -29.700 1.00 93.25 355 LEU A C 1
ATOM 2873 O O . LEU A 1 355 ? 21.420 -7.787 -30.064 1.00 93.25 355 LEU A O 1
ATOM 2877 N N . HIS A 1 356 ? 21.037 -9.764 -29.088 1.00 93.75 356 HIS A N 1
ATOM 2878 C CA . HIS A 1 356 ? 22.455 -10.036 -28.834 1.00 93.75 356 HIS A CA 1
ATOM 2879 C C . HIS A 1 356 ? 23.253 -10.095 -30.149 1.00 93.75 356 HIS A C 1
ATOM 2881 O O . HIS A 1 356 ? 24.323 -9.492 -30.263 1.00 93.75 356 HIS A O 1
ATOM 2887 N N . TYR A 1 357 ? 22.707 -10.758 -31.173 1.00 95.69 357 TYR A N 1
ATOM 2888 C CA . TYR A 1 357 ? 23.310 -10.799 -32.503 1.00 95.69 357 TYR A CA 1
ATOM 2889 C C . TYR A 1 357 ? 23.422 -9.417 -33.151 1.00 95.69 357 TYR A C 1
ATOM 2891 O O . TYR A 1 357 ? 24.487 -9.078 -33.676 1.00 95.69 357 TYR A O 1
ATOM 2899 N N . SER A 1 358 ? 22.349 -8.619 -33.116 1.00 95.38 358 SER A N 1
ATOM 2900 C CA . SER A 1 358 ? 22.330 -7.310 -33.768 1.00 95.38 358 SER A CA 1
ATOM 2901 C C . SER A 1 358 ? 23.379 -6.373 -33.173 1.00 95.38 358 SER A C 1
ATOM 2903 O O . SER A 1 358 ? 24.117 -5.755 -33.936 1.00 95.38 358 SER A O 1
ATOM 2905 N N . VAL A 1 359 ? 23.537 -6.368 -31.843 1.00 94.94 359 VAL A N 1
ATOM 2906 C CA . VAL A 1 359 ? 24.529 -5.534 -31.146 1.00 94.94 359 VAL A CA 1
ATOM 2907 C C . VAL A 1 359 ? 25.952 -5.905 -31.567 1.00 94.94 359 VAL A C 1
ATOM 2909 O O . VAL A 1 359 ? 26.744 -5.039 -31.937 1.00 94.94 359 VAL A O 1
ATOM 2912 N N . ILE A 1 360 ? 26.301 -7.195 -31.578 1.00 95.50 360 ILE A N 1
ATOM 2913 C CA . ILE A 1 360 ? 27.655 -7.620 -31.976 1.00 95.50 360 ILE A CA 1
ATOM 2914 C C . ILE A 1 360 ? 27.901 -7.345 -33.466 1.00 95.50 360 ILE A C 1
ATOM 2916 O O . ILE A 1 360 ? 29.004 -6.945 -33.854 1.00 95.50 360 ILE A O 1
ATOM 2920 N N . SER A 1 361 ? 26.880 -7.519 -34.308 1.00 96.19 361 SER A N 1
ATOM 2921 C CA . SER A 1 361 ? 26.949 -7.167 -35.728 1.00 96.19 361 SER A CA 1
ATOM 2922 C C . SER A 1 361 ? 27.176 -5.671 -35.932 1.00 96.19 361 SER A C 1
ATOM 2924 O O . SER A 1 361 ? 28.045 -5.288 -36.719 1.00 96.19 361 SER A O 1
ATOM 2926 N N . GLU A 1 362 ? 26.486 -4.826 -35.170 1.00 94.69 362 GLU A N 1
ATOM 2927 C CA . GLU A 1 362 ? 26.669 -3.377 -35.164 1.00 94.69 362 GLU A CA 1
ATOM 2928 C C . GLU A 1 362 ? 28.116 -3.002 -34.813 1.00 94.69 362 GLU A C 1
ATOM 2930 O O . GLU A 1 362 ? 28.765 -2.277 -35.573 1.00 94.69 362 GLU A O 1
ATOM 2935 N N . PHE A 1 363 ? 28.669 -3.571 -33.735 1.00 94.81 363 PHE A N 1
ATOM 2936 C CA . PHE A 1 363 ? 30.073 -3.378 -33.358 1.00 94.81 363 PHE A CA 1
ATOM 2937 C C . PHE A 1 363 ? 31.045 -3.791 -34.472 1.00 94.81 363 PHE A C 1
ATOM 2939 O O . PHE A 1 363 ? 31.989 -3.054 -34.773 1.00 94.81 363 PHE A O 1
ATOM 2946 N N . CYS A 1 364 ? 30.811 -4.929 -35.131 1.00 95.50 364 CYS A N 1
ATOM 2947 C CA . CYS A 1 364 ? 31.650 -5.384 -36.243 1.00 95.50 364 CYS A CA 1
ATOM 2948 C C . CYS A 1 364 ? 31.580 -4.427 -37.442 1.00 95.50 364 CYS A C 1
ATOM 2950 O O . CYS A 1 364 ? 32.608 -4.087 -38.033 1.00 95.50 364 CYS A O 1
ATOM 2952 N N . TRP A 1 365 ? 30.388 -3.938 -37.788 1.00 95.19 365 TRP A N 1
ATOM 2953 C CA . TRP A 1 365 ? 30.218 -2.947 -38.849 1.00 95.19 365 TRP A CA 1
ATOM 2954 C C . TRP A 1 365 ? 30.867 -1.603 -38.509 1.00 95.19 365 TRP A C 1
ATOM 2956 O O . TRP A 1 365 ? 31.534 -1.023 -39.370 1.00 95.19 365 TRP A O 1
ATOM 2966 N N . MET A 1 366 ? 30.757 -1.134 -37.262 1.00 93.62 366 MET A N 1
ATOM 2967 C CA . MET A 1 366 ? 31.451 0.072 -36.795 1.00 93.62 366 MET A CA 1
ATOM 2968 C C . MET A 1 366 ? 32.973 -0.076 -36.878 1.00 93.62 366 MET A C 1
ATOM 2970 O O . MET A 1 366 ? 33.655 0.857 -37.311 1.00 93.62 366 MET A O 1
ATOM 2974 N N . LEU A 1 367 ? 33.511 -1.252 -36.537 1.00 93.56 367 LEU A N 1
ATOM 2975 C CA . LEU A 1 367 ? 34.936 -1.560 -36.673 1.00 93.56 367 LEU A CA 1
ATOM 2976 C C . LEU A 1 367 ? 35.381 -1.480 -38.142 1.00 93.56 367 LEU A C 1
ATOM 2978 O O . LEU A 1 367 ? 36.386 -0.838 -38.452 1.00 93.56 367 LEU A O 1
ATOM 2982 N N . VAL A 1 368 ? 34.613 -2.081 -39.058 1.00 92.44 368 VAL A N 1
ATOM 2983 C CA . VAL A 1 368 ? 34.884 -2.033 -40.504 1.00 92.44 368 VAL A CA 1
ATOM 2984 C C . VAL A 1 368 ? 34.856 -0.594 -41.020 1.00 92.44 368 VAL A C 1
ATOM 2986 O O . VAL A 1 368 ? 35.779 -0.181 -41.725 1.00 92.44 368 VAL A O 1
ATOM 2989 N N . ILE A 1 369 ? 33.829 0.183 -40.666 1.00 90.75 369 ILE A N 1
ATOM 2990 C CA . ILE A 1 369 ? 33.700 1.590 -41.072 1.00 90.75 369 ILE A CA 1
ATOM 2991 C C . ILE A 1 369 ? 34.896 2.399 -40.554 1.00 90.75 369 ILE A C 1
ATOM 2993 O O . ILE A 1 369 ? 35.540 3.109 -41.330 1.00 90.75 369 ILE A O 1
ATOM 2997 N N . SER A 1 370 ? 35.241 2.237 -39.276 1.00 90.31 370 SER A N 1
ATOM 2998 C CA . SER A 1 370 ? 36.364 2.931 -38.633 1.00 90.31 370 SER A CA 1
ATOM 2999 C C . SER A 1 370 ? 37.702 2.582 -39.285 1.00 90.31 370 SER A C 1
ATOM 3001 O O . SER A 1 370 ? 38.510 3.467 -39.568 1.00 90.31 370 SER A O 1
ATOM 3003 N N . PHE A 1 371 ? 37.924 1.307 -39.611 1.00 88.12 371 PHE A N 1
ATOM 3004 C CA . PHE A 1 371 ? 39.128 0.855 -40.307 1.00 88.12 371 PHE A CA 1
ATOM 3005 C C . PHE A 1 371 ? 39.248 1.440 -41.720 1.00 88.12 371 PHE A C 1
ATOM 3007 O O . PHE A 1 371 ? 40.330 1.863 -42.138 1.00 88.12 371 PHE A O 1
ATOM 3014 N N . LEU A 1 372 ? 38.141 1.495 -42.465 1.00 85.62 372 LEU A N 1
ATOM 3015 C CA . LEU A 1 372 ? 38.117 2.103 -43.796 1.00 85.62 372 LEU A CA 1
ATOM 3016 C C . LEU A 1 372 ? 38.363 3.611 -43.737 1.00 85.62 372 LEU A C 1
ATOM 3018 O O . LEU A 1 372 ? 39.088 4.143 -44.580 1.00 85.62 372 LEU A O 1
ATOM 3022 N N . GLN A 1 373 ? 37.818 4.283 -42.723 1.00 85.94 373 GLN A N 1
ATOM 3023 C CA . GLN A 1 373 ? 38.046 5.704 -42.492 1.00 85.94 373 GLN A CA 1
ATOM 3024 C C . GLN A 1 373 ? 39.512 5.987 -42.135 1.00 85.94 373 GLN A C 1
ATOM 3026 O O . GLN A 1 373 ? 40.119 6.891 -42.709 1.00 85.94 373 GLN A O 1
ATOM 3031 N N . TYR A 1 374 ? 40.118 5.167 -41.270 1.00 86.56 374 TYR A N 1
ATOM 3032 C CA . TYR A 1 374 ? 41.547 5.239 -40.956 1.00 86.56 374 TYR A CA 1
ATOM 3033 C C . TYR A 1 374 ? 42.413 5.094 -42.214 1.00 86.56 374 TYR A C 1
ATOM 3035 O O . TYR A 1 374 ? 43.281 5.930 -42.472 1.00 86.56 374 TYR A O 1
ATOM 3043 N N . LYS A 1 375 ? 42.142 4.082 -43.050 1.00 82.19 375 LYS A N 1
ATOM 3044 C CA . LYS A 1 375 ? 42.874 3.889 -44.310 1.00 82.19 375 LYS A CA 1
ATOM 3045 C C . LYS A 1 375 ? 42.761 5.091 -45.241 1.00 82.19 375 LYS A C 1
ATOM 3047 O O . LYS A 1 375 ? 43.764 5.496 -45.819 1.00 82.19 375 LYS A O 1
ATOM 3052 N N . ARG A 1 376 ? 41.565 5.675 -45.350 1.00 79.38 376 ARG A N 1
ATOM 3053 C CA . ARG A 1 376 ? 41.306 6.839 -46.203 1.00 79.38 376 ARG A CA 1
ATOM 3054 C C . ARG A 1 376 ? 42.128 8.067 -45.801 1.00 79.38 376 ARG A C 1
ATOM 3056 O O . ARG A 1 376 ? 42.551 8.799 -46.688 1.00 79.38 376 ARG A O 1
ATOM 3063 N N . PHE A 1 377 ? 42.336 8.299 -44.505 1.00 80.62 377 PHE A N 1
ATOM 3064 C CA . PHE A 1 377 ? 43.052 9.485 -44.023 1.00 80.62 377 PHE A CA 1
ATOM 3065 C C . PHE A 1 377 ? 44.556 9.284 -43.851 1.00 80.62 377 PHE A C 1
ATOM 3067 O O . PHE A 1 377 ? 45.320 10.209 -44.101 1.00 80.62 377 PHE A O 1
ATOM 3074 N N . VAL A 1 378 ? 44.987 8.098 -43.419 1.00 79.56 378 VAL A N 1
ATOM 3075 C CA . VAL A 1 378 ? 46.377 7.871 -42.990 1.00 79.56 378 VAL A CA 1
ATOM 3076 C C . VAL A 1 378 ? 47.199 7.147 -44.055 1.00 79.56 378 VAL A C 1
ATOM 3078 O O . VAL A 1 378 ? 48.391 7.399 -44.197 1.00 79.56 378 VAL A O 1
ATOM 3081 N N . LYS A 1 379 ? 46.577 6.262 -44.840 1.00 68.12 379 LYS A N 1
ATOM 3082 C CA . LYS A 1 379 ? 47.263 5.398 -45.812 1.00 68.12 379 LYS A CA 1
ATOM 3083 C C . LYS A 1 379 ? 46.824 5.717 -47.241 1.00 68.12 379 LYS A C 1
ATOM 3085 O O . LYS A 1 379 ? 46.321 4.862 -47.960 1.00 68.12 379 LYS A O 1
ATOM 3090 N N . VAL A 1 380 ? 47.041 6.969 -47.648 1.00 62.59 380 VAL A N 1
ATOM 3091 C CA . VAL A 1 380 ? 46.598 7.525 -48.945 1.00 62.59 380 VAL A CA 1
ATOM 3092 C C . VAL A 1 380 ? 47.321 6.897 -50.157 1.00 62.59 380 VAL A C 1
ATOM 3094 O O . VAL A 1 380 ? 46.816 6.971 -51.272 1.00 62.59 380 VAL A O 1
ATOM 3097 N N . LEU A 1 381 ? 48.474 6.241 -49.952 1.00 54.84 381 LEU A N 1
ATOM 3098 C CA . LEU A 1 381 ? 49.323 5.671 -51.015 1.00 54.84 381 LEU A CA 1
ATOM 3099 C C . LEU A 1 381 ? 49.235 4.135 -51.157 1.00 54.84 381 LEU A C 1
ATOM 3101 O O . LEU A 1 381 ? 49.859 3.575 -52.057 1.00 54.84 381 LEU A O 1
ATOM 3105 N N . GLU A 1 382 ? 48.489 3.433 -50.295 1.00 61.34 382 GLU A N 1
ATOM 3106 C CA . GLU A 1 382 ? 48.301 1.978 -50.422 1.00 61.34 382 GLU A CA 1
ATOM 3107 C C . GLU A 1 382 ? 47.194 1.655 -51.443 1.00 61.34 382 GLU A C 1
ATOM 3109 O O . GLU A 1 382 ? 46.137 2.288 -51.459 1.00 61.34 382 GLU A O 1
ATOM 3114 N N . ALA A 1 383 ? 47.418 0.643 -52.292 1.00 58.88 383 ALA A N 1
ATOM 3115 C CA . ALA A 1 383 ? 46.432 0.193 -53.275 1.00 58.88 383 ALA A CA 1
ATOM 3116 C C . ALA A 1 383 ? 45.091 -0.164 -52.604 1.00 58.88 383 ALA A C 1
ATOM 3118 O O . ALA A 1 383 ? 45.053 -0.753 -51.518 1.00 58.88 383 ALA A O 1
ATOM 3119 N N . THR A 1 384 ? 43.978 0.176 -53.265 1.00 58.78 384 THR A N 1
ATOM 3120 C CA . THR A 1 384 ? 42.635 -0.145 -52.769 1.00 58.78 384 THR A CA 1
ATOM 3121 C C . THR A 1 384 ? 42.531 -1.655 -52.536 1.00 58.78 384 THR A C 1
ATOM 3123 O O . THR A 1 384 ? 42.827 -2.433 -53.445 1.00 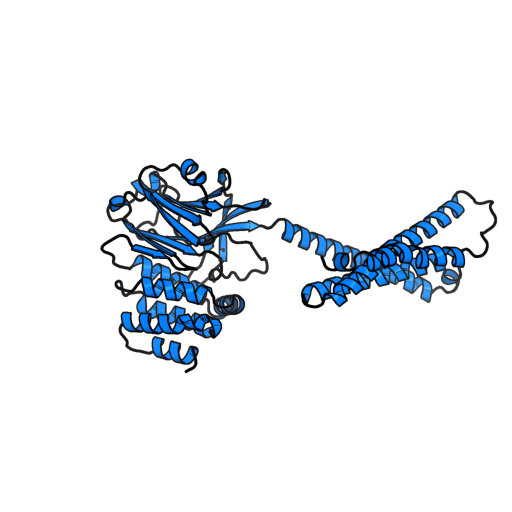58.78 384 THR A O 1
ATOM 3126 N N . PRO A 1 385 ? 42.141 -2.105 -51.327 1.00 63.38 385 PRO A N 1
ATOM 3127 C CA . PRO A 1 385 ? 42.113 -3.527 -51.039 1.00 63.38 385 PRO A CA 1
ATOM 3128 C C . PRO A 1 385 ? 41.150 -4.234 -51.997 1.00 63.38 385 PRO A C 1
ATOM 3130 O O . PRO A 1 385 ? 40.011 -3.811 -52.178 1.00 63.38 385 PRO A O 1
ATOM 3133 N N . THR A 1 386 ? 41.582 -5.328 -52.614 1.00 69.19 386 THR A N 1
ATOM 3134 C CA . THR A 1 386 ? 40.695 -6.143 -53.448 1.00 69.19 386 THR A CA 1
ATOM 3135 C C . THR A 1 386 ? 39.624 -6.811 -52.574 1.00 69.19 386 THR A C 1
ATOM 3137 O O . THR A 1 386 ? 39.892 -7.251 -51.448 1.00 69.19 386 THR A O 1
ATOM 3140 N N . HIS A 1 387 ? 38.386 -6.854 -53.081 1.00 80.25 387 HIS A N 1
ATOM 3141 C CA . HIS A 1 387 ? 37.211 -7.454 -52.425 1.00 80.25 387 HIS A CA 1
ATOM 3142 C C . HIS A 1 387 ? 36.846 -6.878 -51.037 1.00 80.25 387 HIS A C 1
ATOM 3144 O O . HIS A 1 387 ? 36.434 -7.625 -50.148 1.00 80.25 387 HIS A O 1
ATOM 3150 N N . VAL A 1 388 ? 36.952 -5.555 -50.837 1.00 82.69 388 VAL A N 1
ATOM 3151 C CA . VAL A 1 388 ? 36.612 -4.886 -49.556 1.00 82.69 388 VAL A CA 1
ATOM 3152 C C . VAL A 1 388 ? 35.225 -5.260 -49.038 1.00 82.69 388 VAL A C 1
ATOM 3154 O O . VAL A 1 388 ? 35.089 -5.613 -47.871 1.00 82.69 388 VAL A O 1
ATOM 3157 N N . LEU A 1 389 ? 34.208 -5.213 -49.903 1.00 83.62 389 LEU A N 1
ATOM 3158 C CA . LEU A 1 389 ? 32.824 -5.490 -49.518 1.00 83.62 389 LEU A CA 1
ATOM 3159 C C . LEU A 1 389 ? 32.647 -6.932 -49.026 1.00 83.62 389 LEU A C 1
ATOM 3161 O O . LEU A 1 389 ? 31.977 -7.156 -48.029 1.00 83.62 389 LEU A O 1
ATOM 3165 N N . LEU A 1 390 ? 33.290 -7.900 -49.686 1.00 85.44 390 LEU A N 1
ATOM 3166 C CA . LEU A 1 390 ? 33.213 -9.306 -49.290 1.00 85.44 390 LEU A CA 1
ATOM 3167 C C . LEU A 1 390 ? 33.828 -9.515 -47.901 1.00 85.44 390 LEU A C 1
ATOM 3169 O O . LEU A 1 390 ? 33.201 -10.114 -47.035 1.00 85.44 390 LEU A O 1
ATOM 3173 N N . LYS A 1 391 ? 35.026 -8.964 -47.665 1.00 87.94 391 LYS A N 1
ATOM 3174 C CA . LYS A 1 391 ? 35.707 -9.042 -46.361 1.00 87.94 391 LYS A CA 1
ATOM 3175 C C . LYS A 1 391 ? 34.903 -8.350 -45.257 1.00 87.94 391 LYS A C 1
ATOM 3177 O O . LYS A 1 391 ? 34.806 -8.876 -44.153 1.00 87.94 391 LYS A O 1
ATOM 3182 N N . ALA A 1 392 ? 34.300 -7.206 -45.575 1.00 88.25 392 ALA A N 1
ATOM 3183 C CA . ALA A 1 392 ? 33.418 -6.474 -44.676 1.00 88.25 392 ALA A CA 1
ATOM 3184 C C . ALA A 1 392 ? 32.172 -7.289 -44.301 1.00 88.25 392 ALA A C 1
ATOM 3186 O O . ALA A 1 392 ? 31.880 -7.416 -43.120 1.00 88.25 392 ALA A O 1
ATOM 3187 N N . CYS A 1 393 ? 31.488 -7.902 -45.272 1.00 88.62 393 CYS A N 1
ATOM 3188 C CA . CYS A 1 393 ? 30.315 -8.738 -45.009 1.00 88.62 393 CYS A CA 1
ATOM 3189 C C . CYS A 1 393 ? 30.651 -9.986 -44.182 1.00 88.62 393 CYS A C 1
ATOM 3191 O O . CYS A 1 393 ? 29.884 -10.334 -43.290 1.00 88.62 393 CYS A O 1
ATOM 3193 N N . LEU A 1 394 ? 31.795 -10.638 -44.431 1.00 91.00 394 LEU A N 1
ATOM 3194 C CA . LEU A 1 394 ? 32.243 -11.769 -43.608 1.00 91.00 394 LEU A CA 1
ATOM 3195 C C . LEU A 1 394 ? 32.435 -11.342 -42.143 1.00 91.00 394 LEU A C 1
ATOM 3197 O O . LEU A 1 394 ? 31.996 -12.040 -41.235 1.00 91.00 394 LEU A O 1
ATOM 3201 N N . CYS A 1 395 ? 33.037 -10.174 -41.910 1.00 92.69 395 CYS A N 1
ATOM 3202 C CA . CYS A 1 395 ? 33.236 -9.644 -40.562 1.00 92.69 395 CYS A CA 1
ATOM 3203 C C . CYS A 1 395 ? 31.922 -9.185 -39.911 1.00 92.69 395 CYS A C 1
ATOM 3205 O O . CYS A 1 395 ? 31.639 -9.575 -38.786 1.00 92.69 395 CYS A O 1
ATOM 3207 N N . GLY A 1 396 ? 31.107 -8.399 -40.615 1.00 90.56 396 GLY A N 1
ATOM 3208 C CA . GLY A 1 396 ? 29.888 -7.796 -40.077 1.00 90.56 396 GLY A CA 1
ATOM 3209 C C . GLY A 1 396 ? 28.735 -8.773 -39.850 1.00 90.56 396 GLY A C 1
ATOM 3210 O O . GLY A 1 396 ? 27.932 -8.545 -38.951 1.00 90.56 396 GLY A O 1
ATOM 3211 N N . TRP A 1 397 ? 28.645 -9.861 -40.625 1.00 92.94 397 TRP A N 1
ATOM 3212 C CA . TRP A 1 397 ? 27.522 -10.805 -40.542 1.00 92.94 397 TRP A CA 1
ATOM 3213 C C . TRP A 1 397 ? 27.878 -12.161 -39.918 1.00 92.94 397 TRP A C 1
ATOM 3215 O O . TRP A 1 397 ? 27.059 -12.702 -39.175 1.00 92.94 397 TRP A O 1
ATOM 3225 N N . LEU A 1 398 ? 29.063 -12.728 -40.193 1.00 92.38 398 LEU A N 1
ATOM 3226 C CA . LEU A 1 398 ? 29.396 -14.090 -39.736 1.00 92.38 398 LEU A CA 1
ATOM 3227 C C . LEU A 1 398 ? 30.088 -14.125 -38.374 1.00 92.38 398 LEU A C 1
ATOM 3229 O O . LEU A 1 398 ? 29.765 -14.984 -37.558 1.00 92.38 398 LEU A O 1
ATOM 3233 N N . LEU A 1 399 ? 31.017 -13.204 -38.105 1.00 92.62 399 LEU A N 1
ATOM 3234 C CA . LEU A 1 399 ? 31.724 -13.155 -36.819 1.00 92.62 399 LEU A CA 1
ATOM 3235 C C . LEU A 1 399 ? 30.770 -13.022 -35.610 1.00 92.62 399 LEU A C 1
ATOM 3237 O O . LEU A 1 399 ? 30.975 -13.746 -34.635 1.00 92.62 399 LEU A O 1
ATOM 3241 N N . PRO A 1 400 ? 29.692 -12.212 -35.669 1.00 93.69 400 PRO A N 1
ATOM 3242 C CA . PRO A 1 400 ? 28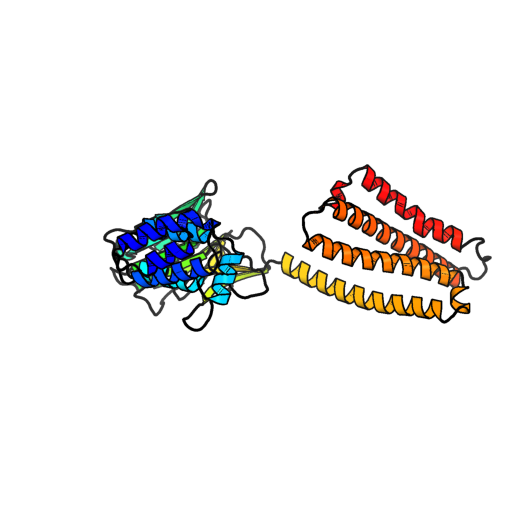.722 -12.103 -34.578 1.00 93.69 400 PRO A CA 1
ATOM 3243 C C . PRO A 1 400 ? 27.952 -13.390 -34.256 1.00 93.69 400 PRO A C 1
ATOM 3245 O O . PRO A 1 400 ? 27.433 -13.518 -33.151 1.00 93.69 400 PRO A O 1
ATOM 3248 N N . LEU A 1 401 ? 27.874 -14.359 -35.180 1.00 93.62 401 LEU A N 1
ATOM 3249 C CA . LEU A 1 401 ? 27.168 -15.624 -34.933 1.00 93.62 401 LEU A CA 1
ATOM 3250 C C . LEU A 1 401 ? 27.888 -16.494 -33.899 1.00 93.62 401 LEU A C 1
ATOM 3252 O O . LEU A 1 401 ? 27.236 -17.209 -33.147 1.00 93.62 401 LEU A O 1
ATOM 3256 N N . ILE A 1 402 ? 29.220 -16.430 -33.849 1.00 93.19 402 ILE A N 1
ATOM 3257 C CA . ILE A 1 402 ? 30.051 -17.290 -32.997 1.00 93.19 402 ILE A CA 1
ATOM 3258 C C . ILE A 1 402 ? 29.680 -17.149 -31.505 1.00 93.19 402 ILE A C 1
ATOM 3260 O O . ILE A 1 402 ? 29.336 -18.165 -30.895 1.00 93.19 402 ILE A O 1
ATOM 3264 N N . PRO A 1 403 ? 29.686 -15.942 -30.898 1.00 92.62 403 PRO A N 1
ATOM 3265 C CA . PRO A 1 403 ? 29.329 -15.783 -29.485 1.00 92.62 403 PRO A CA 1
ATOM 3266 C C . PRO A 1 403 ? 27.854 -16.096 -29.197 1.00 92.62 403 PRO A C 1
ATOM 3268 O O . PRO A 1 403 ? 27.553 -16.699 -28.170 1.00 92.62 403 PRO A O 1
ATOM 3271 N N . VAL A 1 404 ? 26.937 -15.748 -30.106 1.00 93.06 404 VAL A N 1
ATOM 3272 C CA . VAL A 1 404 ? 25.493 -15.974 -29.913 1.00 93.06 404 VAL A CA 1
ATOM 3273 C C . VAL A 1 404 ? 25.156 -17.463 -29.942 1.00 93.06 404 VAL A C 1
ATOM 3275 O O . VAL A 1 404 ? 24.473 -17.957 -29.048 1.00 93.06 404 VAL A O 1
ATOM 3278 N N . VAL A 1 405 ? 25.678 -18.203 -30.927 1.00 92.56 405 VAL A N 1
ATOM 3279 C CA . VAL A 1 405 ? 25.487 -19.659 -31.023 1.00 92.56 405 VAL A CA 1
ATOM 3280 C C . VAL A 1 405 ? 26.152 -20.363 -29.843 1.00 92.56 405 VAL A C 1
ATOM 3282 O O . VAL A 1 405 ? 25.558 -21.268 -29.263 1.00 92.56 405 VAL A O 1
ATOM 3285 N N . SER A 1 406 ? 27.345 -19.921 -29.435 1.00 91.88 406 SER A N 1
ATOM 3286 C CA . SER A 1 406 ? 28.017 -20.477 -28.259 1.00 91.88 406 SER A CA 1
ATOM 3287 C C . SER A 1 406 ? 27.192 -20.302 -26.980 1.00 91.88 406 SER A C 1
ATOM 3289 O O . SER A 1 406 ? 27.145 -21.226 -26.170 1.00 91.88 406 SER A O 1
ATOM 3291 N N . LEU A 1 407 ? 26.552 -19.146 -26.778 1.00 90.56 407 LEU A N 1
ATOM 3292 C CA . LEU A 1 407 ? 25.723 -18.903 -25.595 1.00 90.56 407 LEU A CA 1
ATOM 3293 C C . LEU A 1 407 ? 24.414 -19.700 -25.647 1.00 90.56 407 LEU A C 1
ATOM 3295 O O . LEU A 1 407 ? 24.036 -20.304 -24.648 1.00 90.56 407 LEU A O 1
ATOM 3299 N N . LEU A 1 408 ? 23.766 -19.766 -26.815 1.00 89.19 408 LEU A N 1
ATOM 3300 C CA . LEU A 1 408 ? 22.545 -20.553 -27.016 1.00 89.19 408 LEU A CA 1
ATOM 3301 C C . LEU A 1 408 ? 22.752 -22.051 -26.757 1.00 89.19 408 LEU A C 1
ATOM 3303 O O . LEU A 1 408 ? 21.856 -22.698 -26.220 1.00 89.19 408 LEU A O 1
ATOM 3307 N N . LEU A 1 409 ? 23.916 -22.599 -27.124 1.00 90.19 409 LEU A N 1
ATOM 3308 C CA . LEU A 1 409 ? 24.254 -24.003 -26.872 1.00 90.19 409 LEU A CA 1
ATOM 3309 C C . LEU A 1 409 ? 24.600 -24.272 -25.402 1.00 90.19 409 LEU A C 1
ATOM 3311 O O . LEU A 1 409 ? 24.281 -25.343 -24.894 1.00 90.19 409 LEU A O 1
ATOM 3315 N N . SER A 1 410 ? 25.245 -23.317 -24.727 1.00 90.88 410 SER A N 1
ATOM 3316 C CA . SER A 1 410 ? 25.685 -23.483 -23.338 1.00 90.88 410 SER A CA 1
ATOM 3317 C C . SER A 1 410 ? 24.577 -23.220 -22.317 1.00 90.88 410 SER A C 1
ATOM 3319 O O . SER A 1 410 ? 24.452 -23.972 -21.353 1.00 90.88 410 SER A O 1
ATOM 3321 N N . ASN A 1 411 ? 23.799 -22.143 -22.477 1.00 87.06 411 ASN A N 1
ATOM 3322 C CA . ASN A 1 411 ? 22.771 -21.747 -21.513 1.00 87.06 411 ASN A CA 1
ATOM 3323 C C . ASN A 1 411 ? 21.686 -20.848 -22.155 1.00 87.06 411 ASN A C 1
ATOM 3325 O O . ASN A 1 411 ? 21.764 -19.620 -22.078 1.00 87.06 411 ASN A O 1
ATOM 3329 N N . PRO A 1 412 ? 20.638 -21.428 -22.768 1.00 80.88 412 PRO A N 1
ATOM 3330 C CA . PRO A 1 412 ? 19.560 -20.652 -23.385 1.00 80.88 412 PRO A CA 1
ATOM 3331 C C . PRO A 1 412 ? 18.664 -19.932 -22.363 1.00 80.88 412 PRO A C 1
ATOM 3333 O O . PRO A 1 412 ? 18.026 -18.939 -22.712 1.00 80.88 412 PRO A O 1
ATOM 3336 N N . SER A 1 413 ? 18.628 -20.383 -21.101 1.00 80.50 413 SER A N 1
ATOM 3337 C CA . SER A 1 413 ? 17.858 -19.730 -20.029 1.00 80.50 413 SER A CA 1
ATOM 3338 C C . SER A 1 413 ? 18.380 -18.343 -19.655 1.00 80.50 413 SER A C 1
ATOM 3340 O O . SER A 1 413 ? 17.630 -17.552 -19.092 1.00 80.50 413 SER A O 1
ATOM 3342 N N . SER A 1 414 ? 19.616 -17.997 -20.030 1.00 82.06 414 SER A N 1
ATOM 3343 C CA . SER A 1 414 ? 20.168 -16.653 -19.823 1.00 82.06 414 SER A CA 1
ATOM 3344 C C . SER A 1 414 ? 19.404 -15.543 -20.557 1.00 82.06 414 SER A C 1
ATOM 3346 O O . SER A 1 414 ? 19.593 -14.381 -20.229 1.00 82.06 414 SER A O 1
ATOM 3348 N N . TYR A 1 415 ? 18.548 -15.877 -21.529 1.00 81.62 415 TYR A N 1
ATOM 3349 C CA . TYR A 1 415 ? 17.716 -14.909 -22.254 1.00 81.62 415 TYR A CA 1
ATOM 3350 C C . TYR A 1 415 ? 16.306 -14.718 -21.674 1.00 81.62 415 TYR A C 1
ATOM 3352 O O . TYR A 1 415 ? 15.524 -13.986 -22.268 1.00 81.62 415 TYR A O 1
ATOM 3360 N N . ILE A 1 416 ? 15.955 -15.411 -20.586 1.00 71.81 416 ILE A N 1
ATOM 3361 C CA . ILE A 1 416 ? 14.605 -15.392 -19.988 1.00 71.81 416 ILE A CA 1
ATOM 3362 C C . ILE A 1 416 ? 14.536 -14.456 -18.765 1.00 71.81 416 ILE A C 1
ATOM 3364 O O . ILE A 1 416 ? 13.439 -14.107 -18.337 1.00 71.81 416 ILE A O 1
ATOM 3368 N N . HIS A 1 417 ? 15.687 -14.077 -18.201 1.00 51.97 417 HIS A N 1
ATOM 3369 C CA . HIS A 1 417 ? 15.794 -13.323 -16.950 1.00 51.97 417 HIS A CA 1
ATOM 3370 C C . HIS A 1 417 ? 15.820 -11.812 -17.137 1.00 51.97 417 HIS A C 1
ATOM 3372 O O . HIS A 1 417 ? 16.528 -11.345 -18.060 1.00 51.97 417 HIS A O 1
#

Organism: Asbolus verrucosus (NCBI:txid1661398)

Secondary structure (DSSP, 8-state):
--HHHHHHHHHH----HHHHHHHHHHHHTTGGG--HHHHHHHHHHHHHHTT-TT--HHHHHHHHHHHTTS-HHHHHHHHHHH-HHHHHHHHHHHHHHH---SS-EEEE-SS-EEEEEETTTTTEEEEEEEEETTEEEEEEEESS--HHHHTT-TTEEEEEEE-HHHHHHS-TT-EEEEEEESSSTT-----SS--EE--EEEEE-TT-SS-SSPEEEEEE--S--S-EEEEEEEEETTEEEEEEEEEEPEEETTEEEEEESS-SEEEEEE--HHHHHHHHHHHHHHHHHHHHHHHHHHHHHHHHH-HHHHTSHHHHHHHHHHHHHHHHHHHHHHHHHHHTT---HHHHHHHHHHHHHHHHHHHHHHHHHHHHHHHHHH-TTSPPPTTHHHHHHIIIIITTHHHHHHHHHH-GGGG--